Protein 5Z1A (pdb70)

InterPro domains:
  IPR006101 Glycoside hydrolase, family 2 [PR00132] (109-124)
  IPR006101 Glycoside hydrolase, family 2 [PR00132] (312-326)
  IPR006101 Glycoside hydrolase, family 2 [PR00132] (343-361)
  IPR006101 Glycoside hydrolase, family 2 [PR00132] (415-430)
  IPR006102 Glycoside hydrolase family 2, immunoglobulin-like beta-sandwich [PF00703] (198-300)
  IPR006103 Glycoside hydrolase family 2, catalytic domain [PF02836] (307-601)
  IPR006104 Glycosyl hydrolases family 2, sugar binding domain [PF02837] (80-181)
  IPR008979 Galactose-binding-like domain superfamily [SSF49785] (26-183)
  IPR013783 Immunoglobulin-like fold [G3DSA:2.60.40.10] (184-301)
  IPR013783 Immunoglobulin-like fold [G3DSA:2.60.40.10] (610-694)
  IPR017853 Glycoside hydrolase superfamily [SSF51445] (305-607)
  IPR032311 Domain of unknown function DUF4982 [PF16355] (628-673)
  IPR036156 Beta-Galactosidase/glucuronidase domain superfamily [SSF49303] (193-299)
  IPR051913 Glycosyl Hydrolase 2 Domain-Containing Protein [PTHR42732] (31-687)

Foldseek 3Di:
DEKDKAWPFAWWWKDFVVPPPPHTDTDGPPAFPQQPCLQQLNQCTDFFKMKTKDWDAAAQVLQQKWKKKKAQFFAAKKFKDKLNHTQDIDGGGGFMAMGICNPVDDHRGIIMIMIIWGNHADQQYPQNADQADSTGGSLDIIIMIIFHQKEQDCHQLNASQWFFFFDDDAQFKTKTKIKTKIFHQDAWDKKKKWKWKADVVHTFDIDMDIDTAHHGDTDIDIDMDMGGRDDACFAQVHLDWIKMKIFIGDPNHTGYIDIAIAHDWAWDAALAFAIDINNHADEQAAAEDEQQFRSRGNSDDLVRLVLLVVLCVLLQGREYEDPDDHHGPSNLVVCSVNRHQYEHEHRLEAHVVHDDFSDDPDPSNLVNLLSRLLSNCRRNNRRPSYAEYEYYAAGDCPDPGCLVSSLVSLVSNCVSHVRHWYEYEYCDDDDSQPRTQAYEYADEALAQDHHLVVVLVVVVVCCVVPVNHQYAHAEYFHFDDLQAADQDDDHDHRQAAGGHLVSRLVRLVSNVVSVVVRSSHRYHYYPHQEKGFRSNRDYYNRHGIDGRHCAYRNNPDGGPNSLLSSLQNVLPDWDKAKHRQSVQEAEDQKHKTKMATSAQKKWKDKQNHTPGMFGQDPSRMGMDIRDGHDAFKIKIKMWHDDPDIYMDIHIHHYD

Structure (mmCIF, N/CA/C/O backbone):
data_5Z1A
#
_entry.id   5Z1A
#
_cell.length_a   80.253
_cell.length_b   103.135
_cell.length_c   199.147
_cell.angle_alpha   90.000
_cell.angle_beta   90.000
_cell.angle_gamma   90.000
#
_symmetry.space_group_name_H-M   'I 2 2 2'
#
loop_
_entity.id
_entity.type
_entity.pdbx_description
1 polymer 'Putative beta-galactosidase'
2 non-polymer '(3S,4R,5R)-4,5-dihydroxypiperidine-3-carboxylic acid'
3 water water
#
loop_
_atom_site.group_PDB
_atom_site.id
_atom_site.type_symbol
_atom_site.label_atom_id
_atom_site.label_alt_id
_atom_site.label_comp_id
_atom_site.label_asym_id
_atom_site.label_entity_id
_atom_site.label_seq_id
_atom_site.pdbx_PDB_ins_code
_atom_site.Cartn_x
_atom_site.Cartn_y
_atom_site.Cartn_z
_atom_site.occupancy
_atom_site.B_iso_or_equiv
_atom_site.auth_seq_id
_atom_site.auth_comp_id
_atom_site.auth_asym_id
_atom_site.auth_atom_id
_atom_site.pdbx_PDB_model_num
ATOM 1 N N . SER A 1 21 ? -26.203 138.716 30.603 1.00 55.29 36 SER A N 1
ATOM 2 C CA . SER A 1 21 ? -25.324 139.679 31.271 1.00 61.53 36 SER A CA 1
ATOM 3 C C . SER A 1 21 ? -23.880 139.190 31.285 1.00 56.37 36 SER A C 1
ATOM 4 O O . SER A 1 21 ? -22.944 139.971 31.120 1.00 54.00 36 SER A O 1
ATOM 7 N N . LEU A 1 22 ? -23.702 137.889 31.484 1.00 48.57 37 LEU A N 1
ATOM 8 C CA . LEU A 1 22 ? -22.370 137.327 31.549 1.00 42.35 37 LEU A CA 1
ATOM 9 C C . LEU A 1 22 ? -21.872 136.958 30.165 1.00 34.48 37 LEU A C 1
ATOM 10 O O . LEU A 1 22 ? -22.641 136.581 29.289 1.00 31.65 37 LEU A O 1
ATOM 15 N N . ARG A 1 23 ? -20.570 137.098 29.980 1.00 26.90 38 ARG A N 1
ATOM 16 C CA . ARG A 1 23 ? -19.900 136.586 28.798 1.00 24.57 38 ARG A CA 1
ATOM 17 C C . ARG A 1 23 ? -20.094 135.065 28.747 1.00 25.13 38 ARG A C 1
ATOM 18 O O . ARG A 1 23 ? -19.990 134.397 29.777 1.00 28.22 38 ARG A O 1
ATOM 26 N N . GLN A 1 24 ? -20.429 134.518 27.574 1.00 21.99 39 GLN A N 1
ATOM 27 C CA . GLN A 1 24 ? -20.552 133.064 27.427 1.00 22.94 39 GLN A CA 1
ATOM 28 C C . GLN A 1 24 ? -19.423 132.515 26.563 1.00 22.93 39 GLN A C 1
ATOM 29 O O . GLN A 1 24 ? -18.977 133.176 25.635 1.00 23.67 39 GLN A O 1
ATOM 35 N N . ASP A 1 25 ? -18.980 131.302 26.873 1.00 24.25 40 ASP A N 1
ATOM 36 C CA . ASP A 1 25 ? -17.912 130.635 26.122 1.00 25.99 40 ASP A CA 1
ATOM 37 C C . ASP A 1 25 ? -18.367 129.194 25.881 1.00 23.82 40 ASP A C 1
ATOM 38 O O . ASP A 1 25 ? -18.320 128.370 26.783 1.00 27.75 40 ASP A O 1
ATOM 43 N N . ILE A 1 26 ? -18.848 128.921 24.671 1.00 21.48 41 ILE A N 1
ATOM 44 C CA . ILE A 1 26 ? -19.520 127.661 24.359 1.00 21.75 41 ILE A CA 1
ATOM 45 C C . ILE A 1 26 ? -18.637 126.753 23.512 1.00 21.54 41 ILE A C 1
ATOM 46 O O . ILE A 1 26 ? -18.233 127.135 22.425 1.00 17.49 41 ILE A O 1
ATOM 51 N N . LEU A 1 27 ? -18.356 125.554 24.004 1.00 20.14 42 LEU A N 1
ATOM 52 C CA . LEU A 1 27 ? -17.497 124.629 23.284 1.00 21.02 42 LEU A CA 1
ATOM 53 C C . LEU A 1 27 ? -18.247 124.060 22.065 1.00 22.76 42 LEU A C 1
ATOM 54 O O . LEU A 1 27 ? -19.379 123.587 22.175 1.00 21.25 42 LEU A O 1
ATOM 59 N N . LEU A 1 28 ? -17.627 124.151 20.895 1.00 15.97 43 LEU A N 1
ATOM 60 C CA . LEU A 1 28 ? -18.203 123.588 19.680 1.00 16.00 43 LEU A CA 1
ATOM 61 C C . LEU A 1 28 ? -17.461 122.341 19.209 1.00 20.06 43 LEU A C 1
ATOM 62 O O . LEU A 1 28 ? -17.263 122.142 18.014 1.00 23.75 43 LEU A O 1
ATOM 67 N N . ASN A 1 29 ? -17.043 121.504 20.134 1.00 17.27 44 ASN A N 1
ATOM 68 C CA . ASN A 1 29 ? -16.220 120.379 19.735 1.00 15.54 44 ASN A CA 1
ATOM 69 C C . ASN A 1 29 ? -16.980 119.165 19.201 1.00 21.30 44 ASN A C 1
ATOM 70 O O . ASN A 1 29 ? -16.405 118.382 18.432 1.00 17.18 44 ASN A O 1
ATOM 75 N N . ASN A 1 30 ? -18.244 118.948 19.559 1.00 19.74 45 ASN A N 1
ATOM 76 C CA . ASN A 1 30 ? -18.736 117.622 19.169 1.00 24.71 45 ASN A CA 1
ATOM 77 C C . ASN A 1 30 ? -19.472 117.562 17.855 1.00 20.01 45 ASN A C 1
ATOM 78 O O . ASN A 1 30 ? -20.134 118.511 17.476 1.00 19.64 45 ASN A O 1
ATOM 83 N N . ASN A 1 31 ? -19.327 116.420 17.194 1.00 13.91 46 ASN A N 1
ATOM 84 C CA . ASN A 1 31 ? -20.103 116.068 16.014 1.00 18.34 46 ASN A CA 1
ATOM 85 C C . ASN A 1 31 ? -19.984 117.056 14.843 1.00 19.57 46 ASN A C 1
ATOM 86 O O . ASN A 1 31 ? -20.886 117.853 14.556 1.00 18.77 46 ASN A O 1
ATOM 91 N N . TRP A 1 32 ? -18.846 116.992 14.172 1.00 16.22 47 TRP A N 1
ATOM 92 C CA . TRP A 1 32 ? -18.639 117.695 12.911 1.00 13.11 47 TRP A CA 1
ATOM 93 C C . TRP A 1 32 ? -18.671 116.693 11.776 1.00 14.57 47 TRP A C 1
ATOM 94 O O . TRP A 1 32 ? -18.291 115.540 11.965 1.00 14.78 47 TRP A O 1
ATOM 105 N N . ASN A 1 33 ? -19.103 117.125 10.598 1.00 13.46 48 ASN A N 1
ATOM 106 C CA . ASN A 1 33 ? -18.999 116.288 9.391 1.00 12.58 48 ASN A CA 1
ATOM 107 C C . ASN A 1 33 ? -17.661 116.512 8.690 1.00 14.99 48 ASN A C 1
ATOM 108 O O . ASN A 1 33 ? -17.322 117.642 8.390 1.00 18.14 48 ASN A O 1
ATOM 113 N N . PHE A 1 34 ? -16.907 115.440 8.429 1.00 13.91 49 PHE A N 1
ATOM 114 C CA . PHE A 1 34 ? -15.568 115.567 7.849 1.00 12.30 49 PHE A CA 1
ATOM 115 C C . PHE A 1 34 ? -15.408 114.840 6.512 1.00 14.17 49 PHE A C 1
ATOM 116 O O . PHE A 1 34 ? -15.908 113.721 6.347 1.00 12.79 49 PHE A O 1
ATOM 124 N N . ARG A 1 35 ? -14.656 115.453 5.590 1.00 12.33 50 ARG A N 1
ATOM 125 C CA . ARG A 1 35 ? -14.107 114.722 4.444 1.00 14.29 50 ARG A CA 1
ATOM 126 C C . ARG A 1 35 ? -12.847 115.423 3.952 1.00 13.23 50 ARG A C 1
ATOM 127 O O . ARG A 1 35 ? -12.704 116.623 4.136 1.00 10.84 50 ARG A O 1
ATOM 135 N N . PHE A 1 36 ? -11.968 114.664 3.304 1.00 12.92 51 PHE A N 1
ATOM 136 C CA . PHE A 1 36 ? -10.819 115.211 2.574 1.00 13.13 51 PHE A CA 1
ATOM 137 C C . PHE A 1 36 ? -11.285 115.801 1.255 1.00 15.30 51 PHE A C 1
ATOM 138 O O . PHE A 1 36 ? -12.187 115.250 0.626 1.00 12.33 51 PHE A O 1
ATOM 146 N N . SER A 1 37 ? -10.664 116.885 0.796 1.00 11.43 52 SER A N 1
ATOM 147 C CA . SER A 1 37 ? -11.038 117.375 -0.525 1.00 15.80 52 SER A CA 1
ATOM 148 C C . SER A 1 37 ? -10.634 116.393 -1.640 1.00 16.19 52 SER A C 1
ATOM 149 O O . SER A 1 37 ? -11.228 116.405 -2.734 1.00 15.90 52 SER A O 1
ATOM 152 N N . HIS A 1 38 ? -9.663 115.521 -1.378 1.00 13.43 53 HIS A N 1
ATOM 153 C CA . HIS A 1 38 ? -9.281 114.531 -2.403 1.00 13.15 53 HIS A CA 1
ATOM 154 C C . HIS A 1 38 ? -10.341 113.439 -2.519 1.00 14.95 53 HIS A C 1
ATOM 155 O O . HIS A 1 38 ? -10.286 112.617 -3.435 1.00 15.40 53 HIS A O 1
ATOM 162 N N . GLN A 1 39 ? -11.279 113.414 -1.573 1.00 15.84 54 GLN A N 1
ATOM 163 C CA . GLN A 1 39 ? -12.484 112.588 -1.691 1.00 13.98 54 GLN A CA 1
ATOM 164 C C . GLN A 1 39 ? -13.571 113.424 -2.388 1.00 14.60 54 GLN A C 1
ATOM 165 O O . GLN A 1 39 ? -14.245 114.231 -1.753 1.00 16.71 54 GLN A O 1
ATOM 171 N N . VAL A 1 40 ? -13.732 113.247 -3.689 1.00 14.25 55 VAL A N 1
ATOM 172 C CA . VAL A 1 40 ? -14.495 114.227 -4.465 1.00 13.47 55 VAL A CA 1
ATOM 173 C C . VAL A 1 40 ? -16.025 114.059 -4.404 1.00 17.89 55 VAL A C 1
ATOM 174 O O . VAL A 1 40 ? -16.750 114.977 -4.772 1.00 17.41 55 VAL A O 1
ATOM 178 N N . GLN A 1 41 ? -16.520 112.930 -3.897 1.00 17.58 56 GLN A N 1
ATOM 179 C CA . GLN A 1 41 ? -17.955 112.645 -3.992 1.00 19.23 56 GLN A CA 1
ATOM 180 C C . GLN A 1 41 ? -18.832 113.517 -3.085 1.00 23.91 56 GLN A C 1
ATOM 181 O O . GLN A 1 41 ? -19.944 113.867 -3.464 1.00 25.35 56 GLN A O 1
ATOM 187 N N . GLY A 1 42 ? -18.353 113.866 -1.896 1.00 18.77 57 GLY A N 1
ATOM 188 C CA . GLY A 1 42 ? -19.107 114.774 -1.042 1.00 18.72 57 GLY A CA 1
ATOM 189 C C . GLY A 1 42 ? -19.665 114.134 0.226 1.00 23.45 57 GLY A C 1
ATOM 190 O O . GLY A 1 42 ? -20.136 114.838 1.121 1.00 22.88 57 GLY A O 1
ATOM 191 N N . ASP A 1 43 ? -19.604 112.808 0.324 1.00 19.29 58 ASP A N 1
ATOM 192 C CA . ASP A 1 43 ? -20.099 112.159 1.535 1.00 22.45 58 ASP A CA 1
ATOM 193 C C . ASP A 1 43 ? -19.088 112.402 2.654 1.00 19.29 58 ASP A C 1
ATOM 194 O O . ASP A 1 43 ? -17.911 112.666 2.405 1.00 15.35 58 ASP A O 1
ATOM 199 N N . THR A 1 44 ? -19.560 112.341 3.884 1.00 19.44 59 THR A N 1
ATOM 200 C CA . THR A 1 44 ? -18.746 112.747 5.024 1.00 18.36 59 THR A CA 1
ATOM 201 C C . THR A 1 44 ? -18.810 111.695 6.119 1.00 20.38 59 THR A C 1
ATOM 202 O O . THR A 1 44 ? -19.628 110.768 6.042 1.00 15.50 59 THR A O 1
ATOM 206 N N . ARG A 1 45 ? -17.959 111.830 7.136 1.00 13.40 60 ARG A N 1
ATOM 207 C CA . ARG A 1 45 ? -18.096 111.008 8.346 1.00 11.98 60 ARG A CA 1
ATOM 208 C C . ARG A 1 45 ? -18.098 111.898 9.570 1.00 13.26 60 ARG A C 1
ATOM 209 O O . ARG A 1 45 ? -17.557 112.999 9.555 1.00 13.06 60 ARG A O 1
ATOM 217 N N . ARG A 1 46 ? -18.696 111.417 10.652 1.00 16.51 61 ARG A N 1
ATOM 218 C CA . ARG A 1 46 ? -18.641 112.165 11.900 1.00 13.72 61 ARG A CA 1
ATOM 219 C C . ARG A 1 46 ? -17.237 112.218 12.480 1.00 14.74 61 ARG A C 1
ATOM 220 O O . ARG A 1 46 ? -16.532 111.212 12.499 1.00 15.48 61 ARG A O 1
ATOM 228 N N . VAL A 1 47 ? -16.816 113.390 12.939 1.00 10.63 62 VAL A N 1
ATOM 229 C CA . VAL A 1 47 ? -15.608 113.458 13.776 1.00 13.66 62 VAL A CA 1
ATOM 230 C C . VAL A 1 47 ? -15.905 114.321 15.005 1.00 16.60 62 VAL A C 1
ATOM 231 O O . VAL A 1 47 ? -16.902 115.056 15.038 1.00 15.14 62 VAL A O 1
ATOM 235 N N . ASP A 1 48 ? -15.022 114.247 15.997 1.00 11.76 63 ASP A N 1
ATOM 236 C CA . ASP A 1 48 ? -15.170 115.042 17.211 1.00 16.13 63 ASP A CA 1
ATOM 237 C C . ASP A 1 48 ? -13.843 115.697 17.561 1.00 16.83 63 ASP A C 1
ATOM 238 O O . ASP A 1 48 ? -12.805 115.048 17.524 1.00 20.15 63 ASP A O 1
ATOM 243 N N . LEU A 1 49 ? -13.881 116.988 17.864 1.00 16.00 64 LEU A N 1
ATOM 244 C CA . LEU A 1 49 ? -12.657 117.738 18.153 1.00 16.02 64 LEU A CA 1
ATOM 245 C C . LEU A 1 49 ? -12.258 117.517 19.606 1.00 16.36 64 LEU A C 1
ATOM 246 O O . LEU A 1 49 ? -13.107 117.241 20.436 1.00 16.12 64 LEU A O 1
ATOM 251 N N . PRO A 1 50 ? -10.961 117.645 19.932 1.00 15.90 65 PRO A N 1
ATOM 252 C CA . PRO A 1 50 ? -9.807 117.871 19.062 1.00 13.06 65 PRO A CA 1
ATOM 253 C C . PRO A 1 50 ? -9.595 116.729 18.097 1.00 13.84 65 PRO A C 1
ATOM 254 O O . PRO A 1 50 ? -9.798 115.565 18.443 1.00 13.34 65 PRO A O 1
ATOM 258 N N . HIS A 1 51 ? -9.193 117.073 16.884 1.00 10.69 66 HIS A N 1
ATOM 259 C CA . HIS A 1 51 ? -9.039 116.065 15.838 1.00 17.61 66 HIS A CA 1
ATOM 260 C C . HIS A 1 51 ? -7.816 116.339 14.970 1.00 14.79 66 HIS A C 1
ATOM 261 O O . HIS A 1 51 ? -7.564 117.474 14.597 1.00 12.71 66 HIS A O 1
ATOM 268 N N . THR A 1 52 ? -7.068 115.295 14.640 1.00 14.81 67 THR A N 1
ATOM 269 C CA . THR A 1 52 ? -6.132 115.372 13.519 1.00 12.08 67 THR A CA 1
ATOM 270 C C . THR A 1 52 ? -6.379 114.188 12.602 1.00 14.36 67 THR A C 1
ATOM 271 O O . THR A 1 52 ? -6.748 113.106 13.064 1.00 14.67 67 THR A O 1
ATOM 275 N N . TRP A 1 53 ? -6.173 114.384 11.303 1.00 12.57 68 TRP A N 1
ATOM 276 C CA . TRP A 1 53 ? -6.319 113.267 10.384 1.00 13.68 68 TRP A CA 1
ATOM 277 C C . TRP A 1 53 ? -5.020 112.486 10.208 1.00 13.11 68 TRP A C 1
ATOM 278 O O . TRP A 1 53 ? -4.963 111.534 9.399 1.00 14.93 68 TRP A O 1
ATOM 289 N N . ASN A 1 54 ? -3.984 112.846 10.972 1.00 10.60 69 ASN A N 1
ATOM 290 C CA . ASN A 1 54 ? -2.670 112.192 10.799 1.00 14.03 69 ASN A CA 1
ATOM 291 C C . ASN A 1 54 ? -2.285 111.326 11.994 1.00 13.34 69 ASN A C 1
ATOM 292 O O . ASN A 1 54 ? -1.108 111.035 12.202 1.00 13.38 69 ASN A O 1
ATOM 297 N N . ALA A 1 55 ? -3.270 110.879 12.758 1.00 11.90 70 ALA A N 1
ATOM 298 C CA . ALA A 1 55 ? -2.967 110.093 13.960 1.00 13.82 70 ALA A CA 1
ATOM 299 C C . ALA A 1 55 ? -2.658 108.623 13.643 1.00 16.81 70 ALA A C 1
ATOM 300 O O . ALA A 1 55 ? -2.034 107.932 14.454 1.00 18.79 70 ALA A O 1
ATOM 302 N N . GLN A 1 56 ? -3.079 108.145 12.473 1.00 15.60 71 GLN A N 1
ATOM 303 C CA . GLN A 1 56 ? -2.703 106.801 12.052 1.00 16.13 71 GLN A CA 1
ATOM 304 C C . GLN A 1 56 ? -1.544 106.811 11.057 1.00 15.85 71 GLN A C 1
ATOM 305 O O . GLN A 1 56 ? -0.562 106.123 11.298 1.00 17.29 71 GLN A O 1
ATOM 311 N N . ASP A 1 57 ? -1.618 107.584 9.962 1.00 13.24 72 ASP A N 1
ATOM 312 C CA . ASP A 1 57 ? -0.597 107.389 8.922 1.00 16.08 72 ASP A CA 1
ATOM 313 C C . ASP A 1 57 ? 0.781 107.923 9.354 1.00 13.98 72 ASP A C 1
ATOM 314 O O . ASP A 1 57 ? 1.782 107.212 9.209 1.00 14.47 72 ASP A O 1
ATOM 319 N N . ALA A 1 58 ? 0.858 109.123 9.906 1.00 12.36 73 ALA A N 1
ATOM 320 C CA . ALA A 1 58 ? 2.175 109.630 10.280 1.00 11.38 73 ALA A CA 1
ATOM 321 C C . ALA A 1 58 ? 2.762 108.765 11.403 1.00 15.58 73 ALA A C 1
ATOM 322 O O . ALA A 1 58 ? 3.960 108.470 11.418 1.00 16.80 73 ALA A O 1
ATOM 324 N N . LEU A 1 59 ? 1.912 108.328 12.320 1.00 12.55 74 LEU A N 1
ATOM 325 C CA . LEU A 1 59 ? 2.413 107.578 13.473 1.00 13.35 74 LEU A CA 1
ATOM 326 C C . LEU A 1 59 ? 2.825 106.157 13.125 1.00 16.11 74 LEU A C 1
ATOM 327 O O . LEU A 1 59 ? 3.481 105.479 13.915 1.00 16.25 74 LEU A O 1
ATOM 332 N N . ALA A 1 60 ? 2.458 105.721 11.935 1.00 14.79 75 ALA A N 1
ATOM 333 C CA . ALA A 1 60 ? 2.875 104.425 11.443 1.00 14.63 75 ALA A CA 1
ATOM 334 C C . ALA A 1 60 ? 4.212 104.521 10.700 1.00 17.61 75 ALA A C 1
ATOM 335 O O . ALA A 1 60 ? 4.705 103.523 10.179 1.00 16.98 75 ALA A O 1
ATOM 337 N N . GLY A 1 61 ? 4.790 105.721 10.635 1.00 14.61 76 GLY A N 1
ATOM 338 C CA . GLY A 1 61 ? 6.063 105.902 9.948 1.00 12.29 76 GLY A CA 1
ATOM 339 C C . GLY A 1 61 ? 5.875 106.102 8.450 1.00 18.22 76 GLY A C 1
ATOM 340 O O . GLY A 1 61 ? 6.812 105.930 7.661 1.00 16.14 76 GLY A O 1
ATOM 341 N N . LYS A 1 62 ? 4.663 106.462 8.030 1.00 12.15 77 LYS A N 1
ATOM 342 C CA . LYS A 1 62 ? 4.457 106.727 6.597 1.00 14.98 77 LYS A CA 1
ATOM 343 C C . LYS A 1 62 ? 5.071 108.094 6.240 1.00 16.73 77 LYS A C 1
ATOM 344 O O . LYS A 1 62 ? 4.561 109.110 6.674 1.00 12.64 77 LYS A O 1
ATOM 350 N N . ILE A 1 63 ? 6.175 108.158 5.493 1.00 14.28 78 ILE A N 1
ATOM 351 C CA . ILE A 1 63 ? 6.843 109.468 5.393 1.00 15.22 78 ILE A CA 1
ATOM 352 C C . ILE A 1 63 ? 6.072 110.490 4.526 1.00 15.95 78 ILE A C 1
ATOM 353 O O . ILE A 1 63 ? 6.232 111.719 4.699 1.00 15.35 78 ILE A O 1
ATOM 358 N N . ASP A 1 64 ? 5.262 109.994 3.597 1.00 13.01 79 ASP A N 1
ATOM 359 C CA . ASP A 1 64 ? 4.421 110.864 2.778 1.00 15.33 79 ASP A CA 1
ATOM 360 C C . ASP A 1 64 ? 2.993 110.802 3.317 1.00 15.78 79 ASP A C 1
ATOM 361 O O . ASP A 1 64 ? 2.043 110.601 2.573 1.00 16.84 79 ASP A O 1
ATOM 366 N N . TYR A 1 65 ? 2.852 110.988 4.625 1.00 13.54 80 TYR A N 1
ATOM 367 C CA . TYR A 1 65 ? 1.516 110.999 5.239 1.00 13.44 80 TYR A CA 1
ATOM 368 C C . TYR A 1 65 ? 0.704 112.163 4.670 1.00 15.58 80 TYR A C 1
ATOM 369 O O . TYR A 1 65 ? 1.268 113.097 4.073 1.00 11.93 80 TYR A O 1
ATOM 378 N N . LYS A 1 66 ? -0.61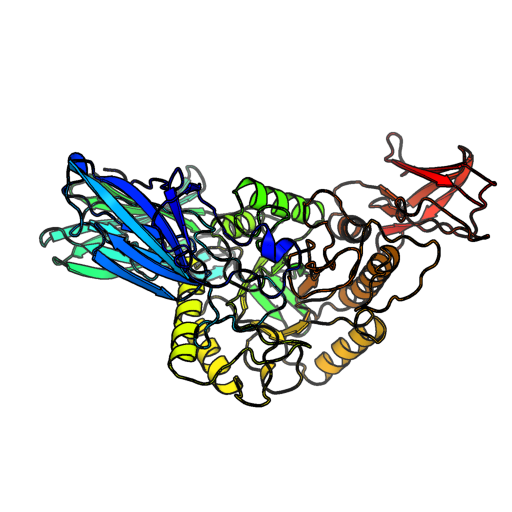5 112.123 4.867 1.00 12.75 81 LYS A N 1
ATOM 379 C CA . LYS A 1 66 ? -1.500 113.059 4.171 1.00 13.91 81 LYS A CA 1
ATOM 380 C C . LYS A 1 66 ? -1.286 114.511 4.586 1.00 15.25 81 LYS A C 1
ATOM 381 O O . LYS A 1 66 ? -1.490 114.882 5.748 1.00 14.93 81 LYS A O 1
ATOM 387 N N . ARG A 1 67 ? -0.912 115.337 3.618 1.00 11.82 82 ARG A N 1
ATOM 388 C CA . ARG A 1 67 ? -0.698 116.748 3.874 1.00 12.65 82 ARG A CA 1
ATOM 389 C C . ARG A 1 67 ? -1.462 117.520 2.821 1.00 14.94 82 ARG A C 1
ATOM 390 O O . ARG A 1 67 ? -1.031 117.617 1.663 1.00 13.19 82 ARG A O 1
ATOM 398 N N . GLY A 1 68 ? -2.605 118.072 3.221 1.00 12.10 83 GLY A N 1
ATOM 399 C CA . GLY A 1 68 ? -3.493 118.715 2.262 1.00 12.17 83 GLY A CA 1
ATOM 400 C C . GLY A 1 68 ? -4.767 119.120 2.952 1.00 13.65 83 GLY A C 1
ATOM 401 O O . GLY A 1 68 ? -4.746 119.369 4.144 1.00 12.17 83 GLY A O 1
ATOM 402 N N . ILE A 1 69 ? -5.884 119.158 2.238 1.00 11.57 84 ILE A N 1
ATOM 403 C CA . ILE A 1 69 ? -7.080 119.773 2.815 1.00 9.55 84 ILE A CA 1
ATOM 404 C C . ILE A 1 69 ? -8.104 118.781 3.394 1.00 13.89 84 ILE A C 1
ATOM 405 O O . ILE A 1 69 ? -8.524 117.820 2.736 1.00 13.73 84 ILE A O 1
ATOM 410 N N . GLY A 1 70 ? -8.512 119.049 4.626 1.00 14.89 85 GLY A N 1
ATOM 411 C CA . GLY A 1 70 ? -9.599 118.327 5.260 1.00 12.90 85 GLY A CA 1
ATOM 412 C C . GLY A 1 70 ? -10.681 119.326 5.641 1.00 16.14 85 GLY A C 1
ATOM 413 O O . GLY A 1 70 ? -10.379 120.431 6.089 1.00 18.22 85 GLY A O 1
ATOM 414 N N . ASN A 1 71 ? -11.937 118.937 5.472 1.00 12.94 86 ASN A N 1
ATOM 415 C CA . ASN A 1 71 ? -13.062 119.856 5.624 1.00 10.98 86 ASN A CA 1
ATOM 416 C C . ASN A 1 71 ? -13.984 119.432 6.760 1.00 11.41 86 ASN A C 1
ATOM 417 O O . ASN A 1 71 ? -14.388 118.266 6.828 1.00 10.96 86 ASN A O 1
ATOM 422 N N . TYR A 1 72 ? -14.346 120.386 7.611 1.00 11.07 87 TYR A N 1
ATOM 423 C CA . TYR A 1 72 ? -15.212 120.114 8.757 1.00 12.31 87 TYR A CA 1
ATOM 424 C C . TYR A 1 72 ? -16.450 120.977 8.656 1.00 13.94 87 TYR A C 1
ATOM 425 O O . TYR A 1 72 ? -16.324 122.179 8.496 1.00 13.99 87 TYR A O 1
ATOM 434 N N . GLU A 1 73 ? -17.640 120.412 8.806 1.00 13.21 88 GLU A N 1
ATOM 435 C CA . GLU A 1 73 ? -18.837 121.248 8.728 1.00 13.97 88 GLU A CA 1
ATOM 436 C C . GLU A 1 73 ? -19.797 120.921 9.862 1.00 16.85 88 GLU A C 1
ATOM 437 O O . GLU A 1 73 ? -19.979 119.760 10.199 1.00 14.10 88 GLU A O 1
ATOM 443 N N . LYS A 1 74 ? -20.403 121.953 10.437 1.00 15.27 89 LYS A N 1
ATOM 444 C CA . LYS A 1 74 ? -21.286 121.801 11.584 1.00 17.50 89 LYS A CA 1
ATOM 445 C C . LYS A 1 74 ? -22.443 122.776 11.410 1.00 20.73 89 LYS A C 1
ATOM 446 O O . LYS A 1 74 ? -22.238 123.906 10.978 1.00 18.22 89 LYS A O 1
ATOM 452 N N . ALA A 1 75 ? -23.654 122.330 11.716 1.00 18.24 90 ALA A N 1
ATOM 453 C CA . ALA A 1 75 ? -24.801 123.232 11.769 1.00 18.77 90 ALA A CA 1
ATOM 454 C C . ALA A 1 75 ? -24.856 123.836 13.159 1.00 23.95 90 ALA A C 1
ATOM 455 O O . ALA A 1 75 ? -24.892 123.117 14.164 1.00 25.71 90 ALA A O 1
ATOM 457 N N . LEU A 1 76 ? -24.823 125.159 13.224 1.00 17.90 91 LEU A N 1
ATOM 458 C CA . LEU A 1 76 ? -24.867 125.873 14.500 1.00 21.68 91 LEU A CA 1
ATOM 459 C C . LEU A 1 76 ? -26.188 126.654 14.645 1.00 22.52 91 LEU A C 1
ATOM 460 O O . LEU A 1 76 ? -26.446 127.567 13.877 1.00 18.34 91 LEU A O 1
ATOM 465 N N . TYR A 1 77 ? -27.019 126.284 15.621 1.00 23.32 92 TYR A N 1
ATOM 466 C CA . TYR A 1 77 ? -28.238 127.048 15.907 1.00 21.84 92 TYR A CA 1
ATOM 467 C C . TYR A 1 77 ? -27.935 128.397 16.545 1.00 20.65 92 TYR A C 1
ATOM 468 O O . TYR A 1 77 ? -27.391 128.465 17.646 1.00 23.10 92 TYR A O 1
ATOM 477 N N . ILE A 1 78 ? -28.281 129.474 15.853 1.00 24.32 93 ILE A N 1
ATOM 478 C CA . ILE A 1 78 ? -28.066 130.801 16.400 1.00 20.42 93 ILE A CA 1
ATOM 479 C C . ILE A 1 78 ? -29.335 131.205 17.158 1.00 28.30 93 ILE A C 1
ATOM 480 O O . ILE A 1 78 ? -30.385 131.468 16.546 1.00 25.44 93 ILE A O 1
ATOM 485 N N . ARG A 1 79 ? -29.253 131.216 18.484 1.00 26.22 94 ARG A N 1
ATOM 486 C CA . ARG A 1 79 ? -30.444 131.443 19.309 1.00 26.33 94 ARG A CA 1
ATOM 487 C C . ARG A 1 79 ? -30.987 132.852 19.122 1.00 25.18 94 ARG A C 1
ATOM 488 O O . ARG A 1 79 ? -30.221 133.813 19.039 1.00 23.73 94 ARG A O 1
ATOM 496 N N . PRO A 1 80 ? -32.323 132.982 19.036 1.00 34.14 95 PRO A N 1
ATOM 497 C CA . PRO A 1 80 ? -32.919 134.309 18.858 1.00 27.17 95 PRO A CA 1
ATOM 498 C C . PRO A 1 80 ? -32.456 135.288 19.941 1.00 21.81 95 PRO A C 1
ATOM 499 O O . PRO A 1 80 ? -32.267 136.453 19.643 1.00 26.21 95 PRO A O 1
ATOM 503 N N . GLU A 1 81 ? -32.242 134.811 21.160 1.00 26.44 96 GLU A N 1
ATOM 504 C CA . GLU A 1 81 ? -31.854 135.705 22.250 1.00 29.27 96 GLU A CA 1
ATOM 505 C C . GLU A 1 81 ? -30.394 136.152 22.192 1.00 32.94 96 GLU A C 1
ATOM 506 O O . GLU A 1 81 ? -29.932 136.870 23.078 1.00 30.37 96 GLU A O 1
ATOM 512 N N . TRP A 1 82 ? -29.662 135.736 21.163 1.00 27.04 97 TRP A N 1
ATOM 513 C CA . TRP A 1 82 ? -28.289 136.215 21.006 1.00 28.28 97 TRP A CA 1
ATOM 514 C C . TRP A 1 82 ? -28.293 137.464 20.163 1.00 24.03 97 TRP A C 1
ATOM 515 O O . TRP A 1 82 ? -27.275 138.140 20.033 1.00 24.63 97 TRP A O 1
ATOM 526 N N . LYS A 1 83 ? -29.445 137.773 19.562 1.00 22.50 98 LYS A N 1
ATOM 527 C CA . LYS A 1 83 ? -29.563 138.989 18.771 1.00 24.25 98 LYS A CA 1
ATOM 528 C C . LYS A 1 83 ? -29.326 140.193 19.690 1.00 28.48 98 LYS A C 1
ATOM 529 O O . LYS A 1 83 ? -29.901 140.271 20.775 1.00 29.59 98 LYS A O 1
ATOM 535 N N . GLY A 1 84 ? -28.465 141.115 19.274 1.00 24.80 99 GLY A N 1
ATOM 536 C CA . GLY A 1 84 ? -28.074 142.225 20.140 1.00 29.36 99 GLY A CA 1
ATOM 537 C C . GLY A 1 84 ? -26.760 141.997 20.875 1.00 28.97 99 GLY A C 1
ATOM 538 O O . GLY A 1 84 ? -26.159 142.933 21.407 1.00 25.30 99 GLY A O 1
ATOM 539 N N . LYS A 1 85 ? -26.309 140.746 20.903 1.00 23.01 100 LYS A N 1
ATOM 540 C CA . LYS A 1 85 ? -25.004 140.402 21.458 1.00 21.36 100 LYS A CA 1
ATOM 541 C C . LYS A 1 85 ? -23.959 140.398 20.348 1.00 26.13 100 LYS A C 1
ATOM 542 O O . LYS A 1 85 ? -24.299 140.549 19.176 1.00 23.45 100 LYS A O 1
ATOM 548 N N . ARG A 1 86 ? -22.687 140.226 20.704 1.00 17.95 101 ARG A N 1
ATOM 549 C CA . ARG A 1 86 ? -21.669 140.021 19.678 1.00 17.36 101 ARG A CA 1
ATOM 550 C C . ARG A 1 86 ? -21.219 138.577 19.747 1.00 16.84 101 ARG A C 1
ATOM 551 O O . ARG A 1 86 ? -21.130 138.024 20.847 1.00 18.24 101 ARG A O 1
ATOM 559 N N . LEU A 1 87 ? -20.975 137.973 18.576 1.00 15.74 102 LEU A N 1
ATOM 560 C CA . LEU A 1 87 ? -20.663 136.538 18.453 1.00 17.02 102 LEU A CA 1
ATOM 561 C C . LEU A 1 87 ? -19.306 136.357 17.781 1.00 15.60 102 LEU A C 1
ATOM 562 O O . LEU A 1 87 ? -19.038 137.008 16.780 1.00 15.97 102 LEU A O 1
ATOM 567 N N . PHE A 1 88 ? -18.471 135.471 18.325 1.00 14.02 103 PHE A N 1
ATOM 568 C CA . PHE A 1 88 ? -17.134 135.232 17.800 1.00 15.20 103 PHE A CA 1
ATOM 569 C C . PHE A 1 88 ? -16.860 133.739 17.754 1.00 15.29 103 PHE A C 1
ATOM 570 O O . PHE A 1 88 ? -17.225 133.007 18.679 1.00 17.99 103 PHE A O 1
ATOM 578 N N . LEU A 1 89 ? -16.212 133.291 16.684 1.00 12.82 104 LEU A N 1
ATOM 579 C CA . LEU A 1 89 ? -15.688 131.934 16.646 1.00 14.40 104 LEU A CA 1
ATOM 580 C C . LEU A 1 89 ? -14.213 132.013 16.961 1.00 14.39 104 LEU A C 1
ATOM 581 O O . LEU A 1 89 ? -13.456 132.641 16.213 1.00 14.89 104 LEU A O 1
ATOM 586 N N . ARG A 1 90 ? -13.801 131.398 18.062 1.00 15.69 105 ARG A N 1
ATOM 587 C CA . ARG A 1 90 ? -12.391 131.416 18.420 1.00 16.03 105 ARG A CA 1
ATOM 588 C C . ARG A 1 90 ? -11.807 130.016 18.272 1.00 16.12 105 ARG A C 1
ATOM 589 O O . ARG A 1 90 ? -12.355 129.050 18.810 1.00 18.15 105 ARG A O 1
ATOM 597 N N . PHE A 1 91 ? -10.687 129.928 17.566 1.00 13.92 106 PHE A N 1
ATOM 598 C CA . PHE A 1 91 ? -10.001 128.667 17.356 1.00 13.61 106 PHE A CA 1
ATOM 599 C C . PHE A 1 91 ? -8.720 128.636 18.164 1.00 14.14 106 PHE A C 1
ATOM 600 O O . PHE A 1 91 ? -7.891 129.519 17.992 1.00 16.11 106 PHE A O 1
ATOM 608 N N . ASP A 1 92 ? -8.526 127.612 18.986 1.00 13.87 107 ASP A N 1
ATOM 609 C CA . ASP A 1 92 ? -7.276 127.512 19.773 1.00 15.01 107 ASP A CA 1
ATOM 610 C C . ASP A 1 92 ? -6.086 127.030 18.914 1.00 17.40 107 ASP A C 1
ATOM 611 O O . ASP A 1 92 ? -4.915 127.228 19.270 1.00 15.61 107 ASP A O 1
ATOM 616 N N . GLY A 1 93 ? -6.374 126.375 17.796 1.00 16.37 108 GLY A N 1
ATOM 617 C CA . GLY A 1 93 ? -5.301 125.887 16.925 1.00 13.40 108 GLY A CA 1
ATOM 618 C C . GLY A 1 93 ? -5.795 125.011 15.778 1.00 15.46 108 GLY A C 1
ATOM 619 O O . GLY A 1 93 ? -6.567 124.065 15.987 1.00 13.42 108 GLY A O 1
ATOM 620 N N . VAL A 1 94 ? -5.351 125.341 14.562 1.00 12.11 109 VAL A N 1
ATOM 621 C CA . VAL A 1 94 ? -5.667 124.573 13.353 1.00 11.26 109 VAL A CA 1
ATOM 622 C C . VAL A 1 94 ? -4.391 124.511 12.501 1.00 11.01 109 VAL A C 1
ATOM 623 O O . VAL A 1 94 ? -3.863 125.536 12.085 1.00 12.63 109 VAL A O 1
ATOM 627 N N . ASN A 1 95 ? -3.893 123.311 12.239 1.00 12.97 110 ASN A N 1
ATOM 628 C CA . ASN A 1 95 ? -2.619 123.172 11.516 1.00 10.19 110 ASN A CA 1
ATOM 629 C C . ASN A 1 95 ? -2.857 122.797 10.034 1.00 12.27 110 ASN A C 1
ATOM 630 O O . ASN A 1 95 ? -3.544 121.802 9.770 1.00 13.94 110 ASN A O 1
ATOM 635 N N . SER A 1 96 ? -2.353 123.584 9.071 1.00 10.69 111 SER A N 1
ATOM 636 C CA . SER A 1 96 ? -1.647 124.848 9.341 1.00 11.96 111 SER A CA 1
ATOM 637 C C . SER A 1 96 ? -2.362 126.091 8.784 1.00 15.42 111 SER A C 1
ATOM 638 O O . SER A 1 96 ? -2.115 127.220 9.236 1.00 15.83 111 SER A O 1
ATOM 641 N N . ILE A 1 97 ? -3.228 125.897 7.799 1.00 13.61 112 ILE A N 1
ATOM 642 C CA . ILE A 1 97 ? -4.022 127.002 7.254 1.00 12.58 112 ILE A CA 1
ATOM 643 C C . ILE A 1 97 ? -5.489 126.675 7.474 1.00 18.43 112 ILE A C 1
ATOM 644 O O . ILE A 1 97 ? -5.889 125.533 7.311 1.00 13.93 112 ILE A O 1
ATOM 649 N N . ALA A 1 98 ? -6.273 127.663 7.895 1.00 14.98 113 ALA A N 1
ATOM 650 C CA . ALA A 1 98 ? -7.699 127.475 8.086 1.00 16.60 113 ALA A CA 1
ATOM 651 C C . ALA A 1 98 ? -8.432 128.528 7.275 1.00 17.68 113 ALA A C 1
ATOM 652 O O . ALA A 1 98 ? -8.112 129.715 7.369 1.00 17.69 113 ALA A O 1
ATOM 654 N N . ASP A 1 99 ? -9.380 128.097 6.464 1.00 13.76 114 ASP A N 1
ATOM 655 C CA . ASP A 1 99 ? -10.308 129.018 5.815 1.00 15.08 114 ASP A CA 1
ATOM 656 C C . ASP A 1 99 ? -11.699 128.742 6.388 1.00 16.52 114 ASP A C 1
ATOM 657 O O . ASP A 1 99 ? -12.164 127.605 6.413 1.00 15.67 114 ASP A O 1
ATOM 662 N N . VAL A 1 100 ? -12.346 129.787 6.874 1.00 14.83 115 VAL A N 1
ATOM 663 C CA . VAL A 1 100 ? -13.585 129.612 7.616 1.00 13.26 115 VAL A CA 1
ATOM 664 C C . VAL A 1 100 ? -14.702 130.230 6.801 1.00 13.50 115 VAL A C 1
ATOM 665 O O . VAL A 1 100 ? -14.533 131.310 6.227 1.00 14.45 115 VAL A O 1
ATOM 669 N N . PHE A 1 101 ? -15.833 129.541 6.767 1.00 12.62 116 PHE A N 1
ATOM 670 C CA . PHE A 1 101 ? -17.008 129.954 5.999 1.00 14.54 116 PHE A CA 1
ATOM 671 C C . PHE A 1 101 ? -18.263 129.908 6.879 1.00 18.09 116 PHE A C 1
ATOM 672 O O . PHE A 1 101 ? -18.451 128.952 7.643 1.00 14.33 116 PHE A O 1
ATOM 680 N N . ILE A 1 102 ? -19.127 130.912 6.740 1.00 14.56 117 ILE A N 1
ATOM 681 C CA . ILE A 1 102 ? -20.415 130.917 7.441 1.00 16.05 117 ILE A CA 1
ATOM 682 C C . ILE A 1 102 ? -21.502 130.911 6.366 1.00 15.98 117 ILE A C 1
ATOM 683 O O . ILE A 1 102 ? -21.500 131.782 5.492 1.00 13.41 117 ILE A O 1
ATOM 688 N N . ASN A 1 103 ? -22.394 129.920 6.418 1.00 17.94 118 ASN A N 1
ATOM 689 C CA . ASN A 1 103 ? -23.364 129.676 5.334 1.00 18.70 118 ASN A CA 1
ATOM 690 C C . ASN A 1 103 ? -22.653 129.618 3.972 1.00 15.47 118 ASN A C 1
ATOM 691 O O . ASN A 1 103 ? -23.134 130.140 2.980 1.00 17.08 118 ASN A O 1
ATOM 696 N N . ARG A 1 104 ? -21.479 128.982 3.987 1.00 14.89 119 ARG A N 1
ATOM 697 C CA . ARG A 1 104 ? -20.625 128.721 2.815 1.00 14.89 119 ARG A CA 1
ATOM 698 C C . ARG A 1 104 ? -20.054 129.994 2.174 1.00 15.58 119 ARG A C 1
ATOM 699 O O . ARG A 1 104 ? -19.493 129.940 1.078 1.00 16.70 119 ARG A O 1
ATOM 707 N N . LYS A 1 105 ? -20.168 131.133 2.858 1.00 12.82 120 LYS A N 1
ATOM 708 C CA . LYS A 1 105 ? -19.498 132.347 2.400 1.00 14.76 120 LYS A CA 1
ATOM 709 C C . LYS A 1 105 ? -18.202 132.531 3.196 1.00 15.44 120 LYS A C 1
ATOM 710 O O . LYS A 1 105 ? -18.215 132.479 4.417 1.00 14.28 120 LYS A O 1
ATOM 716 N N . HIS A 1 106 ? -17.101 132.761 2.502 1.00 16.34 121 HIS A N 1
ATOM 717 C CA . HIS A 1 106 ? -15.801 132.959 3.148 1.00 15.39 121 HIS A CA 1
ATOM 718 C C . HIS A 1 106 ? -15.785 134.128 4.135 1.00 19.79 121 HIS A C 1
ATOM 719 O O . HIS A 1 106 ? -16.187 135.237 3.778 1.00 16.13 121 HIS A O 1
ATOM 726 N N . ILE A 1 107 ? -15.282 133.909 5.352 1.00 14.44 122 ILE A N 1
ATOM 727 C CA . ILE A 1 107 ? -15.187 135.033 6.297 1.00 15.16 122 ILE A CA 1
ATOM 728 C C . ILE A 1 107 ? -13.764 135.372 6.673 1.00 19.85 122 ILE A C 1
ATOM 729 O O . ILE A 1 107 ? -13.494 136.479 7.158 1.00 14.50 122 ILE A O 1
ATOM 734 N N . GLY A 1 108 ? -12.845 134.436 6.460 1.00 16.22 123 GLY A N 1
ATOM 735 C CA . GLY A 1 108 ? -11.461 134.733 6.737 1.00 15.85 123 GLY A CA 1
ATOM 736 C C . GLY A 1 108 ? -10.529 133.538 6.653 1.00 14.61 123 GLY A C 1
ATOM 737 O O . GLY A 1 108 ? -10.942 132.383 6.482 1.00 15.49 123 GLY A O 1
ATOM 738 N N . GLU A 1 109 ? -9.254 133.846 6.789 1.00 16.57 124 GLU A N 1
ATOM 739 C CA . GLU A 1 109 ? -8.183 132.861 6.670 1.00 14.21 124 GLU A CA 1
ATOM 740 C C . GLU A 1 109 ? -7.219 133.043 7.823 1.00 17.43 124 GLU A C 1
ATOM 741 O O . GLU A 1 109 ? -6.968 134.180 8.242 1.00 16.72 124 GLU A O 1
ATOM 747 N N . HIS A 1 110 ? -6.677 131.945 8.348 1.00 15.96 125 HIS A N 1
ATOM 748 C CA . HIS A 1 110 ? -5.536 132.058 9.267 1.00 14.24 125 HIS A CA 1
ATOM 749 C C . HIS A 1 110 ? -4.362 131.232 8.760 1.00 15.10 125 HIS A C 1
ATOM 750 O O . HIS A 1 110 ? -4.554 130.080 8.387 1.00 14.38 125 HIS A O 1
ATOM 757 N N . ARG A 1 111 ? -3.150 131.800 8.781 1.00 11.35 126 ARG A N 1
ATOM 758 C CA . ARG A 1 111 ? -1.954 131.079 8.332 1.00 13.68 126 ARG A CA 1
ATOM 759 C C . ARG A 1 111 ? -0.975 130.885 9.504 1.00 12.40 126 ARG A C 1
ATOM 760 O O . ARG A 1 111 ? -0.380 131.851 9.998 1.00 12.08 126 ARG A O 1
ATOM 768 N N . GLY A 1 112 ? -0.826 129.641 9.945 1.00 13.91 127 GLY A N 1
ATOM 769 C CA . GLY A 1 112 ? -0.006 129.334 11.111 1.00 12.43 127 GLY A CA 1
ATOM 770 C C . GLY A 1 112 ? -0.675 128.260 11.944 1.00 12.96 127 GLY A C 1
ATOM 771 O O . GLY A 1 112 ? -1.864 128.329 12.243 1.00 14.64 127 GLY A O 1
ATOM 772 N N . GLY A 1 113 ? 0.081 127.244 12.317 1.00 11.90 128 GLY A N 1
ATOM 773 C CA . GLY A 1 113 ? -0.543 126.071 12.887 1.00 14.30 128 GLY A CA 1
ATOM 774 C C . GLY A 1 113 ? -0.650 126.025 14.394 1.00 15.55 128 GLY A C 1
ATOM 775 O O . GLY A 1 113 ? -1.212 125.063 14.916 1.00 15.04 128 GLY A O 1
ATOM 776 N N . TYR A 1 114 ? -0.161 127.047 15.104 1.00 11.61 129 TYR A N 1
ATOM 777 C CA . TYR A 1 114 ? 0.015 126.901 16.544 1.00 11.36 129 TYR A CA 1
ATOM 778 C C . TYR A 1 114 ? -0.552 128.056 17.370 1.00 14.85 129 TYR A C 1
ATOM 779 O O . TYR A 1 114 ? -0.655 127.944 18.595 1.00 18.07 129 TYR A O 1
ATOM 788 N N . GLY A 1 115 ? -0.910 129.161 16.713 1.00 15.06 130 GLY A N 1
ATOM 789 C CA . GLY A 1 115 ? -1.465 130.316 17.409 1.00 12.96 130 GLY A CA 1
ATOM 790 C C . GLY A 1 115 ? -2.986 130.290 17.303 1.00 16.11 130 GLY A C 1
ATOM 791 O O . GLY A 1 115 ? -3.523 129.742 16.349 1.00 14.07 130 GLY A O 1
ATOM 792 N N . ALA A 1 116 ? -3.667 130.871 18.284 1.00 14.55 131 ALA A N 1
ATOM 793 C CA . ALA A 1 116 ? -5.125 130.991 18.256 1.00 12.53 131 ALA A CA 1
ATOM 794 C C . ALA A 1 116 ? -5.536 132.019 17.222 1.00 14.38 131 ALA A C 1
ATOM 795 O O . ALA A 1 116 ? -4.722 132.857 16.824 1.00 13.11 131 ALA A O 1
ATOM 797 N N . PHE A 1 117 ? -6.800 131.982 16.806 1.00 10.26 132 PHE A N 1
ATOM 798 C CA . PHE A 1 117 ? -7.310 133.029 15.917 1.00 12.11 132 PHE A CA 1
ATOM 799 C C . PHE A 1 117 ? -8.824 133.138 16.085 1.00 13.17 132 PHE A C 1
ATOM 800 O O . PHE A 1 117 ? -9.467 132.229 16.630 1.00 14.02 132 PHE A O 1
ATOM 808 N N . ILE A 1 118 ? -9.380 134.261 15.640 1.00 13.54 133 ILE A N 1
ATOM 809 C CA . ILE A 1 118 ? -10.769 134.564 15.936 1.00 15.33 133 ILE A CA 1
ATOM 810 C C . ILE A 1 118 ? -11.405 135.352 14.797 1.00 13.68 133 ILE A C 1
ATOM 811 O O . ILE A 1 118 ? -10.733 136.144 14.118 1.00 13.53 133 ILE A O 1
ATOM 816 N N . PHE A 1 119 ? -12.695 135.107 14.566 1.00 11.78 134 PHE A N 1
ATOM 817 C CA . PHE A 1 119 ? -13.481 135.904 13.626 1.00 12.89 134 PHE A CA 1
ATOM 818 C C . PHE A 1 119 ? -14.790 136.296 14.284 1.00 16.29 134 PHE A C 1
ATOM 819 O O . PHE A 1 119 ? -15.437 135.459 14.913 1.00 16.76 134 PHE A O 1
ATOM 827 N N . GLU A 1 120 ? -15.202 137.548 14.123 1.00 15.63 135 GLU A N 1
ATOM 828 C CA . GLU A 1 120 ? -16.529 137.944 14.593 1.00 16.41 135 GLU A CA 1
ATOM 829 C C . GLU A 1 120 ? -17.569 137.558 13.540 1.00 18.14 135 GLU A C 1
ATOM 830 O O . GLU A 1 120 ? -17.349 137.757 12.340 1.00 19.92 135 GLU A O 1
ATOM 836 N N . ILE A 1 121 ? -18.691 136.997 13.970 1.00 15.65 136 ILE A N 1
ATOM 837 C CA . ILE A 1 121 ? -19.710 136.531 13.017 1.00 16.35 136 ILE A CA 1
ATOM 838 C C . ILE A 1 121 ? -21.074 137.158 13.312 1.00 20.31 136 ILE A C 1
ATOM 839 O O . ILE A 1 121 ? -22.081 136.790 12.700 1.00 20.69 136 ILE A O 1
ATOM 844 N N . THR A 1 122 ? -21.078 138.113 14.244 1.00 18.17 137 THR A N 1
ATOM 845 C CA . THR A 1 122 ? -22.255 138.912 14.633 1.00 20.00 137 THR A CA 1
ATOM 846 C C . THR A 1 122 ? -23.204 139.280 13.484 1.00 21.74 137 THR A C 1
ATOM 847 O O . THR A 1 122 ? -24.413 139.049 13.559 1.00 20.47 137 THR A O 1
ATOM 851 N N . ASP A 1 123 ? -22.656 139.832 12.411 1.00 20.36 138 ASP A N 1
ATOM 852 C CA . ASP A 1 123 ? -23.493 140.319 11.322 1.00 22.10 138 ASP A CA 1
ATOM 853 C C . ASP A 1 123 ? -23.476 139.388 10.121 1.00 22.25 138 ASP A C 1
ATOM 854 O O . ASP A 1 123 ? -23.939 139.745 9.039 1.00 25.99 138 ASP A O 1
ATOM 859 N N . LEU A 1 124 ? -22.948 138.185 10.314 1.00 19.63 139 LEU A N 1
ATOM 860 C CA . LEU A 1 124 ? -22.872 137.216 9.232 1.00 23.34 139 LEU A CA 1
ATOM 861 C C . LEU A 1 124 ? -23.878 136.089 9.383 1.00 23.26 139 LEU A C 1
ATOM 862 O O . LEU A 1 124 ? -23.981 135.250 8.510 1.00 23.34 139 LEU A O 1
ATOM 867 N N . VAL A 1 125 ? -24.586 136.038 10.503 1.00 22.29 140 VAL A N 1
ATOM 868 C CA . VAL A 1 125 ? -25.480 134.905 10.735 1.00 23.45 140 VAL A CA 1
ATOM 869 C C . VAL A 1 125 ? -26.959 135.287 10.639 1.00 22.93 140 VAL A C 1
ATOM 870 O O . VAL A 1 125 ? -27.325 136.454 10.775 1.00 24.94 140 VAL A O 1
ATOM 874 N N . LYS A 1 126 ? -27.790 134.279 10.422 1.00 21.77 141 LYS A N 1
ATOM 875 C CA . LYS A 1 126 ? -29.237 134.434 10.498 1.00 25.89 141 LYS A CA 1
ATOM 876 C C . LYS A 1 126 ? -29.717 133.987 11.871 1.00 23.47 141 LYS A C 1
ATOM 877 O O . LYS A 1 126 ? -29.594 132.820 12.229 1.00 23.11 141 LYS A O 1
ATOM 883 N N . TYR A 1 127 ? -30.274 134.913 12.645 1.00 23.87 142 TYR A N 1
ATOM 884 C CA . TYR A 1 127 ? -30.701 134.588 14.003 1.00 21.43 142 TYR A CA 1
ATOM 885 C C . TYR A 1 127 ? -31.989 133.778 13.995 1.00 25.27 142 TYR A C 1
ATOM 886 O O . TYR A 1 127 ? -32.871 133.999 13.168 1.00 30.57 142 TYR A O 1
ATOM 895 N N . GLY A 1 128 ? -32.074 132.821 14.908 1.00 23.04 143 GLY A N 1
ATOM 896 C CA . GLY A 1 128 ? -33.230 131.956 14.999 1.00 25.11 143 GLY A CA 1
ATOM 897 C C . GLY A 1 128 ? -33.231 130.783 14.035 1.00 30.95 143 GLY A C 1
ATOM 898 O O . GLY A 1 128 ? -34.256 130.133 13.859 1.00 27.31 143 GLY A O 1
ATOM 899 N N . GLU A 1 129 ? -32.104 130.501 13.393 1.00 24.03 144 GLU A N 1
ATOM 900 C CA . GLU A 1 129 ? -32.028 129.286 12.599 1.00 26.87 144 GLU A CA 1
ATOM 901 C C . GLU A 1 129 ? -30.642 128.660 12.634 1.00 30.16 144 GLU A C 1
ATOM 902 O O . GLU A 1 129 ? -29.707 129.225 13.207 1.00 21.06 144 GLU A O 1
ATOM 908 N N . LYS A 1 130 ? -30.541 127.471 12.049 1.00 20.63 145 LYS A N 1
ATOM 909 C CA . LYS A 1 130 ? -29.263 126.806 11.867 1.00 30.02 145 LYS A CA 1
ATOM 910 C C . LYS A 1 130 ? -28.452 127.516 10.793 1.00 25.32 145 LYS A C 1
ATOM 911 O O . LYS A 1 130 ? -28.953 127.817 9.707 1.00 23.71 145 LYS A O 1
ATOM 917 N N . ASN A 1 131 ? -27.208 127.820 11.137 1.00 21.58 146 ASN A N 1
ATOM 918 C CA . ASN A 1 131 ? -26.238 128.372 10.200 1.00 17.43 146 ASN A CA 1
ATOM 919 C C . ASN A 1 131 ? -25.094 127.375 10.026 1.00 20.82 146 ASN A C 1
ATOM 920 O O . ASN A 1 131 ? -24.648 126.754 10.989 1.00 21.48 146 ASN A O 1
ATOM 925 N N . SER A 1 132 ? -24.605 127.247 8.807 1.00 19.66 147 SER A N 1
ATOM 926 C CA . SER A 1 132 ? -23.499 126.356 8.528 1.00 19.33 147 SER A CA 1
ATOM 927 C C . SER A 1 132 ? -22.165 126.967 8.937 1.00 19.14 147 SER A C 1
ATOM 928 O O . SER A 1 132 ? -21.839 128.090 8.540 1.00 17.17 147 SER A O 1
ATOM 931 N N . VAL A 1 133 ? -21.381 126.228 9.704 1.00 14.69 148 VAL A N 1
ATOM 932 C CA . VAL A 1 133 ? -19.999 126.615 9.924 1.00 13.08 148 VAL A CA 1
ATOM 933 C C . VAL A 1 133 ? -19.102 125.623 9.181 1.00 18.18 148 VAL A C 1
ATOM 934 O O . VAL A 1 133 ? -19.170 124.419 9.435 1.00 18.43 148 VAL A O 1
ATOM 938 N N . LEU A 1 134 ? -18.282 126.118 8.258 1.00 14.66 149 LEU A N 1
ATOM 939 C CA . LEU A 1 134 ? -17.382 125.237 7.491 1.00 12.52 149 LEU A CA 1
ATOM 940 C C . LEU A 1 134 ? -15.943 125.666 7.710 1.00 13.34 149 LEU A C 1
ATOM 941 O O . LEU A 1 134 ? -15.628 126.848 7.592 1.00 13.23 149 LEU A O 1
ATOM 946 N N . VAL A 1 135 ? -15.076 124.717 8.057 1.00 13.15 150 VAL A N 1
ATOM 947 C CA . VAL A 1 135 ? -13.653 125.019 8.233 1.00 10.23 150 VAL A CA 1
ATOM 948 C C . VAL A 1 135 ? -12.875 124.161 7.256 1.00 12.43 150 VAL A C 1
ATOM 949 O O . VAL A 1 135 ? -12.974 122.935 7.281 1.00 12.50 150 VAL A O 1
ATOM 953 N N . ARG A 1 136 ? -12.100 124.794 6.388 1.00 10.81 151 ARG A N 1
ATOM 954 C CA . ARG A 1 136 ? -11.309 124.038 5.450 1.00 12.91 151 ARG A CA 1
ATOM 955 C C . ARG A 1 136 ? -9.858 124.186 5.907 1.00 15.07 151 ARG A C 1
ATOM 956 O O . ARG A 1 136 ? -9.273 125.269 5.804 1.00 15.03 151 ARG A O 1
ATOM 964 N N . ALA A 1 137 ? -9.326 123.101 6.463 1.00 14.01 152 ALA A N 1
ATOM 965 C CA . ALA A 1 137 ? -8.012 123.093 7.086 1.00 12.55 152 ALA A CA 1
ATOM 966 C C . ALA A 1 137 ? -7.020 122.492 6.103 1.00 13.64 152 ALA A C 1
ATOM 967 O O . ALA A 1 137 ? -7.337 121.514 5.455 1.00 16.40 152 ALA A O 1
ATOM 969 N N . ASN A 1 138 ? -5.824 123.064 6.022 1.00 14.23 153 ASN A N 1
ATOM 970 C CA . ASN A 1 138 ? -4.812 122.604 5.079 1.00 11.29 153 ASN A CA 1
ATOM 971 C C . ASN A 1 138 ? -3.475 122.434 5.795 1.00 12.03 153 ASN A C 1
ATOM 972 O O . ASN A 1 138 ? -2.972 123.393 6.382 1.00 13.27 153 ASN A O 1
ATOM 977 N N . ASN A 1 139 ? -2.911 121.231 5.804 1.00 13.44 154 ASN A N 1
ATOM 978 C CA . ASN A 1 139 ? -1.543 121.081 6.336 1.00 12.29 154 ASN A CA 1
ATOM 979 C C . ASN A 1 139 ? -0.583 120.698 5.210 1.00 12.94 154 ASN A C 1
ATOM 980 O O . ASN A 1 139 ? 0.466 120.106 5.445 1.00 13.01 154 ASN A O 1
ATOM 985 N N . GLY A 1 140 ? -0.958 121.032 3.980 1.00 11.61 155 GLY A N 1
ATOM 986 C CA . GLY A 1 140 ? -0.064 120.792 2.853 1.00 12.66 155 GLY A CA 1
ATOM 987 C C . GLY A 1 140 ? 1.213 121.600 3.038 1.00 16.69 155 GLY A C 1
ATOM 988 O O . GLY A 1 140 ? 1.241 122.627 3.755 1.00 14.42 155 GLY A O 1
ATOM 989 N N . GLU A 1 141 ? 2.287 121.133 2.408 1.00 13.63 156 GLU A N 1
ATOM 990 C CA . GLU A 1 141 ? 3.542 121.864 2.419 1.00 17.72 156 GLU A CA 1
ATOM 991 C C . GLU A 1 141 ? 3.395 123.282 1.891 1.00 16.01 156 GLU A C 1
ATOM 992 O O . GLU A 1 141 ? 2.640 123.532 0.943 1.00 14.07 156 GLU A O 1
ATOM 998 N N . GLN A 1 142 ? 4.085 124.217 2.546 1.00 14.49 157 GLN A N 1
ATOM 999 C CA . GLN A 1 142 ? 4.148 125.601 2.089 1.00 16.60 157 GLN A CA 1
ATOM 1000 C C . GLN A 1 142 ? 5.592 126.050 2.275 1.00 21.33 157 GLN A C 1
ATOM 1001 O O . GLN A 1 142 ? 6.295 125.486 3.120 1.00 19.60 157 GLN A O 1
ATOM 1007 N N . LEU A 1 143 ? 6.022 127.068 1.532 1.00 15.58 158 LEU A N 1
ATOM 1008 C CA . LEU A 1 143 ? 7.299 127.724 1.819 1.00 16.12 158 LEU A CA 1
ATOM 1009 C C . LEU A 1 143 ? 7.110 129.118 2.407 1.00 15.93 158 LEU A C 1
ATOM 1010 O O . LEU A 1 143 ? 8.056 129.911 2.468 1.00 19.43 158 LEU A O 1
ATOM 1015 N N . ASP A 1 144 ? 5.903 129.425 2.866 1.00 14.86 159 ASP A N 1
ATOM 1016 C CA . ASP A 1 144 ? 5.694 130.753 3.434 1.00 16.37 159 ASP A CA 1
ATOM 1017 C C . ASP A 1 144 ? 5.071 130.698 4.823 1.00 16.95 159 ASP A C 1
ATOM 1018 O O . ASP A 1 144 ? 4.602 131.719 5.333 1.00 15.82 159 ASP A O 1
ATOM 1023 N N . ILE A 1 145 ? 5.109 129.515 5.450 1.00 11.86 160 ILE A N 1
ATOM 1024 C CA . ILE A 1 145 ? 4.604 129.361 6.817 1.00 11.90 160 ILE A CA 1
ATOM 1025 C C . ILE A 1 145 ? 5.520 128.465 7.650 1.00 14.12 160 ILE A C 1
ATOM 1026 O O . ILE A 1 145 ? 5.493 127.246 7.485 1.00 14.31 160 ILE A O 1
ATOM 1031 N N . MET A 1 146 ? 6.312 129.053 8.550 1.00 13.65 161 MET A N 1
ATOM 1032 C CA . MET A 1 146 ? 7.122 128.250 9.469 1.00 12.84 161 MET A CA 1
ATOM 1033 C C . MET A 1 146 ? 6.181 127.368 10.292 1.00 11.43 161 MET A C 1
ATOM 1034 O O . MET A 1 146 ? 5.075 127.774 10.595 1.00 11.80 161 MET A O 1
ATOM 1039 N N . PRO A 1 147 ? 6.617 126.156 10.667 1.00 13.90 162 PRO A N 1
ATOM 1040 C CA . PRO A 1 147 ? 7.936 125.572 10.408 1.00 12.24 162 PRO A CA 1
ATOM 1041 C C . PRO A 1 147 ? 8.002 124.943 9.015 1.00 14.61 162 PRO A C 1
ATOM 1042 O O . PRO A 1 147 ? 7.050 124.290 8.602 1.00 12.31 162 PRO A O 1
ATOM 1046 N N . LEU A 1 148 ? 9.105 125.151 8.301 1.00 12.60 163 LEU A N 1
ATOM 1047 C CA . LEU A 1 148 ? 9.234 124.588 6.960 1.00 14.74 163 LEU A CA 1
ATOM 1048 C C . LEU A 1 148 ? 9.763 123.150 6.986 1.00 16.34 163 LEU A C 1
ATOM 1049 O O . LEU A 1 148 ? 9.527 122.376 6.055 1.00 14.90 163 LEU A O 1
ATOM 1054 N N . VAL A 1 149 ? 10.521 122.840 8.033 1.00 13.36 164 VAL A N 1
ATOM 1055 C CA . VAL A 1 149 ? 11.177 121.545 8.208 1.00 13.73 164 VAL A CA 1
ATOM 1056 C C . VAL A 1 149 ? 11.135 121.233 9.698 1.00 14.53 164 VAL A C 1
ATOM 1057 O O . VAL A 1 149 ? 10.717 122.070 10.494 1.00 14.28 164 VAL A O 1
ATOM 1061 N N . GLY A 1 150 ? 11.554 120.038 10.089 1.00 12.69 165 GLY A N 1
ATOM 1062 C CA . GLY A 1 150 ? 11.648 119.755 11.513 1.00 15.26 165 GLY A CA 1
ATOM 1063 C C . GLY A 1 150 ? 11.544 118.275 11.802 1.00 18.02 165 GLY A C 1
ATOM 1064 O O . GLY A 1 150 ? 10.917 117.534 11.054 1.00 15.41 165 GLY A O 1
ATOM 1065 N N . ASP A 1 151 ? 12.133 117.853 12.918 1.00 13.81 166 ASP A N 1
ATOM 1066 C CA . ASP A 1 151 ? 12.162 116.435 13.277 1.00 15.34 166 ASP A CA 1
ATOM 1067 C C . ASP A 1 151 ? 10.899 116.072 14.055 1.00 14.65 166 ASP A C 1
ATOM 1068 O O . ASP A 1 151 ? 10.982 115.558 15.178 1.00 12.78 166 ASP A O 1
ATOM 1073 N N . PHE A 1 152 ? 9.734 116.372 13.477 1.00 14.46 167 PHE A N 1
ATOM 1074 C CA . PHE A 1 152 ? 8.453 116.073 14.111 1.00 11.51 167 PHE A CA 1
ATOM 1075 C C . PHE A 1 152 ? 7.362 116.061 13.054 1.00 16.51 167 PHE A C 1
ATOM 1076 O O . PHE A 1 152 ? 7.617 116.362 11.898 1.00 15.41 167 PHE A O 1
ATOM 1084 N N . ASN A 1 153 ? 6.163 115.656 13.445 1.00 11.52 168 ASN A N 1
ATOM 1085 C CA . ASN A 1 153 ? 5.042 115.552 12.500 1.00 13.62 168 ASN A CA 1
ATOM 1086 C C . ASN A 1 153 ? 4.210 116.815 12.396 1.00 14.77 168 ASN A C 1
ATOM 1087 O O . ASN A 1 153 ? 3.870 117.439 13.415 1.00 13.85 168 ASN A O 1
ATOM 1092 N N . PHE A 1 154 ? 3.846 117.177 11.171 1.00 13.27 169 PHE A N 1
ATOM 1093 C CA . PHE A 1 154 ? 3.006 118.352 10.965 1.00 14.53 169 PHE A CA 1
ATOM 1094 C C . PHE A 1 154 ? 1.539 117.886 10.897 1.00 13.97 169 PHE A C 1
ATOM 1095 O O . PHE A 1 154 ? 0.886 117.899 9.837 1.00 13.72 169 PHE A O 1
ATOM 1103 N N . TYR A 1 155 ? 1.036 117.436 12.045 1.00 11.96 170 TYR A N 1
ATOM 1104 C CA . TYR A 1 155 ? -0.294 116.820 12.105 1.00 11.83 170 TYR A CA 1
ATOM 1105 C C . TYR A 1 155 ? -1.367 117.789 11.649 1.00 12.40 170 TYR A C 1
ATOM 1106 O O . TYR A 1 155 ? -1.466 118.878 12.194 1.00 14.62 170 TYR A O 1
ATOM 1115 N N . GLY A 1 156 ? -2.214 117.384 10.705 1.00 10.43 171 GLY A N 1
ATOM 1116 C CA . GLY A 1 156 ? -3.175 118.334 10.168 1.00 10.30 171 GLY A CA 1
ATOM 1117 C C . GLY A 1 156 ? -4.502 118.352 10.886 1.00 14.23 171 GLY A C 1
ATOM 1118 O O . GLY A 1 156 ? -4.941 117.325 11.397 1.00 12.39 171 GLY A O 1
ATOM 1119 N N . GLY A 1 157 ? -5.141 119.514 10.925 1.00 13.90 172 GLY A N 1
ATOM 1120 C CA . GLY A 1 157 ? -6.530 119.573 11.334 1.00 14.71 172 GLY A CA 1
ATOM 1121 C C . GLY A 1 157 ? -6.826 120.497 12.504 1.00 13.61 172 GLY A C 1
ATOM 1122 O O . GLY A 1 157 ? -5.971 121.276 12.930 1.00 15.28 172 GLY A O 1
ATOM 1123 N N . ILE A 1 158 ? -8.061 120.428 12.986 1.00 11.65 173 ILE A N 1
ATOM 1124 C CA . ILE A 1 158 ? -8.510 121.262 14.104 1.00 14.27 173 ILE A CA 1
ATOM 1125 C C . ILE A 1 158 ? -8.197 120.487 15.386 1.00 13.73 173 ILE A C 1
ATOM 1126 O O . ILE A 1 158 ? -9.055 119.795 15.926 1.00 11.70 173 ILE A O 1
ATOM 1131 N N . TYR A 1 159 ? -6.939 120.577 15.827 1.00 13.25 174 TYR A N 1
ATOM 1132 C CA . TYR A 1 159 ? -6.411 119.672 16.855 1.00 12.48 174 TYR A CA 1
ATOM 1133 C C . TYR A 1 159 ? -6.482 120.292 18.242 1.00 12.72 174 TYR A C 1
ATOM 1134 O O . TYR A 1 159 ? -6.048 119.657 19.228 1.00 11.47 174 TYR A O 1
ATOM 1143 N N . ARG A 1 160 ? -7.029 121.512 18.315 1.00 13.04 175 ARG A N 1
ATOM 1144 C CA . ARG A 1 160 ? -7.441 122.141 19.588 1.00 15.19 175 ARG A CA 1
ATOM 1145 C C . ARG A 1 160 ? -8.908 122.612 19.567 1.00 15.22 175 ARG A C 1
ATOM 1146 O O . ARG A 1 160 ? -9.560 122.566 18.522 1.00 16.37 175 ARG A O 1
ATOM 1154 N N . ASP A 1 161 ? -9.400 123.084 20.718 1.00 13.60 176 ASP A N 1
ATOM 1155 C CA . ASP A 1 161 ? -10.812 123.444 20.903 1.00 17.61 176 ASP A CA 1
ATOM 1156 C C . ASP A 1 161 ? -11.280 124.543 19.964 1.00 18.47 176 ASP A C 1
ATOM 1157 O O . ASP A 1 161 ? -10.489 125.376 19.527 1.00 16.60 176 ASP A O 1
ATOM 1162 N N . VAL A 1 162 ? -12.578 124.529 19.675 1.00 17.90 177 VAL A N 1
ATOM 1163 C CA . VAL A 1 162 ? -13.258 125.627 18.991 1.00 13.65 177 VAL A CA 1
ATOM 1164 C C . VAL A 1 162 ? -14.325 126.168 19.942 1.00 19.53 177 VAL A C 1
ATOM 1165 O O . VAL A 1 162 ? -15.060 125.387 20.524 1.00 15.98 177 VAL A O 1
ATOM 1169 N N . HIS A 1 163 ? -14.419 127.493 20.061 1.00 18.44 178 HIS A N 1
ATOM 1170 C CA . HIS A 1 163 ? -15.375 128.132 20.960 1.00 19.30 178 HIS A CA 1
ATOM 1171 C C . HIS A 1 163 ? -16.268 129.106 20.235 1.00 18.55 178 HIS A C 1
ATOM 1172 O O . HIS A 1 163 ? -15.817 129.814 19.329 1.00 15.98 178 HIS A O 1
ATOM 1179 N N . LEU A 1 164 ? -17.522 129.174 20.668 1.00 18.83 179 LEU A N 1
ATOM 1180 C CA . LEU A 1 164 ? -18.373 130.301 20.310 1.00 15.41 179 LEU A CA 1
ATOM 1181 C C . LEU A 1 164 ? -18.365 131.229 21.494 1.00 18.10 179 LEU A C 1
ATOM 1182 O O . LEU A 1 164 ? -18.783 130.831 22.576 1.00 20.83 179 LEU A O 1
ATOM 1187 N N . LEU A 1 165 ? -17.866 132.447 21.299 1.00 16.41 180 LEU A N 1
ATOM 1188 C CA A LEU A 1 165 ? -17.830 133.439 22.362 0.59 18.32 180 LEU A CA 1
ATOM 1189 C CA B LEU A 1 165 ? -17.829 133.456 22.358 0.41 18.30 180 LEU A CA 1
ATOM 1190 C C . LEU A 1 165 ? -18.980 134.441 22.206 1.00 17.69 180 LEU A C 1
ATOM 1191 O O . LEU A 1 165 ? -19.234 134.931 21.115 1.00 15.50 180 LEU A O 1
ATOM 1200 N N . ILE A 1 166 ? -19.659 134.753 23.302 1.00 18.31 181 ILE A N 1
ATOM 1201 C CA . ILE A 1 166 ? -20.805 135.664 23.235 1.00 18.36 181 ILE A CA 1
ATOM 1202 C C . ILE A 1 166 ? -20.614 136.785 24.255 1.00 18.07 181 ILE A C 1
ATOM 1203 O O . ILE A 1 166 ? -20.449 136.533 25.448 1.00 17.85 181 ILE A O 1
ATOM 1208 N N . THR A 1 167 ? -20.605 138.017 23.772 1.00 17.48 182 THR A N 1
ATOM 1209 C CA . THR A 1 167 ? -20.341 139.152 24.639 1.00 19.93 182 THR A CA 1
ATOM 1210 C C . THR A 1 167 ? -21.363 140.257 24.412 1.00 21.36 182 THR A C 1
ATOM 1211 O O . THR A 1 167 ? -22.122 140.244 23.442 1.00 20.32 182 THR A O 1
ATOM 1215 N N . ASP A 1 168 ? -21.343 141.219 25.319 1.00 18.68 183 ASP A N 1
ATOM 1216 C CA . ASP A 1 168 ? -22.054 142.477 25.153 1.00 18.44 183 ASP A CA 1
ATOM 1217 C C . ASP A 1 168 ? -21.546 143.203 23.911 1.00 22.92 183 ASP A C 1
ATOM 1218 O O . ASP A 1 168 ? -20.406 142.982 23.476 1.00 19.78 183 ASP A O 1
ATOM 1223 N N . GLU A 1 169 ? -22.347 144.115 23.363 1.00 18.98 184 GLU A N 1
ATOM 1224 C CA . GLU A 1 169 ? -21.880 144.893 22.215 1.00 21.97 184 GLU A CA 1
ATOM 1225 C C . GLU A 1 169 ? -20.734 145.831 22.584 1.00 20.81 184 GLU A C 1
ATOM 1226 O O . GLU A 1 169 ? -19.977 146.265 21.708 1.00 21.56 184 GLU A O 1
ATOM 1232 N N . THR A 1 170 ? -20.600 146.128 23.879 1.00 17.41 185 THR A N 1
ATOM 1233 C CA . THR A 1 170 ? -19.440 146.854 24.401 1.00 20.80 185 THR A CA 1
ATOM 1234 C C . THR A 1 170 ? -18.646 145.899 25.264 1.00 18.54 185 THR A C 1
ATOM 1235 O O . THR A 1 170 ? -19.149 145.434 26.289 1.00 20.18 185 THR A O 1
ATOM 1239 N N . CYS A 1 171 ? -17.420 145.569 24.859 1.00 21.22 186 CYS A N 1
ATOM 1240 C CA . CYS A 1 171 ? -16.741 144.453 25.513 1.00 20.31 186 CYS A CA 1
ATOM 1241 C C . CYS A 1 171 ? -15.234 144.672 25.668 1.00 18.04 186 CYS A C 1
ATOM 1242 O O . CYS A 1 171 ? -14.658 145.546 25.035 1.00 18.87 186 CYS A O 1
ATOM 1245 N N . ILE A 1 172 ? -14.608 143.890 26.538 1.00 17.63 187 ILE A N 1
ATOM 1246 C CA . ILE A 1 172 ? -13.160 143.776 26.552 1.00 15.98 187 ILE A CA 1
ATOM 1247 C C . ILE A 1 172 ? -12.814 142.975 25.299 1.00 17.54 187 ILE A C 1
ATOM 1248 O O . ILE A 1 172 ? -13.252 141.828 25.150 1.00 16.81 187 ILE A O 1
ATOM 1253 N N . SER A 1 173 ? -12.063 143.587 24.393 1.00 16.04 188 SER A N 1
ATOM 1254 C CA . SER A 1 173 ? -11.971 143.049 23.041 1.00 16.87 188 SER A CA 1
ATOM 1255 C C . SER A 1 173 ? -11.261 141.704 22.990 1.00 18.21 188 SER A C 1
ATOM 1256 O O . SER A 1 173 ? -10.160 141.556 23.548 1.00 17.44 188 SER A O 1
ATOM 1259 N N . PRO A 1 174 ? -11.886 140.727 22.324 1.00 15.73 189 PRO A N 1
ATOM 1260 C CA . PRO A 1 174 ? -11.210 139.464 22.014 1.00 17.75 189 PRO A CA 1
ATOM 1261 C C . PRO A 1 174 ? -10.494 139.514 20.656 1.00 19.82 189 PRO A C 1
ATOM 1262 O O . PRO A 1 174 ? -9.981 138.472 20.232 1.00 17.21 189 PRO A O 1
ATOM 1266 N N . LEU A 1 175 ? -10.442 140.684 20.006 1.00 17.48 190 LEU A N 1
ATOM 1267 C CA . LEU A 1 175 ? -9.982 140.769 18.617 1.00 17.54 190 LEU A CA 1
ATOM 1268 C C . LEU A 1 175 ? -8.511 141.141 18.422 1.00 20.43 190 LEU A C 1
ATOM 1269 O O . LEU A 1 175 ? -8.084 141.370 17.289 1.00 26.19 190 LEU A O 1
ATOM 1274 N N . ASP A 1 176 ? -7.731 141.184 19.500 1.00 17.85 191 ASP A N 1
ATOM 1275 C CA . ASP A 1 176 ? -6.324 141.570 19.388 1.00 19.29 191 ASP A CA 1
ATOM 1276 C C . ASP A 1 176 ? -5.466 140.309 19.285 1.00 19.49 191 ASP A C 1
ATOM 1277 O O . ASP A 1 176 ? -5.005 139.804 20.305 1.00 17.64 191 ASP A O 1
ATOM 1282 N N . TYR A 1 177 ? -5.281 139.799 18.070 1.00 13.46 192 TYR A N 1
ATOM 1283 C CA . TYR A 1 177 ? -4.563 138.536 17.864 1.00 14.56 192 TYR A CA 1
ATOM 1284 C C . TYR A 1 177 ? -5.161 137.424 18.731 1.00 16.33 192 TYR A C 1
ATOM 1285 O O . TYR A 1 177 ? -4.441 136.559 19.257 1.00 15.99 192 TYR A O 1
ATOM 1294 N N . ALA A 1 178 ? -6.484 137.458 18.882 1.00 13.86 193 ALA A N 1
ATOM 1295 C CA . ALA A 1 178 ? -7.215 136.433 19.610 1.00 16.63 193 ALA A CA 1
ATOM 1296 C C . ALA A 1 178 ? -6.711 136.273 21.044 1.00 20.98 193 ALA A C 1
ATOM 1297 O O . ALA A 1 178 ? -6.831 135.208 21.624 1.00 19.43 193 ALA A O 1
ATOM 1299 N N . SER A 1 179 ? -6.135 137.331 21.605 1.00 17.17 194 SER A N 1
ATOM 1300 C CA . SER A 1 179 ? -5.674 137.289 22.985 1.00 17.21 194 SER A CA 1
ATOM 1301 C C . SER A 1 179 ? -6.850 137.526 23.927 1.00 18.87 194 SER A C 1
ATOM 1302 O O . SER A 1 179 ? -7.924 137.863 23.476 1.00 19.07 194 SER A O 1
ATOM 1305 N N . PRO A 1 180 ? -6.649 137.372 25.248 1.00 20.04 195 PRO A N 1
ATOM 1306 C CA . PRO A 1 180 ? -7.725 137.781 26.176 1.00 20.75 195 PRO A CA 1
ATOM 1307 C C . PRO A 1 180 ? -8.038 139.296 26.156 1.00 21.54 195 PRO A C 1
ATOM 1308 O O . PRO A 1 180 ? -9.075 139.690 26.679 1.00 19.22 195 PRO A O 1
ATOM 1312 N N . GLY A 1 181 ? -7.170 140.117 25.555 1.00 16.18 196 GLY A N 1
ATOM 1313 C CA . GLY A 1 181 ? -7.446 141.542 25.397 1.00 17.87 196 GLY A CA 1
ATOM 1314 C C . GLY A 1 181 ? -6.945 142.359 26.589 1.00 23.99 196 GLY A C 1
ATOM 1315 O O . GLY A 1 181 ? -7.246 143.543 26.714 1.00 18.67 196 GLY A O 1
ATOM 1316 N N . VAL A 1 182 ? -6.181 141.715 27.464 1.00 17.59 197 VAL A N 1
ATOM 1317 C CA . VAL A 1 182 ? -5.649 142.351 28.669 1.00 15.24 197 VAL A CA 1
ATOM 1318 C C . VAL A 1 182 ? -4.176 141.968 28.800 1.00 18.09 197 VAL A C 1
ATOM 1319 O O . VAL A 1 182 ? -3.845 140.793 28.744 1.00 15.54 197 VAL A O 1
ATOM 1323 N N . TYR A 1 183 ? -3.303 142.953 28.951 1.00 13.91 198 TYR A N 1
ATOM 1324 C CA . TYR A 1 183 ? -1.869 142.699 29.113 1.00 16.77 198 TYR A CA 1
ATOM 1325 C C . TYR A 1 183 ? -1.445 143.299 30.452 1.00 17.44 198 TYR A C 1
ATOM 1326 O O . TYR A 1 183 ? -1.519 144.514 30.616 1.00 14.49 198 TYR A O 1
ATOM 1335 N N . LEU A 1 184 ? -1.048 142.459 31.415 1.00 15.72 199 LEU A N 1
ATOM 1336 C CA . LEU A 1 184 ? -0.640 142.961 32.732 1.00 15.74 199 LEU A CA 1
ATOM 1337 C C . LEU A 1 184 ? 0.858 143.156 32.709 1.00 16.90 199 LEU A C 1
ATOM 1338 O O . LEU A 1 184 ? 1.625 142.225 32.969 1.00 17.17 199 LEU A O 1
ATOM 1343 N N . VAL A 1 185 ? 1.270 144.357 32.341 1.00 14.82 200 VAL A N 1
ATOM 1344 C CA . VAL A 1 185 ? 2.672 144.636 32.087 1.00 15.33 200 VAL A CA 1
ATOM 1345 C C . VAL A 1 185 ? 3.420 144.837 33.406 1.00 18.40 200 VAL A C 1
ATOM 1346 O O . VAL A 1 185 ? 3.163 145.767 34.157 1.00 17.54 200 VAL A O 1
ATOM 1350 N N . GLN A 1 186 ? 4.309 143.911 33.685 1.00 16.36 201 GLN A N 1
ATOM 1351 C CA . GLN A 1 186 ? 5.194 143.979 34.825 1.00 18.31 201 GLN A CA 1
ATOM 1352 C C . GLN A 1 186 ? 6.386 144.928 34.683 1.00 20.68 201 GLN A C 1
ATOM 1353 O O . GLN A 1 186 ? 7.478 144.545 34.270 1.00 22.00 201 GLN A O 1
ATOM 1359 N N . GLU A 1 187 ? 6.149 146.188 35.036 1.00 17.76 202 GLU A N 1
ATOM 1360 C CA . GLU A 1 187 ? 7.144 147.237 34.837 1.00 21.33 202 GLU A CA 1
ATOM 1361 C C . GLU A 1 187 ? 8.299 147.179 35.840 1.00 21.05 202 GLU A C 1
ATOM 1362 O O . GLU A 1 187 ? 9.468 147.192 35.453 1.00 23.02 202 GLU A O 1
ATOM 1368 N N . VAL A 1 188 ? 7.959 147.095 37.116 1.00 22.09 203 VAL A N 1
ATOM 1369 C CA . VAL A 1 188 ? 8.941 146.987 38.198 1.00 24.01 203 VAL A CA 1
ATOM 1370 C C . VAL A 1 188 ? 8.400 146.035 39.252 1.00 19.98 203 VAL A C 1
ATOM 1371 O O . VAL A 1 188 ? 7.269 146.169 39.685 1.00 20.60 203 VAL A O 1
ATOM 1375 N N . VAL A 1 189 ? 9.207 145.075 39.672 1.00 17.71 204 VAL A N 1
ATOM 1376 C CA . VAL A 1 189 ? 8.768 144.124 40.677 1.00 18.80 204 VAL A CA 1
ATOM 1377 C C . VAL A 1 189 ? 9.887 143.948 41.684 1.00 22.21 204 VAL A C 1
ATOM 1378 O O . VAL A 1 189 ? 11.026 143.721 41.292 1.00 19.23 204 VAL A O 1
ATOM 1382 N N . SER A 1 190 ? 9.564 144.039 42.974 1.00 19.74 205 SER A N 1
ATOM 1383 C CA . SER A 1 190 ? 10.537 143.737 44.030 1.00 18.23 205 SER A CA 1
ATOM 1384 C C . SER A 1 190 ? 9.748 143.344 45.255 1.00 18.00 205 SER A C 1
ATOM 1385 O O . SER A 1 190 ? 8.528 143.509 45.279 1.00 16.42 205 SER A O 1
ATOM 1388 N N . PRO A 1 191 ? 10.430 142.837 46.292 1.00 16.66 206 PRO A N 1
ATOM 1389 C CA . PRO A 1 191 ? 9.643 142.525 47.485 1.00 18.23 206 PRO A CA 1
ATOM 1390 C C . PRO A 1 191 ? 9.018 143.765 48.139 1.00 16.19 206 PRO A C 1
ATOM 1391 O O . PRO A 1 191 ? 8.120 143.603 48.954 1.00 18.85 206 PRO A O 1
ATOM 1395 N N . GLN A 1 192 ? 9.489 144.968 47.812 1.00 16.76 207 GLN A N 1
ATOM 1396 C CA . GLN A 1 192 ? 8.943 146.167 48.452 1.00 18.09 207 GLN A CA 1
ATOM 1397 C C . GLN A 1 192 ? 7.642 146.623 47.750 1.00 20.94 207 GLN A C 1
ATOM 1398 O O . GLN A 1 192 ? 6.651 147.019 48.399 1.00 19.54 207 GLN A O 1
ATOM 1404 N N . GLU A 1 193 ? 7.633 146.521 46.426 1.00 20.16 208 GLU A N 1
ATOM 1405 C CA . GLU A 1 193 ? 6.460 146.920 45.641 1.00 23.19 208 GLU A CA 1
ATOM 1406 C C . GLU A 1 193 ? 6.547 146.450 44.203 1.00 20.48 208 GLU A C 1
ATOM 1407 O O . GLU A 1 193 ? 7.641 146.237 43.659 1.00 20.04 208 GLU A O 1
ATOM 1413 N N . ALA A 1 194 ? 5.383 146.374 43.574 1.00 17.98 209 ALA A N 1
ATOM 1414 C CA . ALA A 1 194 ? 5.286 146.044 42.165 1.00 15.87 209 ALA A CA 1
ATOM 1415 C C . ALA A 1 194 ? 4.428 147.094 41.483 1.00 20.03 209 ALA A C 1
ATOM 1416 O O . ALA A 1 194 ? 3.364 147.452 41.985 1.00 19.45 209 ALA A O 1
ATOM 1418 N N . LYS A 1 195 ? 4.912 147.583 40.347 1.00 16.98 210 LYS A N 1
ATOM 1419 C CA . LYS A 1 195 ? 4.162 148.490 39.510 1.00 18.46 210 LYS A CA 1
ATOM 1420 C C . LYS A 1 195 ? 3.771 147.747 38.241 1.00 17.71 210 LYS A C 1
ATOM 1421 O O . LYS A 1 195 ? 4.629 147.223 37.516 1.00 16.22 210 LYS A O 1
ATOM 1427 N N . VAL A 1 196 ? 2.477 147.728 37.985 1.00 18.51 211 VAL A N 1
ATOM 1428 C CA . VAL A 1 196 ? 1.926 147.013 36.853 1.00 12.86 211 VAL A CA 1
ATOM 1429 C C . VAL A 1 196 ? 1.083 148.007 36.063 1.00 19.78 211 VAL A C 1
ATOM 1430 O O . VAL A 1 196 ? 0.391 148.865 36.645 1.00 19.42 211 VAL A O 1
ATOM 1434 N N . CYS A 1 197 ? 1.170 147.904 34.741 1.00 17.63 212 CYS A N 1
ATOM 1435 C CA . CYS A 1 197 ? 0.314 148.658 33.844 1.00 16.46 212 CYS A CA 1
ATOM 1436 C C . CYS A 1 197 ? -0.711 147.699 33.244 1.00 17.12 212 CYS A C 1
ATOM 1437 O O . CYS A 1 197 ? -0.346 146.838 32.441 1.00 18.33 212 CYS A O 1
ATOM 1440 N N . ALA A 1 198 ? -1.973 147.800 33.657 1.00 14.66 213 ALA A N 1
ATOM 1441 C CA . ALA A 1 198 ? -3.007 146.958 33.065 1.00 16.85 213 ALA A CA 1
ATOM 1442 C C . ALA A 1 198 ? -3.454 147.562 31.740 1.00 16.27 213 ALA A C 1
ATOM 1443 O O . ALA A 1 198 ? -4.173 148.567 31.703 1.00 19.18 213 ALA A O 1
ATOM 1445 N N . LYS A 1 199 ? -2.987 146.978 30.640 1.00 15.97 214 LYS A N 1
ATOM 1446 C CA . LYS A 1 199 ? -3.394 147.435 29.320 1.00 16.03 214 LYS A CA 1
ATOM 1447 C C . LYS A 1 199 ? -4.644 146.656 28.895 1.00 20.11 214 LYS A C 1
ATOM 1448 O O . LYS A 1 199 ? -4.634 145.416 28.879 1.00 19.20 214 LYS A O 1
ATOM 1454 N N . VAL A 1 200 ? -5.710 147.372 28.562 1.00 16.62 215 VAL A N 1
ATOM 1455 C CA . VAL A 1 200 ? -7.002 146.744 28.287 1.00 17.06 215 VAL A CA 1
ATOM 1456 C C . VAL A 1 200 ? -7.571 147.193 26.939 1.00 20.81 215 VAL A C 1
ATOM 1457 O O . VAL A 1 200 ? -7.830 148.380 26.739 1.00 17.46 215 VAL A O 1
ATOM 1461 N N . ASN A 1 201 ? -7.791 146.252 26.027 1.00 16.64 216 ASN A N 1
ATOM 1462 C CA . ASN A 1 201 ? -8.404 146.589 24.750 1.00 17.22 216 ASN A CA 1
ATOM 1463 C C . ASN A 1 201 ? -9.925 146.621 24.884 1.00 18.17 216 ASN A C 1
ATOM 1464 O O . ASN A 1 201 ? -10.537 145.682 25.423 1.00 17.02 216 ASN A O 1
ATOM 1469 N N . LEU A 1 202 ? -10.538 147.704 24.427 1.00 19.41 217 LEU A N 1
ATOM 1470 C CA . LEU A 1 202 ? -11.988 147.821 24.479 1.00 19.75 217 LEU A CA 1
ATOM 1471 C C . LEU A 1 202 ? -12.552 147.899 23.068 1.00 18.22 217 LEU A C 1
ATOM 1472 O O . LEU A 1 202 ? -11.987 148.576 22.209 1.00 23.57 217 LEU A O 1
ATOM 1477 N N . SER A 1 203 ? -13.674 147.225 22.841 1.00 16.80 218 SER A N 1
ATOM 1478 C CA . SER A 1 203 ? -14.302 147.238 21.523 1.00 18.88 218 SER A CA 1
ATOM 1479 C C . SER A 1 203 ? -15.754 147.643 21.686 1.00 21.17 218 SER A C 1
ATOM 1480 O O . SER A 1 203 ? -16.470 147.030 22.471 1.00 19.27 218 SER A O 1
ATOM 1483 N N . ASN A 1 204 ? -16.192 148.671 20.959 1.00 20.53 219 ASN A N 1
ATOM 1484 C CA . ASN A 1 204 ? -17.572 149.132 21.106 1.00 24.12 219 ASN A CA 1
ATOM 1485 C C . ASN A 1 204 ? -18.388 149.115 19.827 1.00 21.41 219 ASN A C 1
ATOM 1486 O O . ASN A 1 204 ? -17.949 149.654 18.802 1.00 23.48 219 ASN A O 1
ATOM 1491 N N . ARG A 1 205 ? -19.576 148.514 19.894 1.00 23.00 220 ARG A N 1
ATOM 1492 C CA . ARG A 1 205 ? -20.527 148.580 18.775 1.00 26.99 220 ARG A CA 1
ATOM 1493 C C . ARG A 1 205 ? -21.874 149.164 19.219 1.00 33.39 220 ARG A C 1
ATOM 1494 O O . ARG A 1 205 ? -22.825 149.225 18.438 1.00 30.54 220 ARG A O 1
ATOM 1502 N N . ALA A 1 206 ? -21.950 149.601 20.472 1.00 31.62 221 ALA A N 1
ATOM 1503 C CA . ALA A 1 206 ? -23.145 150.285 20.961 1.00 36.11 221 ALA A CA 1
ATOM 1504 C C . ALA A 1 206 ? -23.163 151.733 20.485 1.00 36.20 221 ALA A C 1
ATOM 1505 O O . ALA A 1 206 ? -22.151 152.246 20.013 1.00 34.01 221 ALA A O 1
ATOM 1507 N N . ALA A 1 207 ? -24.317 152.387 20.593 1.00 47.75 222 ALA A N 1
ATOM 1508 C CA . ALA A 1 207 ? -24.409 153.823 20.323 1.00 49.32 222 ALA A CA 1
ATOM 1509 C C . ALA A 1 207 ? -23.414 154.595 21.196 1.00 53.60 222 ALA A C 1
ATOM 1510 O O . ALA A 1 207 ? -23.159 154.191 22.334 1.00 53.59 222 ALA A O 1
ATOM 1512 N N . ASP A 1 208 ? -22.846 155.677 20.648 1.00 53.40 223 ASP A N 1
ATOM 1513 C CA . ASP A 1 208 ? -21.936 156.581 21.372 1.00 48.74 223 ASP A CA 1
ATOM 1514 C C . ASP A 1 208 ? -22.358 156.807 22.812 1.00 48.63 223 ASP A C 1
ATOM 1515 O O . ASP A 1 208 ? -23.526 157.066 23.087 1.00 58.17 223 ASP A O 1
ATOM 1520 N N . GLY A 1 209 ? -21.404 156.714 23.729 1.00 55.01 224 GLY A N 1
ATOM 1521 C CA . GLY A 1 209 ? -21.706 156.874 25.138 1.00 51.79 224 GLY A CA 1
ATOM 1522 C C . GLY A 1 209 ? -20.524 156.497 26.001 1.00 55.27 224 GLY A C 1
ATOM 1523 O O . GLY A 1 209 ? -19.371 156.598 25.576 1.00 48.38 224 GLY A O 1
ATOM 1524 N N . THR A 1 210 ? -20.809 156.051 27.217 1.00 55.35 225 THR A N 1
ATOM 1525 C CA . THR A 1 210 ? -19.756 155.754 28.173 1.00 49.69 225 THR A CA 1
ATOM 1526 C C . THR A 1 210 ? -19.933 154.408 28.866 1.00 44.96 225 THR A C 1
ATOM 1527 O O . THR A 1 210 ? -21.001 153.791 28.822 1.00 44.22 225 THR A O 1
ATOM 1531 N N . ALA A 1 211 ? -18.865 153.967 29.516 1.00 38.98 226 ALA A N 1
ATOM 1532 C CA . ALA A 1 211 ? -18.918 152.790 30.368 1.00 33.40 226 ALA A CA 1
ATOM 1533 C C . ALA A 1 211 ? -17.871 152.965 31.453 1.00 26.96 226 ALA A C 1
ATOM 1534 O O . ALA A 1 211 ? -16.985 153.796 31.324 1.00 30.78 226 ALA A O 1
ATOM 1536 N N . GLU A 1 212 ? -17.972 152.200 32.530 1.00 24.70 227 GLU A N 1
ATOM 1537 C CA . GLU A 1 212 ? -16.953 152.264 33.559 1.00 24.13 227 GLU A CA 1
ATOM 1538 C C . GLU A 1 212 ? -16.095 151.001 33.486 1.00 26.59 227 GLU A C 1
ATOM 1539 O O . GLU A 1 212 ? -16.616 149.888 33.531 1.00 22.11 227 GLU A O 1
ATOM 1545 N N . LEU A 1 213 ? -14.783 151.200 33.353 1.00 20.62 228 LEU A N 1
ATOM 1546 C CA . LEU A 1 213 ? -13.806 150.110 33.353 1.00 19.85 228 LEU A CA 1
ATOM 1547 C C . LEU A 1 213 ? -13.226 149.910 34.749 1.00 26.98 228 LEU A C 1
ATOM 1548 O O . LEU A 1 213 ? -12.718 150.864 35.343 1.00 23.37 228 LEU A O 1
ATOM 1553 N N . GLN A 1 214 ? -13.305 148.679 35.259 1.00 19.96 229 GLN A N 1
ATOM 1554 C CA . GLN A 1 214 ? -12.752 148.322 36.568 1.00 19.69 229 GLN A CA 1
ATOM 1555 C C . GLN A 1 214 ? -11.705 147.202 36.490 1.00 24.21 229 GLN A C 1
ATOM 1556 O O . GLN A 1 214 ? -11.911 146.178 35.813 1.00 19.70 229 GLN A O 1
ATOM 1562 N N . VAL A 1 215 ? -10.575 147.404 37.166 1.00 18.64 230 VAL A N 1
ATOM 1563 C CA . VAL A 1 215 ? -9.553 146.360 37.269 1.00 21.20 230 VAL A CA 1
ATOM 1564 C C . VAL A 1 215 ? -9.379 146.001 38.733 1.00 22.48 230 VAL A C 1
ATOM 1565 O O . VAL A 1 215 ? -8.967 146.836 39.534 1.00 22.85 230 VAL A O 1
ATOM 1569 N N . LEU A 1 216 ? -9.706 144.759 39.076 1.00 19.88 231 LEU A N 1
ATOM 1570 C CA . LEU A 1 216 ? -9.735 144.322 40.468 1.00 22.45 231 LEU A CA 1
ATOM 1571 C C . LEU A 1 216 ? -8.719 143.212 40.721 1.00 24.20 231 LEU A C 1
ATOM 1572 O O . LEU A 1 216 ? -8.771 142.154 40.093 1.00 25.89 231 LEU A O 1
ATOM 1577 N N . VAL A 1 217 ? -7.800 143.444 41.649 1.00 20.39 232 VAL A N 1
ATOM 1578 C CA . VAL A 1 217 ? -6.804 142.436 41.961 1.00 20.93 232 VAL A CA 1
ATOM 1579 C C . VAL A 1 217 ? -7.100 141.864 43.320 1.00 23.42 232 VAL A C 1
ATOM 1580 O O . VAL A 1 217 ? -7.291 142.613 44.287 1.00 21.29 232 VAL A O 1
ATOM 1584 N N . THR A 1 218 ? -7.147 140.541 43.394 1.00 16.21 233 THR A N 1
ATOM 1585 C CA . THR A 1 218 ? -7.507 139.872 44.628 1.00 25.55 233 THR A CA 1
ATOM 1586 C C . THR A 1 218 ? -6.578 138.729 44.950 1.00 24.25 233 THR A C 1
ATOM 1587 O O . THR A 1 218 ? -5.915 138.162 44.076 1.00 22.52 233 THR A O 1
ATOM 1591 N N . ASP A 1 219 ? -6.582 138.376 46.221 1.00 23.77 234 ASP A N 1
ATOM 1592 C CA . ASP A 1 219 ? -5.950 137.172 46.716 1.00 28.73 234 ASP A CA 1
ATOM 1593 C C . ASP A 1 219 ? -6.999 136.388 47.504 1.00 34.66 234 ASP A C 1
ATOM 1594 O O . ASP A 1 219 ? -7.239 136.677 48.679 1.00 32.24 234 ASP A O 1
ATOM 1599 N N . GLY A 1 220 ? -7.623 135.404 46.859 1.00 30.99 235 GLY A N 1
ATOM 1600 C CA . GLY A 1 220 ? -8.811 134.793 47.422 1.00 35.68 235 GLY A CA 1
ATOM 1601 C C . GLY A 1 220 ? -9.876 135.862 47.604 1.00 36.71 235 GLY A C 1
ATOM 1602 O O . GLY A 1 220 ? -10.227 136.568 46.661 1.00 35.40 235 GLY A O 1
ATOM 1603 N N . THR A 1 221 ? -10.377 136.000 48.827 1.00 42.04 236 THR A N 1
ATOM 1604 C CA . THR A 1 221 ? -11.438 136.953 49.114 1.00 39.77 236 THR A CA 1
ATOM 1605 C C . THR A 1 221 ? -10.891 138.346 49.428 1.00 40.95 236 THR A C 1
ATOM 1606 O O . THR A 1 221 ? -11.638 139.323 49.477 1.00 40.15 236 THR A O 1
ATOM 1610 N N . LYS A 1 222 ? -9.583 138.446 49.623 1.00 37.84 237 LYS A N 1
ATOM 1611 C CA . LYS A 1 222 ? -8.980 139.727 49.965 1.00 31.22 237 LYS A CA 1
ATOM 1612 C C . LYS A 1 222 ? -8.755 140.631 48.734 1.00 34.85 237 LYS A C 1
ATOM 1613 O O . LYS A 1 222 ? -8.209 140.188 47.722 1.00 31.83 237 LYS A O 1
ATOM 1619 N N . VAL A 1 223 ? -9.176 141.893 48.825 1.00 27.21 238 VAL A N 1
ATOM 1620 C CA . VAL A 1 223 ? -8.970 142.869 47.745 1.00 27.00 238 VAL A CA 1
ATOM 1621 C C . VAL A 1 223 ? -7.610 143.538 47.872 1.00 32.20 238 VAL A C 1
ATOM 1622 O O . VAL A 1 223 ? -7.291 144.097 48.918 1.00 29.25 238 VAL A O 1
ATOM 1626 N N . ILE A 1 224 ? -6.808 143.473 46.812 1.00 23.86 239 ILE A N 1
ATOM 1627 C CA . ILE A 1 224 ? -5.457 144.039 46.823 1.00 20.58 239 ILE A CA 1
ATOM 1628 C C . ILE A 1 224 ? -5.405 145.378 46.077 1.00 29.93 239 ILE A C 1
ATOM 1629 O O . ILE A 1 224 ? -4.789 146.339 46.546 1.00 26.67 239 ILE A O 1
ATOM 1634 N N . CYS A 1 225 ? -6.035 145.411 44.900 1.00 22.89 240 CYS A N 1
ATOM 1635 C CA . CYS A 1 225 ? -6.197 146.624 44.092 1.00 26.07 240 CYS A CA 1
ATOM 1636 C C . CYS A 1 225 ? -7.598 146.736 43.579 1.00 26.05 240 CYS A C 1
ATOM 1637 O O . CYS A 1 225 ? -8.201 145.746 43.195 1.00 22.63 240 CYS A O 1
ATOM 1640 N N . LYS A 1 226 ? -8.089 147.957 43.493 1.00 21.17 241 LYS A N 1
ATOM 1641 C CA . LYS A 1 226 ? -9.300 148.198 42.746 1.00 26.84 241 LYS A CA 1
ATOM 1642 C C . LYS A 1 226 ? -9.155 149.564 42.091 1.00 36.07 241 LYS A C 1
ATOM 1643 O O . LYS A 1 226 ? -9.156 150.599 42.770 1.00 33.57 241 LYS A O 1
ATOM 1649 N N . GLU A 1 227 ? -8.966 149.554 40.773 1.00 27.04 242 GLU A N 1
ATOM 1650 C CA . GLU A 1 227 ? -8.815 150.785 40.009 1.00 26.39 242 GLU A CA 1
ATOM 1651 C C . GLU A 1 227 ? -9.950 150.894 39.001 1.00 29.73 242 GLU A C 1
ATOM 1652 O O . GLU A 1 227 ? -10.353 149.904 38.397 1.00 25.07 242 GLU A O 1
ATOM 1658 N N . SER A 1 228 ? -10.471 152.100 38.828 1.00 28.13 243 SER A N 1
ATOM 1659 C CA . SER A 1 228 ? -11.634 152.306 37.976 1.00 27.43 243 SER A CA 1
ATOM 1660 C C . SER A 1 228 ? -11.395 153.485 37.059 1.00 34.94 243 SER A C 1
ATOM 1661 O O . SER A 1 228 ? -10.651 154.397 37.401 1.00 32.19 243 SER A O 1
ATOM 1664 N N . ARG A 1 229 ? -12.039 153.473 35.897 1.00 29.00 244 ARG A N 1
ATOM 1665 C CA . ARG A 1 229 ? -11.955 154.596 34.993 1.00 25.78 244 ARG A CA 1
ATOM 1666 C C . ARG A 1 229 ? -13.205 154.704 34.148 1.00 30.97 244 ARG A C 1
ATOM 1667 O O . ARG A 1 229 ? -13.661 153.713 33.604 1.00 28.05 244 ARG A O 1
ATOM 1675 N N . ASN A 1 230 ? -13.759 155.909 34.041 1.00 28.33 245 ASN A N 1
ATOM 1676 C CA . ASN A 1 230 ? -14.853 156.144 33.102 1.00 29.70 245 ASN A CA 1
ATOM 1677 C C . ASN A 1 230 ? -14.319 156.368 31.700 1.00 29.80 245 ASN A C 1
ATOM 1678 O O . ASN A 1 230 ? -13.380 157.125 31.507 1.00 28.62 245 ASN A O 1
ATOM 1683 N N . VAL A 1 231 ? -14.898 155.692 30.714 1.00 29.44 246 VAL A N 1
ATOM 1684 C CA . VAL A 1 231 ? -14.356 155.751 29.364 1.00 30.09 246 VAL A CA 1
ATOM 1685 C C . VAL A 1 231 ? -15.439 156.170 28.379 1.00 36.47 246 VAL A C 1
ATOM 1686 O O . VAL A 1 231 ? -16.579 155.731 28.501 1.00 38.50 246 VAL A O 1
ATOM 1690 N N . SER A 1 232 ? -15.095 157.031 27.422 1.00 32.14 247 SER A N 1
ATOM 1691 C CA . SER A 1 232 ? -16.058 157.417 26.382 1.00 43.72 247 SER A CA 1
ATOM 1692 C C . SER A 1 232 ? -15.759 156.651 25.111 1.00 38.44 247 SER A C 1
ATOM 1693 O O . SER A 1 232 ? -14.659 156.738 24.568 1.00 46.14 247 SER A O 1
ATOM 1696 N N . LEU A 1 233 ? -16.732 155.880 24.645 1.00 41.19 248 LEU A N 1
ATOM 1697 C CA . LEU A 1 233 ? -16.495 155.019 23.496 1.00 37.07 248 LEU A CA 1
ATOM 1698 C C . LEU A 1 233 ? -17.392 155.406 22.332 1.00 33.82 248 LEU A C 1
ATOM 1699 O O . LEU A 1 233 ? -18.607 155.249 22.404 1.00 41.02 248 LEU A O 1
ATOM 1704 N N . LYS A 1 234 ? -16.789 155.913 21.262 1.00 37.61 249 LYS A N 1
ATOM 1705 C CA . LYS A 1 234 ? -17.518 156.148 20.014 1.00 42.32 249 LYS A CA 1
ATOM 1706 C C . LYS A 1 234 ? -18.059 154.839 19.455 1.00 42.66 249 LYS A C 1
ATOM 1707 O O . LYS A 1 234 ? -17.509 153.773 19.749 1.00 32.85 249 LYS A O 1
ATOM 1713 N N . GLN A 1 235 ? -19.117 154.913 18.644 1.00 43.75 250 GLN A N 1
ATOM 1714 C CA . GLN A 1 235 ? -19.551 153.753 17.870 1.00 38.90 250 GLN A CA 1
ATOM 1715 C C . GLN A 1 235 ? -18.381 153.279 17.033 1.00 36.72 250 GLN A C 1
ATOM 1716 O O . GLN A 1 235 ? -17.693 154.086 16.413 1.00 34.80 250 GLN A O 1
ATOM 1722 N N . GLY A 1 236 ? -18.128 151.977 17.047 1.00 29.58 251 GLY A N 1
ATOM 1723 C CA . GLY A 1 236 ? -17.068 151.418 16.220 1.00 30.82 251 GLY A CA 1
ATOM 1724 C C . GLY A 1 236 ? -15.673 151.556 16.802 1.00 32.63 251 GLY A C 1
ATOM 1725 O O . GLY A 1 236 ? -14.681 151.210 16.157 1.00 29.59 251 GLY A O 1
ATOM 1726 N N . ALA A 1 237 ? -15.585 152.050 18.032 1.00 33.79 252 ALA A N 1
ATOM 1727 C CA . ALA A 1 237 ? -14.286 152.260 18.659 1.00 32.38 252 ALA A CA 1
ATOM 1728 C C . ALA A 1 237 ? -13.594 150.943 18.993 1.00 32.98 252 ALA A C 1
ATOM 1729 O O . ALA A 1 237 ? -14.226 150.011 19.490 1.00 31.38 252 ALA A O 1
ATOM 1731 N N . ASP A 1 238 ? -12.297 150.875 18.710 1.00 26.79 253 ASP A N 1
ATOM 1732 C CA . ASP A 1 238 ? -11.447 149.779 19.173 1.00 26.08 253 ASP A CA 1
ATOM 1733 C C . ASP A 1 238 ? -10.181 150.405 19.765 1.00 31.37 253 ASP A C 1
ATOM 1734 O O . ASP A 1 238 ? -9.268 150.790 19.046 1.00 31.03 253 ASP A O 1
ATOM 1739 N N . ILE A 1 239 ? -10.143 150.550 21.084 1.00 24.36 254 ILE A N 1
ATOM 1740 C CA . ILE A 1 239 ? -9.117 151.381 21.687 1.00 26.91 254 ILE A CA 1
ATOM 1741 C C . ILE A 1 239 ? -8.436 150.693 22.844 1.00 26.54 254 ILE A C 1
ATOM 1742 O O . ILE A 1 239 ? -8.935 149.693 23.367 1.00 22.44 254 ILE A O 1
ATOM 1747 N N . LEU A 1 240 ? -7.298 151.251 23.238 1.00 24.40 255 LEU A N 1
ATOM 1748 C CA . LEU A 1 240 ? -6.490 150.723 24.326 1.00 28.50 255 LEU A CA 1
ATOM 1749 C C . LEU A 1 240 ? -6.520 151.643 25.546 1.00 27.81 255 LEU A C 1
ATOM 1750 O O . LEU A 1 240 ? -6.171 152.809 25.440 1.00 31.05 255 LEU A O 1
ATOM 1755 N N . GLU A 1 241 ? -6.956 151.120 26.688 1.00 20.15 256 GLU A N 1
ATOM 1756 C CA . GLU A 1 241 ? -6.915 151.861 27.949 1.00 25.03 256 GLU A CA 1
ATOM 1757 C C . GLU A 1 241 ? -5.777 151.334 28.812 1.00 29.93 256 GLU A C 1
ATOM 1758 O O . GLU A 1 241 ? -5.539 150.123 28.842 1.00 26.64 256 GLU A O 1
ATOM 1764 N N . GLN A 1 242 ? -5.095 152.224 29.531 1.00 20.09 257 GLN A N 1
ATOM 1765 C CA . GLN A 1 242 ? -3.974 151.813 30.376 1.00 22.01 257 GLN A CA 1
ATOM 1766 C C . GLN A 1 242 ? -4.205 152.270 31.815 1.00 29.53 257 GLN A C 1
ATOM 1767 O O . GLN A 1 242 ? -4.285 153.472 32.078 1.00 29.04 257 GLN A O 1
ATOM 1773 N N . LEU A 1 243 ? -4.320 151.315 32.738 1.00 23.96 258 LEU A N 1
ATOM 1774 C CA . LEU A 1 243 ? -4.588 151.625 34.140 1.00 22.92 258 LEU A CA 1
ATOM 1775 C C . LEU A 1 243 ? -3.411 151.185 35.002 1.00 19.36 258 LEU A C 1
ATOM 1776 O O . LEU A 1 243 ? -3.073 150.004 35.048 1.00 18.11 258 LEU A O 1
ATOM 1781 N N . PRO A 1 244 ? -2.780 152.133 35.681 1.00 20.30 259 PRO A N 1
ATOM 1782 C CA . PRO A 1 244 ? -1.636 151.766 36.519 1.00 22.40 259 PRO A CA 1
ATOM 1783 C C . PRO A 1 244 ? -2.099 151.089 37.806 1.00 23.88 259 PRO A C 1
ATOM 1784 O O . PRO A 1 244 ? -3.112 151.482 38.400 1.00 21.17 259 PRO A O 1
ATOM 1788 N N . LEU A 1 245 ? -1.376 150.048 38.198 1.00 17.25 260 LEU A N 1
ATOM 1789 C CA . LEU A 1 245 ? -1.637 149.343 39.444 1.00 18.18 260 LEU A CA 1
ATOM 1790 C C . LEU A 1 245 ? -0.392 149.467 40.307 1.00 18.63 260 LEU A C 1
ATOM 1791 O O . LEU A 1 245 ? 0.732 149.433 39.788 1.00 17.41 260 LEU A O 1
ATOM 1796 N N . LEU A 1 246 ? -0.584 149.596 41.617 1.00 18.28 261 LEU A N 1
ATOM 1797 C CA . LEU A 1 246 ? 0.553 149.559 42.542 1.00 18.06 261 LEU A CA 1
ATOM 1798 C C . LEU A 1 246 ? 0.232 148.567 43.655 1.00 22.67 261 LEU A C 1
ATOM 1799 O O . LEU A 1 246 ? -0.819 148.642 44.283 1.00 26.62 261 LEU A O 1
ATOM 1804 N N . ILE A 1 247 ? 1.097 147.583 43.832 1.00 21.24 262 ILE A N 1
ATOM 1805 C CA . ILE A 1 247 ? 0.909 146.593 44.876 1.00 18.40 262 ILE A CA 1
ATOM 1806 C C . ILE A 1 247 ? 2.066 146.715 45.855 1.00 21.47 262 ILE A C 1
ATOM 1807 O O . ILE A 1 247 ? 3.211 146.522 45.480 1.00 21.23 262 ILE A O 1
ATOM 1812 N N . GLN A 1 248 ? 1.747 147.050 47.100 1.00 24.40 263 GLN A N 1
ATOM 1813 C CA . GLN A 1 248 ? 2.736 147.195 48.168 1.00 23.31 263 GLN A CA 1
ATOM 1814 C C . GLN A 1 248 ? 3.084 145.821 48.769 1.00 21.14 263 GLN A C 1
ATOM 1815 O O . GLN A 1 248 ? 2.188 145.024 49.030 1.00 23.41 263 GLN A O 1
ATOM 1821 N N . LYS A 1 249 ? 4.366 145.561 49.003 1.00 18.81 264 LYS A N 1
ATOM 1822 C CA . LYS A 1 249 ? 4.828 144.300 49.628 1.00 20.61 264 LYS A CA 1
ATOM 1823 C C . LYS A 1 249 ? 4.172 143.049 48.999 1.00 23.71 264 LYS A C 1
ATOM 1824 O O . LYS A 1 249 ? 3.512 142.262 49.692 1.00 20.02 264 LYS A O 1
ATOM 1830 N N . PRO A 1 250 ? 4.353 142.863 47.680 1.00 21.37 265 PRO A N 1
ATOM 1831 C CA . PRO A 1 250 ? 3.658 141.764 47.005 1.00 21.35 265 PRO A CA 1
ATOM 1832 C C . PRO A 1 250 ? 4.171 140.386 47.404 1.00 19.94 265 PRO A C 1
ATOM 1833 O O . PRO A 1 250 ? 5.343 140.225 47.762 1.00 21.01 265 PRO A O 1
ATOM 1837 N N . ARG A 1 251 ? 3.288 139.405 47.319 1.00 18.69 266 ARG A N 1
ATOM 1838 C CA . ARG A 1 251 ? 3.680 137.998 47.371 1.00 19.30 266 ARG A CA 1
ATOM 1839 C C . ARG A 1 251 ? 4.056 137.569 45.948 1.00 22.67 266 ARG A C 1
ATOM 1840 O O . ARG A 1 251 ? 3.229 137.638 45.027 1.00 16.90 266 ARG A O 1
ATOM 1848 N N . LEU A 1 252 ? 5.306 137.154 45.768 1.00 18.46 267 LEU A N 1
ATOM 1849 C CA . LEU A 1 252 ? 5.842 136.886 44.432 1.00 18.13 267 LEU A CA 1
ATOM 1850 C C . LEU A 1 252 ? 5.603 135.451 43.968 1.00 20.64 267 LEU A C 1
ATOM 1851 O O . LEU A 1 252 ? 5.595 134.509 44.765 1.00 17.18 267 LEU A O 1
ATOM 1856 N N . TRP A 1 253 ? 5.402 135.294 42.665 1.00 17.95 268 TRP A N 1
ATOM 1857 C CA . TRP A 1 253 ? 5.417 133.977 42.047 1.00 16.18 268 TRP A CA 1
ATOM 1858 C C . TRP A 1 253 ? 6.866 133.505 42.084 1.00 14.48 268 TRP A C 1
ATOM 1859 O O . TRP A 1 253 ? 7.737 134.112 41.456 1.00 14.89 268 TRP A O 1
ATOM 1870 N N . ASN A 1 254 ? 7.142 132.447 42.840 1.00 13.11 269 ASN A N 1
ATOM 1871 C CA . ASN A 1 254 ? 8.530 132.082 43.106 1.00 15.51 269 ASN A CA 1
ATOM 1872 C C . ASN A 1 254 ? 8.878 130.664 42.692 1.00 17.54 269 ASN A C 1
ATOM 1873 O O . ASN A 1 254 ? 9.522 129.925 43.444 1.00 16.93 269 ASN A O 1
ATOM 1878 N N . GLY A 1 255 ? 8.468 130.274 41.486 1.00 16.74 270 GLY A N 1
ATOM 1879 C CA . GLY A 1 255 ? 8.744 128.918 41.025 1.00 18.17 270 GLY A CA 1
ATOM 1880 C C . GLY A 1 255 ? 8.041 127.901 41.897 1.00 16.02 270 GLY A C 1
ATOM 1881 O O . GLY A 1 255 ? 6.996 128.206 42.478 1.00 19.38 270 GLY A O 1
ATOM 1882 N N . CYS A 1 256 ? 8.612 126.698 42.002 1.00 15.97 271 CYS A N 1
ATOM 1883 C CA . CYS A 1 256 ? 7.962 125.610 42.709 1.00 21.09 271 CYS A CA 1
ATOM 1884 C C . CYS A 1 256 ? 7.903 125.882 44.206 1.00 23.69 271 CYS A C 1
ATOM 1885 O O . CYS A 1 256 ? 7.037 125.347 44.876 1.00 22.59 271 CYS A O 1
ATOM 1888 N N . GLU A 1 257 ? 8.795 126.734 44.715 1.00 24.70 272 GLU A N 1
ATOM 1889 C CA . GLU A 1 257 ? 8.805 127.100 46.143 1.00 26.08 272 GLU A CA 1
ATOM 1890 C C . GLU A 1 257 ? 7.506 127.763 46.591 1.00 27.00 272 GLU A C 1
ATOM 1891 O O . GLU A 1 257 ? 7.060 127.567 47.716 1.00 25.68 272 GLU A O 1
ATOM 1897 N N . ASP A 1 258 ? 6.923 128.581 45.721 1.00 19.96 273 ASP A N 1
ATOM 1898 C CA . ASP A 1 258 ? 5.683 129.287 46.032 1.00 21.58 273 ASP A CA 1
ATOM 1899 C C . ASP A 1 258 ? 5.121 129.891 44.745 1.00 20.59 273 ASP A C 1
ATOM 1900 O O . ASP A 1 258 ? 5.378 131.057 44.447 1.00 19.12 273 ASP A O 1
ATOM 1905 N N . PRO A 1 259 ? 4.380 129.087 43.958 1.00 20.79 274 PRO A N 1
ATOM 1906 C CA . PRO A 1 259 ? 3.873 129.546 42.655 1.00 17.49 274 PRO A CA 1
ATOM 1907 C C . PRO A 1 259 ? 2.669 130.462 42.819 1.00 20.84 274 PRO A C 1
ATOM 1908 O O . PRO A 1 259 ? 1.596 130.244 42.215 1.00 16.03 274 PRO A O 1
ATOM 1912 N N . PHE A 1 260 ? 2.835 131.502 43.631 1.00 15.67 275 PHE A N 1
ATOM 1913 C CA . PHE A 1 260 ? 1.656 132.276 44.019 1.00 17.30 275 PHE A CA 1
ATOM 1914 C C . PHE A 1 260 ? 1.205 133.213 42.906 1.00 17.46 275 PHE A C 1
ATOM 1915 O O . PHE A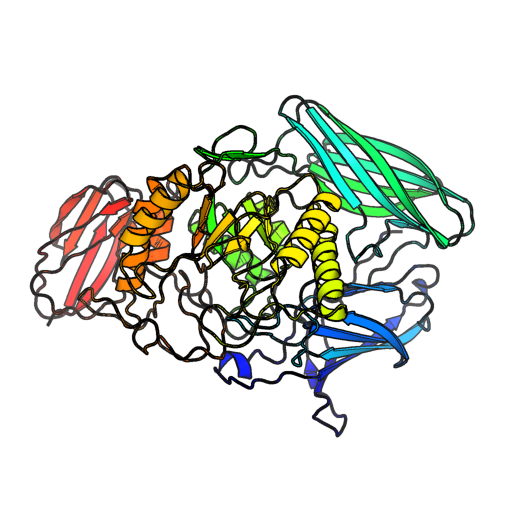 1 260 ? 2.033 133.891 42.300 1.00 19.54 275 PHE A O 1
ATOM 1923 N N . MET A 1 261 ? -0.103 133.265 42.662 1.00 16.81 276 MET A N 1
ATOM 1924 C CA . MET A 1 261 ? -0.700 134.223 41.722 1.00 17.63 276 MET A CA 1
ATOM 1925 C C . MET A 1 261 ? -1.890 134.956 42.316 1.00 21.88 276 MET A C 1
ATOM 1926 O O . MET A 1 261 ? -2.719 134.357 42.993 1.00 18.74 276 MET A O 1
ATOM 1931 N N . TYR A 1 262 ? -1.980 136.248 42.030 1.00 17.11 277 TYR A N 1
ATOM 1932 C CA . TYR A 1 262 ? -3.191 137.008 42.298 1.00 16.05 277 TYR A CA 1
ATOM 1933 C C . TYR A 1 262 ? -4.181 136.740 41.182 1.00 23.10 277 TYR A C 1
ATOM 1934 O O . TYR A 1 262 ? -3.792 136.335 40.092 1.00 19.85 277 TYR A O 1
ATOM 1943 N N . GLN A 1 263 ? -5.454 137.007 41.423 1.00 19.52 278 GLN A N 1
ATOM 1944 C CA . GLN A 1 263 ? -6.389 136.981 40.318 1.00 22.98 278 GLN A CA 1
ATOM 1945 C C . GLN A 1 263 ? -6.839 138.387 39.978 1.00 23.56 278 GLN A C 1
ATOM 1946 O O . GLN A 1 263 ? -7.034 139.229 40.856 1.00 21.95 278 GLN A O 1
ATOM 1952 N N . VAL A 1 264 ? -6.939 138.649 38.684 1.00 20.33 279 VAL A N 1
ATOM 1953 C CA . VAL A 1 264 ? -7.343 139.952 38.212 1.00 17.29 279 VAL A CA 1
ATOM 1954 C C . VAL A 1 264 ? -8.673 139.795 37.482 1.00 22.86 279 VAL A C 1
ATOM 1955 O O . VAL A 1 264 ? -8.792 138.973 36.558 1.00 22.73 279 VAL A O 1
ATOM 1959 N N . SER A 1 265 ? -9.673 140.549 37.913 1.00 18.65 280 SER A N 1
ATOM 1960 C CA . SER A 1 265 ? -10.927 140.658 37.163 1.00 19.82 280 SER A CA 1
ATOM 1961 C C . SER A 1 265 ? -10.968 142.001 36.457 1.00 22.12 280 SER A C 1
ATOM 1962 O O . SER A 1 265 ? -10.770 143.051 37.064 1.00 21.13 280 SER A O 1
ATOM 1965 N N . ILE A 1 266 ? -11.230 141.961 35.165 1.00 18.52 281 ILE A N 1
ATOM 1966 C CA . ILE A 1 266 ? -11.322 143.173 34.382 1.00 15.89 281 ILE A CA 1
ATOM 1967 C C . ILE A 1 266 ? -12.755 143.259 33.906 1.00 20.86 281 ILE A C 1
ATOM 1968 O O . ILE A 1 266 ? -13.221 142.360 33.219 1.00 19.77 281 ILE A O 1
ATOM 1973 N N . SER A 1 267 ? -13.466 144.315 34.273 1.00 21.44 282 SER A N 1
ATOM 1974 C CA . SER A 1 267 ? -14.895 144.339 33.994 1.00 22.20 282 SER A CA 1
ATOM 1975 C C . SER A 1 267 ? -15.384 145.679 33.452 1.00 23.89 282 SER A C 1
ATOM 1976 O O . SER A 1 267 ? -14.763 146.711 33.669 1.00 23.61 282 SER A O 1
ATOM 1979 N N . LEU A 1 268 ? -16.484 145.624 32.709 1.00 20.90 283 LEU A N 1
ATOM 1980 C CA . LEU A 1 268 ? -17.141 146.801 32.165 1.00 21.82 283 LEU A CA 1
ATOM 1981 C C . LEU A 1 268 ? -18.513 146.903 32.803 1.00 28.30 283 LEU A C 1
ATOM 1982 O O . LEU A 1 268 ? -19.188 145.883 33.010 1.00 22.25 283 LEU A O 1
ATOM 1987 N N . HIS A 1 269 ? -18.921 148.136 33.103 1.00 24.11 284 HIS A N 1
ATOM 1988 C CA . HIS A 1 269 ? -20.163 148.391 33.812 1.00 24.55 284 HIS A CA 1
ATOM 1989 C C . HIS A 1 269 ? -20.904 149.520 33.111 1.00 27.14 284 HIS A C 1
ATOM 1990 O O . HIS A 1 269 ? -20.290 150.465 32.612 1.00 25.06 284 HIS A O 1
ATOM 1997 N N . LYS A 1 270 ? -22.220 149.385 33.029 1.00 32.99 285 LYS A N 1
ATOM 1998 C CA . LYS A 1 270 ? -23.080 150.462 32.539 1.00 34.97 285 LYS A CA 1
ATOM 1999 C C . LYS A 1 270 ? -24.267 150.587 33.482 1.00 44.59 285 LYS A C 1
ATOM 2000 O O . LYS A 1 270 ? -24.951 149.597 33.741 1.00 41.03 285 LYS A O 1
ATOM 2006 N N . ASP A 1 271 ? -24.484 151.801 33.992 1.00 48.72 286 ASP A N 1
ATOM 2007 C CA . ASP A 1 271 ? -25.529 152.101 34.980 1.00 54.08 286 ASP A CA 1
ATOM 2008 C C . ASP A 1 271 ? -25.541 151.144 36.165 1.00 51.94 286 ASP A C 1
ATOM 2009 O O . ASP A 1 271 ? -26.586 150.596 36.521 1.00 54.12 286 ASP A O 1
ATOM 2014 N N . GLY A 1 272 ? -24.377 150.948 36.777 1.00 46.75 287 GLY A N 1
ATOM 2015 C CA . GLY A 1 272 ? -24.260 150.083 37.938 1.00 43.39 287 GLY A CA 1
ATOM 2016 C C . GLY A 1 272 ? -24.516 148.619 37.638 1.00 45.22 287 GLY A C 1
ATOM 2017 O O . GLY A 1 272 ? -24.670 147.811 38.554 1.00 49.86 287 GLY A O 1
ATOM 2018 N N . LYS A 1 273 ? -24.574 148.275 36.352 1.00 45.06 288 LYS A N 1
ATOM 2019 C CA . LYS A 1 273 ? -24.667 146.876 35.921 1.00 43.43 288 LYS A CA 1
ATOM 2020 C C . LYS A 1 273 ? -23.359 146.421 35.277 1.00 30.92 288 LYS A C 1
ATOM 2021 O O . LYS A 1 273 ? -22.849 147.094 34.384 1.00 27.81 288 LYS A O 1
ATOM 2027 N N . GLN A 1 274 ? -22.826 145.285 35.715 1.00 33.23 289 GLN A N 1
ATOM 2028 C CA . GLN A 1 274 ? -21.688 144.691 35.023 1.00 26.95 289 GLN A CA 1
ATOM 2029 C C . GLN A 1 274 ? -22.172 144.147 33.689 1.00 28.75 289 GLN A C 1
ATOM 2030 O O . GLN A 1 274 ? -23.171 143.435 33.649 1.00 30.40 289 GLN A O 1
ATOM 2036 N N . ILE A 1 275 ? -21.490 144.487 32.594 1.00 22.65 290 ILE A N 1
ATOM 2037 C CA . ILE A 1 275 ? -21.943 144.018 31.291 1.00 19.58 290 ILE A CA 1
ATOM 2038 C C . ILE A 1 275 ? -20.944 143.069 30.628 1.00 28.45 290 ILE A C 1
ATOM 2039 O O . ILE A 1 275 ? -21.306 142.362 29.692 1.00 23.90 290 ILE A O 1
ATOM 2044 N N . ASP A 1 276 ? -19.698 143.049 31.101 1.00 19.10 291 ASP A N 1
ATOM 2045 C CA . ASP A 1 276 ? -18.691 142.128 30.537 1.00 22.31 291 ASP A CA 1
ATOM 2046 C C . ASP A 1 276 ? -17.571 141.954 31.523 1.00 24.50 291 ASP A C 1
ATOM 2047 O O . ASP A 1 276 ? -17.353 142.823 32.367 1.00 21.21 291 ASP A O 1
ATOM 2052 N N . SER A 1 277 ? -16.850 140.843 31.422 1.00 20.40 292 SER A N 1
ATOM 2053 C CA . SER A 1 277 ? -15.758 140.603 32.348 1.00 19.32 292 SER A CA 1
ATOM 2054 C C . SER A 1 277 ? -14.818 139.554 31.808 1.00 23.56 292 SER A C 1
ATOM 2055 O O . SER A 1 277 ? -15.258 138.623 31.139 1.00 20.54 292 SER A O 1
ATOM 2058 N N . VAL A 1 278 ? -13.533 139.695 32.118 1.00 20.16 293 VAL A N 1
ATOM 2059 C CA . VAL A 1 278 ? -12.565 138.634 31.843 1.00 25.38 293 VAL A CA 1
ATOM 2060 C C . VAL A 1 278 ? -11.642 138.497 33.040 1.00 25.48 293 VAL A C 1
ATOM 2061 O O . VAL A 1 278 ? -11.399 139.469 33.760 1.00 22.03 293 VAL A O 1
ATOM 2065 N N . THR A 1 279 ? -11.137 137.295 33.271 1.00 17.22 294 THR A N 1
ATOM 2066 C CA . THR A 1 279 ? -10.191 137.113 34.363 1.00 20.72 294 THR A CA 1
ATOM 2067 C C . THR A 1 279 ? -8.846 136.680 33.807 1.00 22.11 294 THR A C 1
ATOM 2068 O O . THR A 1 279 ? -8.792 135.931 32.836 1.00 21.50 294 THR A O 1
ATOM 2072 N N . GLN 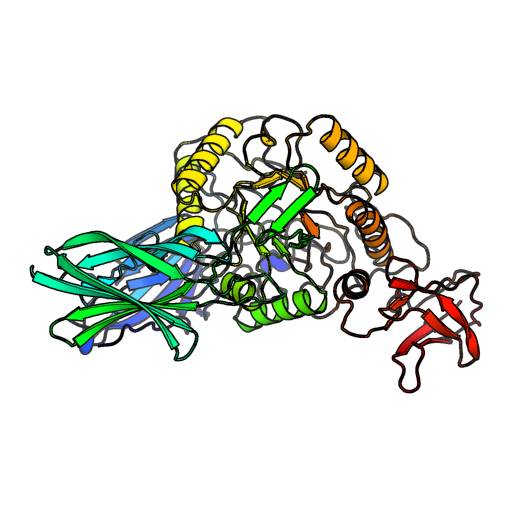A 1 280 ? -7.773 137.188 34.409 1.00 17.56 295 GLN A N 1
ATOM 2073 C CA . GLN A 1 280 ? -6.409 136.810 34.050 1.00 13.92 295 GLN A CA 1
ATOM 2074 C C . GLN A 1 280 ? -5.581 136.681 35.338 1.00 19.12 295 GLN A C 1
ATOM 2075 O O . GLN A 1 280 ? -5.898 137.312 36.348 1.00 18.74 295 GLN A O 1
ATOM 2081 N N . PRO A 1 281 ? -4.527 135.858 35.306 1.00 18.19 296 PRO A N 1
ATOM 2082 C CA . PRO A 1 281 ? -3.683 135.707 36.491 1.00 21.17 296 PRO A CA 1
ATOM 2083 C C . PRO A 1 281 ? -2.641 136.814 36.547 1.00 20.10 296 PRO A C 1
ATOM 2084 O O . PRO A 1 281 ? -2.270 137.379 35.518 1.00 19.60 296 PRO A O 1
ATOM 2088 N N . LEU A 1 282 ? -2.178 137.126 37.746 1.00 19.46 297 LEU A N 1
ATOM 2089 C CA . LEU A 1 282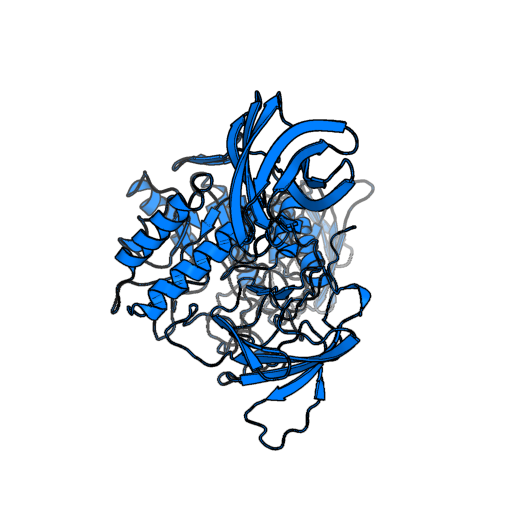 ? -1.061 138.039 37.900 1.00 16.08 297 LEU A CA 1
ATOM 2090 C C . LEU A 1 282 ? -0.057 137.368 38.825 1.00 23.86 297 LEU A C 1
ATOM 2091 O O . LEU A 1 282 ? -0.237 137.353 40.049 1.00 20.95 297 LEU A O 1
ATOM 2096 N N . GLY A 1 283 ? 0.977 136.777 38.231 1.00 19.54 298 GLY A N 1
ATOM 2097 C CA . GLY A 1 283 ? 2.066 136.181 38.991 1.00 15.47 298 GLY A CA 1
ATOM 2098 C C . GLY A 1 283 ? 3.283 137.065 38.858 1.00 19.18 298 GLY A C 1
ATOM 2099 O O . GLY A 1 283 ? 3.914 137.083 37.799 1.00 14.27 298 GLY A O 1
ATOM 2100 N N . LEU A 1 284 ? 3.606 137.785 39.939 1.00 18.59 299 LEU A N 1
ATOM 2101 C CA . LEU A 1 284 ? 4.631 138.822 39.953 1.00 18.16 299 LEU A CA 1
ATOM 2102 C C . LEU A 1 284 ? 5.996 138.234 40.202 1.00 16.09 299 LEU A C 1
ATOM 2103 O O . LEU A 1 284 ? 6.173 137.503 41.174 1.00 17.54 299 LEU A O 1
ATOM 2108 N N . ARG A 1 285 ? 6.961 138.527 39.336 1.00 12.91 300 ARG A N 1
ATOM 2109 C CA . ARG A 1 285 ? 8.336 138.199 39.690 1.00 14.34 300 ARG A CA 1
ATOM 2110 C C . ARG A 1 285 ? 9.335 139.008 38.876 1.00 16.01 300 ARG A C 1
ATOM 2111 O O . ARG A 1 285 ? 8.978 139.704 37.904 1.00 18.28 300 ARG A O 1
ATOM 2119 N N . TYR A 1 286 ? 10.588 138.970 39.327 1.00 16.15 301 TYR A N 1
ATOM 2120 C CA . TYR A 1 286 ? 11.680 139.543 38.564 1.00 13.13 301 TYR A CA 1
ATOM 2121 C C . TYR A 1 286 ? 12.775 138.479 38.420 1.00 15.39 301 TYR A C 1
ATOM 2122 O O . TYR A 1 286 ? 12.780 137.457 39.118 1.00 14.32 301 TYR A O 1
ATOM 2131 N N . TYR A 1 287 ? 13.665 138.693 37.460 1.00 13.76 302 TYR A N 1
ATOM 2132 C CA . TYR A 1 287 ? 14.693 137.712 37.130 1.00 17.22 302 TYR A CA 1
ATOM 2133 C C . TYR A 1 287 ? 15.839 138.363 36.401 1.00 17.70 302 TYR A C 1
ATOM 2134 O O . TYR A 1 287 ? 15.695 139.453 35.856 1.00 19.45 302 TYR A O 1
ATOM 2143 N N . HIS A 1 288 ? 16.973 137.672 36.352 1.00 15.96 303 HIS A N 1
ATOM 2144 C CA . HIS A 1 288 ? 18.007 138.012 35.384 1.00 16.07 303 HIS A CA 1
ATOM 2145 C C . HIS A 1 288 ? 18.849 136.783 35.159 1.00 17.06 303 HIS A C 1
ATOM 2146 O O . HIS A 1 288 ? 18.777 135.810 35.930 1.00 17.32 303 HIS A O 1
ATOM 2153 N N . THR A 1 289 ? 19.632 136.808 34.090 1.00 16.30 304 THR A N 1
ATOM 2154 C CA . THR A 1 289 ? 20.550 135.720 33.830 1.00 16.02 304 THR A CA 1
ATOM 2155 C C . THR A 1 289 ? 21.975 136.273 33.835 1.00 18.62 304 THR A C 1
ATOM 2156 O O . THR A 1 289 ? 22.304 137.195 33.088 1.00 16.70 304 THR A O 1
ATOM 2160 N N . ASP A 1 290 ? 22.798 135.696 34.694 1.00 20.42 305 ASP A N 1
ATOM 2161 C CA . ASP A 1 290 ? 24.194 136.089 34.897 1.00 17.86 305 ASP A CA 1
ATOM 2162 C C . ASP A 1 290 ? 25.115 135.180 34.082 1.00 19.29 305 ASP A C 1
ATOM 2163 O O . ASP A 1 290 ? 25.052 133.968 34.232 1.00 18.57 305 ASP A O 1
ATOM 2168 N N . PRO A 1 291 ? 25.991 135.756 33.233 1.00 19.30 306 PRO A N 1
ATOM 2169 C CA . PRO A 1 291 ? 26.872 134.942 32.372 1.00 20.63 306 PRO A CA 1
ATOM 2170 C C . PRO A 1 291 ? 27.771 133.979 33.144 1.00 22.27 306 PRO A C 1
ATOM 2171 O O . PRO A 1 291 ? 28.151 132.942 32.590 1.00 20.01 306 PRO A O 1
ATOM 2175 N N . ASP A 1 292 ? 28.094 134.316 34.396 1.00 22.33 307 ASP A N 1
ATOM 2176 C CA . ASP A 1 292 ? 28.976 133.486 35.223 1.00 20.38 307 ASP A CA 1
ATOM 2177 C C . ASP A 1 292 ? 28.257 132.634 36.262 1.00 22.10 307 ASP A C 1
ATOM 2178 O O . ASP A 1 292 ? 28.771 131.599 36.662 1.00 21.66 307 ASP A O 1
ATOM 2183 N N . LYS A 1 293 ? 27.072 133.056 36.699 1.00 20.49 308 LYS A N 1
ATOM 2184 C CA . LYS A 1 293 ? 26.409 132.384 37.823 1.00 16.65 308 LYS A CA 1
ATOM 2185 C C . LYS A 1 293 ? 25.048 131.767 37.502 1.00 20.49 308 LYS A C 1
ATOM 2186 O O . LYS A 1 293 ? 24.457 131.127 38.365 1.00 18.44 308 LYS A O 1
ATOM 2192 N N . GLY A 1 294 ? 24.554 131.964 36.279 1.00 21.57 309 GLY A N 1
ATOM 2193 C CA . GLY A 1 294 ? 23.307 131.337 35.856 1.00 19.43 309 GLY A CA 1
ATOM 2194 C C . GLY A 1 294 ? 22.062 132.162 36.140 1.00 14.49 309 GLY A C 1
ATOM 2195 O O . GLY A 1 294 ? 22.131 133.389 36.244 1.00 15.97 309 GLY A O 1
ATOM 2196 N N . PHE A 1 295 ? 20.924 131.482 36.270 1.00 15.94 310 PHE A N 1
ATOM 2197 C CA . PHE A 1 295 ? 19.606 132.123 36.385 1.00 14.53 310 PHE A CA 1
ATOM 2198 C C . PHE A 1 295 ? 19.297 132.533 37.824 1.00 15.98 310 PHE A C 1
ATOM 2199 O O . PHE A 1 295 ? 19.566 131.781 38.760 1.00 15.05 310 PHE A O 1
ATOM 2207 N N . PHE A 1 296 ? 18.735 133.729 37.979 1.00 18.00 311 PHE A N 1
ATOM 2208 C CA . PHE A 1 296 ? 18.281 134.216 39.278 1.00 20.05 311 PHE A CA 1
ATOM 2209 C C . PHE A 1 296 ? 16.810 134.586 39.206 1.00 16.06 311 PHE A C 1
ATOM 2210 O O . PHE A 1 296 ? 16.424 135.445 38.423 1.00 16.97 311 PHE A O 1
ATOM 2218 N N . LEU A 1 297 ? 16.000 133.949 40.037 1.00 12.75 312 LEU A N 1
ATOM 2219 C CA . LEU A 1 297 ? 14.585 134.271 40.132 1.00 13.76 312 LEU A CA 1
ATOM 2220 C C . LEU A 1 297 ? 14.319 135.037 41.433 1.00 15.99 312 LEU A C 1
ATOM 2221 O O . LEU A 1 297 ? 14.653 134.545 42.521 1.00 14.80 312 LEU A O 1
ATOM 2226 N N . ASN A 1 298 ? 13.756 136.240 41.326 1.00 17.21 313 ASN A N 1
ATOM 2227 C CA . ASN A 1 298 ? 13.427 137.018 42.531 1.00 17.85 313 ASN A CA 1
ATOM 2228 C C . ASN A 1 298 ? 14.675 137.181 43.413 1.00 16.77 313 ASN A C 1
ATOM 2229 O O . ASN A 1 298 ? 14.622 137.065 44.654 1.00 18.32 313 ASN A O 1
ATOM 2234 N N . GLY A 1 299 ? 15.806 137.404 42.749 1.00 17.36 314 GLY A N 1
ATOM 2235 C CA . GLY A 1 299 ? 17.023 137.789 43.440 1.00 18.96 314 GLY A CA 1
ATOM 2236 C C . GLY A 1 299 ? 17.821 136.621 43.971 1.00 20.06 314 GLY A C 1
ATOM 2237 O O . GLY A 1 299 ? 18.891 136.816 44.541 1.00 18.83 314 GLY A O 1
ATOM 2238 N N . LYS A 1 300 ? 17.314 135.406 43.782 1.00 15.70 315 LYS A N 1
ATOM 2239 C CA . LYS A 1 300 ? 17.979 134.208 44.300 1.00 18.67 315 LYS A CA 1
ATOM 2240 C C . LYS A 1 300 ? 18.383 133.219 43.201 1.00 21.63 315 LYS A C 1
ATOM 2241 O O . LYS A 1 300 ? 17.603 132.945 42.305 1.00 17.38 315 LYS A O 1
ATOM 2247 N N . HIS A 1 301 ? 19.593 132.669 43.281 1.00 21.10 316 HIS A N 1
ATOM 2248 C CA . HIS A 1 301 ? 20.045 131.704 42.279 1.00 20.76 316 HIS A CA 1
ATOM 2249 C C . HIS A 1 301 ? 19.094 130.515 42.179 1.00 18.67 316 HIS A C 1
ATOM 2250 O O . HIS A 1 301 ? 18.656 129.969 43.186 1.00 18.06 316 HIS A O 1
ATOM 2257 N N . LEU A 1 302 ? 18.780 130.118 40.950 1.00 20.51 317 LEU A N 1
ATOM 2258 C CA . LEU A 1 302 ? 17.906 128.969 40.720 1.00 17.49 317 LEU A CA 1
ATOM 2259 C C . LEU A 1 302 ? 18.438 128.128 39.572 1.00 17.35 317 LEU A C 1
ATOM 2260 O O . LEU A 1 302 ? 18.339 128.540 38.402 1.00 18.43 317 LEU A O 1
ATOM 2265 N N . PRO A 1 303 ? 19.019 126.961 39.893 1.00 17.40 318 PRO A N 1
ATOM 2266 C CA . PRO A 1 303 ? 19.374 125.975 38.859 1.00 17.79 318 PRO A CA 1
ATOM 2267 C C . PRO A 1 303 ? 18.113 125.608 38.090 1.00 16.04 318 PRO A C 1
ATOM 2268 O O . PRO A 1 303 ? 17.114 125.353 38.766 1.00 16.36 318 PRO A O 1
ATOM 2272 N N . LEU A 1 304 ? 18.143 125.618 36.751 1.00 15.46 319 LEU A N 1
ATOM 2273 C CA . LEU A 1 304 ? 16.970 125.231 35.958 1.00 15.49 319 LEU A CA 1
ATOM 2274 C C . LEU A 1 304 ? 17.155 123.777 35.532 1.00 15.43 319 LEU A C 1
ATOM 2275 O O . LEU A 1 304 ? 17.961 123.469 34.651 1.00 16.52 319 LEU A O 1
ATOM 2280 N N . HIS A 1 305 ? 16.432 122.897 36.214 1.00 13.38 320 HIS A N 1
ATOM 2281 C CA . HIS A 1 305 ? 16.453 121.456 35.959 1.00 13.49 320 HIS A CA 1
ATOM 2282 C C . HIS A 1 305 ? 15.380 121.184 34.941 1.00 15.66 320 HIS A C 1
ATOM 2283 O O . HIS A 1 305 ? 14.245 120.931 35.317 1.00 12.55 320 HIS A O 1
ATOM 2290 N N . GLY A 1 306 ? 15.728 121.244 33.663 1.00 14.64 321 GLY A N 1
ATOM 2291 C CA . GLY A 1 306 ? 14.698 121.312 32.648 1.00 12.44 321 GLY A CA 1
ATOM 2292 C C . GLY A 1 306 ? 14.582 120.095 31.766 1.00 15.61 321 GLY A C 1
ATOM 2293 O O . GLY A 1 306 ? 15.512 119.291 31.663 1.00 13.54 321 GLY A O 1
ATOM 2294 N N . VAL A 1 307 ? 13.409 119.978 31.137 1.00 12.26 322 VAL A N 1
ATOM 2295 C CA . VAL A 1 307 ? 13.163 119.012 30.073 1.00 10.60 322 VAL A CA 1
ATOM 2296 C C . VAL A 1 307 ? 12.416 119.713 28.956 1.00 13.95 322 VAL A C 1
ATOM 2297 O O . VAL A 1 307 ? 11.933 120.831 29.146 1.00 14.07 322 VAL A O 1
ATOM 2301 N N . CYS A 1 308 ? 12.328 119.056 27.797 1.00 13.15 323 CYS A N 1
ATOM 2302 C CA . CYS A 1 308 ? 11.523 119.547 26.670 1.00 11.09 323 CYS A CA 1
ATOM 2303 C C . CYS A 1 308 ? 10.325 118.620 26.502 1.00 14.92 323 CYS A C 1
ATOM 2304 O O . CYS A 1 308 ? 10.368 117.466 26.922 1.00 13.18 323 CYS A O 1
ATOM 2307 N N . ARG A 1 309 ? 9.270 119.112 25.862 1.00 12.32 324 ARG A N 1
ATOM 2308 C CA . ARG A 1 309 ? 8.067 118.299 25.667 1.00 11.30 324 ARG A CA 1
ATOM 2309 C C . ARG A 1 309 ? 7.399 118.757 24.388 1.00 14.47 324 ARG A C 1
ATOM 2310 O O . ARG A 1 309 ? 7.138 119.956 24.246 1.00 15.15 324 ARG A O 1
ATOM 2318 N N . HIS A 1 310 ? 7.151 117.815 23.473 1.00 12.51 325 HIS A N 1
ATOM 2319 C CA . HIS A 1 310 ? 6.324 118.043 22.280 1.00 13.08 325 HIS A CA 1
ATOM 2320 C C . HIS A 1 310 ? 4.833 117.852 22.591 1.00 15.07 325 HIS A C 1
ATOM 2321 O O . HIS A 1 310 ? 4.479 117.093 23.499 1.00 17.48 325 HIS A O 1
ATOM 2328 N N . GLN A 1 311 ? 3.946 118.456 21.809 1.00 11.97 326 GLN A N 1
ATOM 2329 C CA . GLN A 1 311 ? 2.522 118.344 22.141 1.00 12.99 326 GLN A CA 1
ATOM 2330 C C . GLN A 1 311 ? 1.813 117.164 21.468 1.00 13.92 326 GLN A C 1
ATOM 2331 O O . GLN A 1 311 ? 0.699 117.329 20.970 1.00 14.95 326 GLN A O 1
ATOM 2337 N N . ASP A 1 312 ? 2.435 115.978 21.431 1.00 11.60 327 ASP A N 1
ATOM 2338 C CA . ASP A 1 312 ? 1.729 114.827 20.858 1.00 13.32 327 ASP A CA 1
ATOM 2339 C C . ASP A 1 312 ? 1.827 113.634 21.817 1.00 15.02 327 ASP A C 1
ATOM 2340 O O . ASP A 1 312 ? 2.386 113.754 22.891 1.00 14.75 327 ASP A O 1
ATOM 2345 N N . ARG A 1 313 ? 1.265 112.506 21.418 1.00 11.95 328 ARG A N 1
ATOM 2346 C CA . ARG A 1 313 ? 1.134 111.349 22.289 1.00 13.75 328 ARG A CA 1
ATOM 2347 C C . ARG A 1 313 ? 0.800 110.169 21.391 1.00 15.70 328 ARG A C 1
ATOM 2348 O O . ARG A 1 313 ? 0.226 110.360 20.304 1.00 14.23 328 ARG A O 1
ATOM 2356 N N . ALA A 1 314 ? 1.162 108.958 21.810 1.00 12.47 329 ALA A N 1
ATOM 2357 C CA . ALA A 1 314 ? 0.761 107.761 21.082 1.00 14.00 329 ALA A CA 1
ATOM 2358 C C . ALA A 1 314 ? -0.740 107.734 20.770 1.00 12.07 329 ALA A C 1
ATOM 2359 O O . ALA A 1 314 ? -1.556 108.168 21.579 1.00 15.40 329 ALA A O 1
ATOM 2361 N N . GLU A 1 315 ? -1.067 107.223 19.576 1.00 14.64 330 GLU A N 1
ATOM 2362 C CA . GLU A 1 315 ? -2.444 106.932 19.126 1.00 16.01 330 GLU A CA 1
ATOM 2363 C C . GLU A 1 315 ? -3.295 108.154 18.805 1.00 16.89 330 GLU A C 1
ATOM 2364 O O . GLU A 1 315 ? -4.094 108.107 17.870 1.00 17.11 330 GLU A O 1
ATOM 2370 N N . VAL A 1 316 ? -3.133 109.252 19.529 1.00 13.84 331 VAL A N 1
ATOM 2371 C CA . VAL A 1 316 ? -3.949 110.437 19.224 1.00 12.55 331 VAL A CA 1
ATOM 2372 C C . VAL A 1 316 ? -3.216 111.552 18.478 1.00 15.04 331 VAL A C 1
ATOM 2373 O O . VAL A 1 316 ? -3.837 112.531 18.037 1.00 11.98 331 VAL A O 1
ATOM 2377 N N . GLY A 1 317 ? -1.900 111.426 18.326 1.00 13.42 332 GLY A N 1
ATOM 2378 C CA . GLY A 1 317 ? -1.155 112.449 17.606 1.00 14.01 332 GLY A CA 1
ATOM 2379 C C . GLY A 1 317 ? -1.163 113.717 18.442 1.00 14.95 332 GLY A C 1
ATOM 2380 O O . GLY A 1 317 ? -0.935 113.635 19.643 1.00 13.22 332 GLY A O 1
ATOM 2381 N N . ASN A 1 318 ? -1.437 114.878 17.836 1.00 12.08 333 ASN A N 1
ATOM 2382 C CA . ASN A 1 318 ? -1.469 116.111 18.601 1.00 11.32 333 ASN A CA 1
ATOM 2383 C C . ASN A 1 318 ? -2.881 116.508 19.038 1.00 12.20 333 ASN A C 1
ATOM 2384 O O . ASN A 1 318 ? -3.080 117.604 19.544 1.00 13.40 333 ASN A O 1
ATOM 2389 N N . ALA A 1 319 ? -3.855 115.604 18.881 1.00 9.91 334 ALA A N 1
ATOM 2390 C CA . ALA A 1 319 ? -5.219 115.880 19.328 1.00 15.29 334 ALA A CA 1
ATOM 2391 C C . ALA A 1 319 ? -5.326 115.586 20.816 1.00 16.14 334 ALA A C 1
ATOM 2392 O O . ALA A 1 319 ? -6.020 114.663 21.216 1.00 14.22 334 ALA A O 1
ATOM 2394 N N . LEU A 1 320 ? -4.599 116.363 21.620 1.00 15.60 335 LEU A N 1
ATOM 2395 C CA . LEU A 1 320 ? -4.505 116.134 23.061 1.00 14.46 335 LEU A CA 1
ATOM 2396 C C . LEU A 1 320 ? -5.757 116.617 23.773 1.00 17.18 335 LEU A C 1
ATOM 2397 O O . LEU A 1 320 ? -6.281 117.678 23.446 1.00 13.52 335 LEU A O 1
ATOM 2402 N N . ARG A 1 321 ? -6.198 115.828 24.754 1.00 20.28 336 ARG A N 1
ATOM 2403 C CA . ARG A 1 321 ? -7.283 116.166 25.676 1.00 15.33 336 ARG A CA 1
ATOM 2404 C C . ARG A 1 321 ? -6.664 116.760 26.961 1.00 16.77 336 ARG A C 1
ATOM 2405 O O . ARG A 1 321 ? -5.455 116.639 27.175 1.00 15.66 336 ARG A O 1
ATOM 2413 N N . PRO A 1 322 ? -7.481 117.417 27.818 1.00 17.77 337 PRO A N 1
ATOM 2414 C CA . PRO A 1 322 ? -6.905 118.066 29.008 1.00 13.90 337 PRO A CA 1
ATOM 2415 C C . PRO A 1 322 ? -6.158 117.104 29.931 1.00 14.79 337 PRO A C 1
ATOM 2416 O O . PRO A 1 322 ? -5.120 117.468 30.475 1.00 14.81 337 PRO A O 1
ATOM 2420 N N . GLN A 1 323 ? -6.679 115.897 30.112 1.00 13.14 338 GLN A N 1
ATOM 2421 C CA . GLN A 1 323 ? -6.014 114.917 30.974 1.00 15.51 338 GLN A CA 1
ATOM 2422 C C . GLN A 1 323 ? -4.609 114.543 30.468 1.00 17.75 338 GLN A C 1
ATOM 2423 O O . GLN A 1 323 ? -3.790 114.061 31.247 1.00 15.79 338 GLN A O 1
ATOM 2429 N N . HIS A 1 324 ? -4.333 114.779 29.181 1.00 15.05 339 HIS A N 1
ATOM 2430 C CA . HIS A 1 324 ? -3.017 114.489 28.600 1.00 14.91 339 HIS A CA 1
ATOM 2431 C C . HIS A 1 324 ? -2.000 115.538 29.048 1.00 15.66 339 HIS A C 1
ATOM 2432 O O . HIS A 1 324 ? -0.885 115.188 29.461 1.00 15.11 339 HIS A O 1
ATOM 2439 N N . HIS A 1 325 ? -2.387 116.814 28.984 1.00 12.74 340 HIS A N 1
ATOM 2440 C CA . HIS A 1 325 ? -1.543 117.886 29.531 1.00 14.62 340 HIS A CA 1
ATOM 2441 C C . HIS A 1 325 ? -1.320 117.657 31.021 1.00 16.47 340 HIS A C 1
ATOM 2442 O O . HIS A 1 325 ? -0.196 117.806 31.516 1.00 14.74 340 HIS A O 1
ATOM 2449 N N . GLU A 1 326 ? -2.399 117.314 31.733 1.00 13.90 341 GLU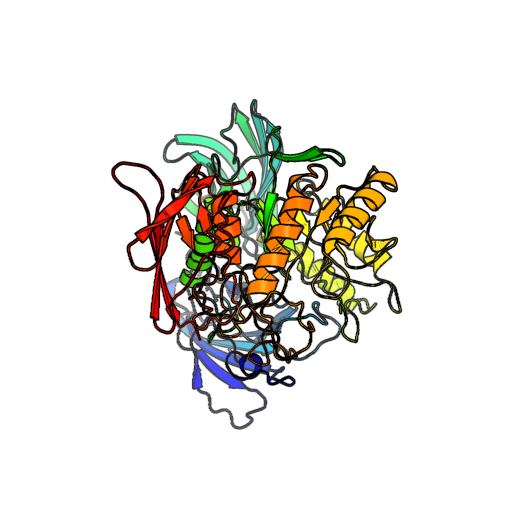 A N 1
ATOM 2450 C CA . GLU A 1 326 ? -2.327 117.113 33.192 1.00 15.12 341 GLU A CA 1
ATOM 2451 C C . GLU A 1 326 ? -1.375 115.986 33.538 1.00 19.28 341 GLU A C 1
ATOM 2452 O O . GLU A 1 326 ? -0.536 116.132 34.425 1.00 17.73 341 GLU A O 1
ATOM 2458 N N . GLU A 1 327 ? -1.502 114.860 32.841 1.00 14.60 342 GLU A N 1
ATOM 2459 C CA . GLU A 1 327 ? -0.617 113.744 33.070 1.00 16.27 342 GLU A CA 1
ATOM 2460 C C . GLU A 1 327 ? 0.844 114.081 32.755 1.00 19.02 342 GLU A C 1
ATOM 2461 O O . GLU A 1 327 ? 1.745 113.747 33.541 1.00 17.22 342 GLU A O 1
ATOM 2467 N N . ASP A 1 328 ? 1.097 114.730 31.617 1.00 14.49 343 ASP A N 1
ATOM 2468 C CA . ASP A 1 328 ? 2.475 115.098 31.285 1.00 14.63 343 ASP A CA 1
ATOM 2469 C C . ASP A 1 328 ? 3.085 115.937 32.401 1.00 16.43 343 ASP A C 1
ATOM 2470 O O . ASP A 1 328 ? 4.263 115.768 32.767 1.00 16.20 343 ASP A O 1
ATOM 2475 N N . VAL A 1 329 ? 2.297 116.852 32.941 1.00 13.53 344 VAL A N 1
ATOM 2476 C CA . VAL A 1 329 ? 2.839 117.702 33.994 1.00 15.28 344 VAL A CA 1
ATOM 2477 C C . VAL A 1 329 ? 3.047 116.895 35.275 1.00 14.39 344 VAL A C 1
ATOM 2478 O O . VAL A 1 329 ? 4.021 117.096 35.981 1.00 15.50 344 VAL A O 1
ATOM 2482 N N . ALA A 1 330 ? 2.124 115.995 35.593 1.00 14.22 345 ALA A N 1
ATOM 2483 C CA . ALA A 1 330 ? 2.298 115.140 36.774 1.00 14.96 345 ALA A CA 1
ATOM 2484 C C . ALA A 1 330 ? 3.595 114.333 36.702 1.00 17.99 345 ALA A C 1
ATOM 2485 O O . ALA A 1 330 ? 4.326 114.220 37.696 1.00 14.36 345 ALA A O 1
ATOM 2487 N N . LEU A 1 331 ? 3.903 113.777 35.529 1.00 15.49 346 LEU A N 1
ATOM 2488 C CA . LEU A 1 331 ? 5.136 113.001 35.378 1.00 14.13 346 LEU A CA 1
ATOM 2489 C C . LEU A 1 331 ? 6.368 113.877 35.540 1.00 17.32 346 LEU A C 1
ATOM 2490 O O . LEU A 1 331 ? 7.348 113.470 36.170 1.00 15.65 346 LEU A O 1
ATOM 2495 N N . MET A 1 332 ? 6.327 115.085 34.988 1.00 12.26 347 MET A N 1
ATOM 2496 C CA . MET A 1 332 ? 7.479 115.976 35.125 1.00 13.48 347 MET A CA 1
ATOM 2497 C C . MET A 1 332 ? 7.694 116.384 36.578 1.00 17.48 347 MET A C 1
ATOM 2498 O O . MET A 1 332 ? 8.820 116.336 37.072 1.00 13.04 347 MET A O 1
ATOM 2503 N N . ARG A 1 333 ? 6.624 116.753 37.274 1.00 13.72 348 ARG A N 1
ATOM 2504 C CA . ARG A 1 333 ? 6.768 117.105 38.685 1.00 14.88 348 ARG A CA 1
ATOM 2505 C C . ARG A 1 333 ? 7.241 115.920 39.519 1.00 17.84 348 ARG A C 1
ATOM 2506 O O . ARG A 1 333 ? 8.037 116.092 40.431 1.00 15.83 348 ARG A O 1
ATOM 2514 N N . GLU A 1 334 ? 6.750 114.721 39.210 1.00 14.50 349 GLU A N 1
ATOM 2515 C CA . GLU A 1 334 ? 7.214 113.512 39.888 1.00 17.03 349 GLU A CA 1
ATOM 2516 C C . GLU A 1 334 ? 8.727 113.376 39.751 1.00 20.17 349 GLU A C 1
ATOM 2517 O O . GLU A 1 334 ? 9.422 112.998 40.702 1.00 17.22 349 GLU A O 1
ATOM 2523 N N . MET A 1 335 ? 9.245 113.739 38.576 1.00 15.14 350 MET A N 1
ATOM 2524 C CA . MET A 1 335 ? 10.677 113.659 38.327 1.00 15.79 350 MET A CA 1
ATOM 2525 C C . MET A 1 335 ? 11.480 114.829 38.916 1.00 16.67 350 MET A C 1
ATOM 2526 O O . MET A 1 335 ? 12.704 114.806 38.864 1.00 14.12 350 MET A O 1
ATOM 2531 N N . GLY A 1 336 ? 10.804 115.835 39.468 1.00 16.01 351 GLY A N 1
ATOM 2532 C CA . GLY A 1 336 ? 11.484 117.008 40.018 1.00 17.83 351 GLY A CA 1
ATOM 2533 C C . GLY A 1 336 ? 11.857 118.096 39.014 1.00 18.28 351 GLY A C 1
ATOM 2534 O O . GLY A 1 336 ? 12.654 118.985 39.296 1.00 16.69 351 GLY A O 1
ATOM 2535 N N . VAL A 1 337 ? 11.272 118.029 37.828 1.00 14.60 352 VAL A N 1
ATOM 2536 C CA . VAL A 1 337 ? 11.417 119.096 36.835 1.00 13.11 352 VAL A CA 1
ATOM 2537 C C . VAL A 1 337 ? 11.001 120.464 37.364 1.00 13.42 352 VAL A C 1
ATOM 2538 O O . VAL A 1 337 ? 9.897 120.600 37.904 1.00 15.14 352 VAL A O 1
ATOM 2542 N N . ASN A 1 338 ? 11.846 121.479 37.215 1.00 13.11 353 ASN A N 1
ATOM 2543 C CA . ASN A 1 338 ? 11.410 122.831 37.610 1.00 15.32 353 ASN A CA 1
ATOM 2544 C C . ASN A 1 338 ? 11.514 123.839 36.470 1.00 12.62 353 ASN A C 1
ATOM 2545 O O . ASN A 1 338 ? 11.312 125.045 36.664 1.00 13.47 353 ASN A O 1
ATOM 2550 N N . ALA A 1 339 ? 11.798 123.337 35.270 1.00 12.04 354 ALA A N 1
ATOM 2551 C CA . ALA A 1 339 ? 11.905 124.186 34.089 1.00 13.06 354 ALA A CA 1
ATOM 2552 C C . ALA A 1 339 ? 11.518 123.385 32.846 1.00 14.51 354 ALA A C 1
ATOM 2553 O O . ALA A 1 339 ? 11.711 122.175 32.808 1.00 12.28 354 ALA A O 1
ATOM 2555 N N . ILE A 1 340 ? 10.973 124.050 31.831 1.00 13.18 355 ILE A N 1
ATOM 2556 C CA . ILE A 1 340 ? 10.550 123.314 30.652 1.00 12.06 355 ILE A CA 1
ATOM 2557 C C . ILE A 1 340 ? 10.757 124.172 29.425 1.00 14.19 355 ILE A C 1
ATOM 2558 O O . ILE A 1 340 ? 10.662 125.405 29.485 1.00 14.71 355 ILE A O 1
ATOM 2563 N N . ARG A 1 341 ? 11.107 123.518 28.323 1.00 11.63 356 ARG A N 1
ATOM 2564 C CA . ARG A 1 341 ? 11.168 124.176 27.033 1.00 10.55 356 ARG A CA 1
ATOM 2565 C C . ARG A 1 341 ? 10.061 123.534 26.208 1.00 11.46 356 ARG A C 1
ATOM 2566 O O . ARG A 1 341 ? 10.107 122.345 25.928 1.00 12.00 356 ARG A O 1
ATOM 2574 N N . LEU A 1 342 ? 9.027 124.302 25.907 1.00 10.94 357 LEU A N 1
ATOM 2575 C CA . LEU A 1 342 ? 7.871 123.767 25.204 1.00 13.33 357 LEU A CA 1
ATOM 2576 C C . LEU A 1 342 ? 8.163 123.931 23.722 1.00 17.60 357 LEU A C 1
ATOM 2577 O O . LEU A 1 342 ? 7.684 124.853 23.061 1.00 21.02 357 LEU A O 1
ATOM 2582 N N . ALA A 1 343 ? 9.002 123.023 23.229 1.00 16.74 358 ALA A N 1
ATOM 2583 C CA . ALA A 1 343 ? 9.439 122.994 21.844 1.00 16.33 358 ALA A CA 1
ATOM 2584 C C . ALA A 1 343 ? 8.380 122.373 20.938 1.00 16.30 358 ALA A C 1
ATOM 2585 O O . ALA A 1 343 ? 7.577 121.583 21.414 1.00 18.62 358 ALA A O 1
ATOM 2587 N N . HIS A 1 344 ? 8.337 122.685 19.637 1.00 15.22 359 HIS A N 1
ATOM 2588 C CA . HIS A 1 344 ? 9.103 123.710 18.933 1.00 13.95 359 HIS A CA 1
ATOM 2589 C C . HIS A 1 344 ? 8.131 124.777 18.427 1.00 15.41 359 HIS A C 1
ATOM 2590 O O . HIS A 1 344 ? 8.228 125.181 17.272 1.00 18.78 359 HIS A O 1
ATOM 2597 N N . TYR A 1 345 ? 7.176 125.201 19.253 1.00 15.58 360 TYR A N 1
ATOM 2598 C CA . TYR A 1 345 ? 6.058 126.013 18.766 1.00 13.29 360 TYR A CA 1
ATOM 2599 C C . TYR A 1 345 ? 5.200 126.481 19.941 1.00 13.99 360 TYR A C 1
ATOM 2600 O O . TYR A 1 345 ? 5.299 125.916 21.041 1.00 13.73 360 TYR A O 1
ATOM 2609 N N . PRO A 1 346 ? 4.375 127.522 19.726 1.00 13.29 361 PRO A N 1
ATOM 2610 C CA . PRO A 1 346 ? 3.392 127.887 20.750 1.00 15.16 361 PRO A CA 1
ATOM 2611 C C . PRO A 1 346 ? 2.507 126.702 21.128 1.00 13.63 361 PRO A C 1
ATOM 2612 O O . PRO A 1 346 ? 1.965 126.014 20.249 1.00 14.84 361 PRO A O 1
ATOM 2616 N N . GLN A 1 347 ? 2.371 126.444 22.421 1.00 12.60 362 GLN A N 1
ATOM 2617 C CA . GLN A 1 347 ? 1.579 125.297 22.858 1.00 12.35 362 GLN A CA 1
ATOM 2618 C C . GLN A 1 347 ? 0.244 125.739 23.468 1.00 15.23 362 GLN A C 1
ATOM 2619 O O . GLN A 1 347 ? -0.112 126.899 23.351 1.00 13.48 362 GLN A O 1
ATOM 2625 N N . ALA A 1 348 ? -0.519 124.817 24.052 1.00 11.68 363 ALA A N 1
ATOM 2626 C CA . ALA A 1 348 ? -1.867 125.158 24.505 1.00 16.13 363 ALA A CA 1
ATOM 2627 C C . ALA A 1 348 ? -1.873 126.116 25.708 1.00 14.65 363 ALA A C 1
ATOM 2628 O O . ALA A 1 348 ? -1.006 126.024 26.603 1.00 16.14 363 ALA A O 1
ATOM 2630 N N . THR A 1 349 ? -2.872 127.005 25.740 1.00 15.00 364 THR A N 1
ATOM 2631 C CA . THR A 1 349 ? -3.092 127.874 26.900 1.00 13.53 364 THR A CA 1
ATOM 2632 C C . THR A 1 349 ? -3.134 127.043 28.170 1.00 13.69 364 THR A C 1
ATOM 2633 O O . THR A 1 349 ? -2.481 127.369 29.171 1.00 15.12 364 THR A O 1
ATOM 2637 N N . TYR A 1 350 ? -3.873 125.939 28.132 1.00 14.93 365 TYR A N 1
ATOM 2638 C CA . TYR A 1 350 ? -4.006 125.117 29.335 1.00 14.65 365 TYR A CA 1
ATOM 2639 C C . TYR A 1 350 ? -2.645 124.579 29.810 1.00 15.88 365 TYR A C 1
ATOM 2640 O O . TYR A 1 350 ? -2.404 124.451 31.009 1.00 15.38 365 TYR A O 1
ATOM 2649 N N . MET A 1 351 ? -1.740 124.300 28.877 1.00 17.27 366 MET A N 1
ATOM 2650 C CA . MET A 1 351 ? -0.428 123.819 29.262 1.00 12.69 366 MET A CA 1
ATOM 2651 C C . MET A 1 351 ? 0.395 124.913 29.962 1.00 14.60 366 MET A C 1
ATOM 2652 O O . MET A 1 351 ? 1.022 124.649 30.991 1.00 15.86 366 MET A O 1
ATOM 2657 N N . TYR A 1 352 ? 0.411 126.129 29.420 1.00 14.29 367 TYR A N 1
ATOM 2658 C CA . TYR A 1 352 ? 1.070 127.234 30.125 1.00 11.38 367 TYR A CA 1
ATOM 2659 C C . TYR A 1 352 ? 0.386 127.499 31.483 1.00 14.98 367 TYR A C 1
ATOM 2660 O O . TYR A 1 352 ? 1.051 127.873 32.458 1.00 14.03 367 TYR A O 1
ATOM 2669 N N . ASP A 1 353 ? -0.929 127.323 31.557 1.00 12.43 368 ASP A N 1
ATOM 2670 C CA . ASP A 1 353 ? -1.628 127.442 32.840 1.00 15.12 368 ASP A CA 1
ATOM 2671 C C . ASP A 1 353 ? -1.085 126.449 33.872 1.00 16.93 368 ASP A C 1
ATOM 2672 O O . ASP A 1 353 ? -0.937 126.772 35.048 1.00 16.17 368 ASP A O 1
ATOM 2677 N N . LEU A 1 354 ? -0.840 125.214 33.452 1.00 12.86 369 LEU A N 1
ATOM 2678 C CA . LEU A 1 354 ? -0.329 124.232 34.409 1.00 13.23 369 LEU A CA 1
ATOM 2679 C C . LEU A 1 354 ? 1.103 124.619 34.845 1.00 15.37 369 LEU A C 1
ATOM 2680 O O . LEU A 1 354 ? 1.473 124.417 36.002 1.00 16.96 369 LEU A O 1
ATOM 2685 N N . MET A 1 355 ? 1.886 125.194 33.935 1.00 11.82 370 MET A N 1
ATOM 2686 C CA . MET A 1 355 ? 3.240 125.645 34.309 1.00 15.88 370 MET A CA 1
ATOM 2687 C C . MET A 1 355 ? 3.144 126.749 35.355 1.00 13.28 370 MET A C 1
ATOM 2688 O O . MET A 1 355 ? 3.917 126.753 36.313 1.00 13.99 370 MET A O 1
ATOM 2693 N N . ASP A 1 356 ? 2.191 127.672 35.164 1.00 13.56 371 ASP A N 1
ATOM 2694 C CA . ASP A 1 356 ? 1.939 128.753 36.128 1.00 15.47 371 ASP A CA 1
ATOM 2695 C C . ASP A 1 356 ? 1.615 128.160 37.500 1.00 18.22 371 ASP A C 1
ATOM 2696 O O . ASP A 1 356 ? 2.173 128.548 38.534 1.00 15.86 371 ASP A O 1
ATOM 2701 N N . LYS A 1 357 ? 0.659 127.239 37.480 1.00 14.44 372 LYS A N 1
ATOM 2702 C CA . LYS A 1 357 ? 0.144 126.612 38.693 1.00 19.37 372 LYS A CA 1
ATOM 2703 C C . LYS A 1 357 ? 1.205 125.859 39.475 1.00 21.06 372 LYS A C 1
ATOM 2704 O O . LYS A 1 357 ? 1.197 125.863 40.702 1.00 18.66 372 LYS A O 1
ATOM 2710 N N . HIS A 1 358 ? 2.101 125.180 38.771 1.00 17.51 373 HIS A N 1
ATOM 2711 C CA . HIS A 1 358 ? 3.033 124.290 39.457 1.00 18.87 373 HIS A CA 1
ATOM 2712 C C . HIS A 1 358 ? 4.398 124.920 39.633 1.00 17.00 373 HIS A C 1
ATOM 2713 O O . HIS A 1 358 ? 5.277 124.320 40.211 1.00 18.73 373 HIS A O 1
ATOM 2720 N N . GLY A 1 359 ? 4.557 126.145 39.154 1.00 15.23 374 GLY A N 1
ATOM 2721 C CA . GLY A 1 359 ? 5.787 126.890 39.364 1.00 15.33 374 GLY A CA 1
ATOM 2722 C C . GLY A 1 359 ? 6.953 126.554 38.445 1.00 19.96 374 GLY A C 1
ATOM 2723 O O . GLY A 1 359 ? 8.110 126.755 38.811 1.00 17.40 374 GLY A O 1
ATOM 2724 N N . ILE A 1 360 ? 6.658 126.070 37.239 1.00 16.87 375 ILE A N 1
ATOM 2725 C CA . ILE A 1 360 ? 7.707 125.621 36.320 1.00 14.67 375 ILE A CA 1
ATOM 2726 C C . ILE A 1 360 ? 8.141 126.745 35.394 1.00 14.55 375 ILE A C 1
ATOM 2727 O O . ILE A 1 360 ? 7.337 127.274 34.634 1.00 18.33 375 ILE A O 1
ATOM 2732 N N . VAL A 1 361 ? 9.399 127.144 35.503 1.00 14.04 376 VAL A N 1
ATOM 2733 C CA . VAL A 1 361 ? 9.948 128.202 34.665 1.00 13.39 376 VAL A CA 1
ATOM 2734 C C . VAL A 1 361 ? 9.971 127.706 33.211 1.00 15.16 376 VAL A C 1
ATOM 2735 O O . VAL A 1 361 ? 10.501 126.629 32.921 1.00 14.57 376 VAL A O 1
ATOM 2739 N N . THR A 1 362 ? 9.414 128.512 32.306 1.00 15.52 377 THR A N 1
ATOM 2740 C CA . THR A 1 362 ? 9.086 128.055 30.951 1.00 17.67 377 THR A CA 1
ATOM 2741 C C . THR A 1 362 ? 9.714 128.894 29.843 1.00 12.65 377 THR A C 1
ATOM 2742 O O . THR A 1 362 ? 9.710 130.139 29.876 1.00 12.41 377 THR A O 1
ATOM 2746 N N . TRP A 1 363 ? 10.255 128.175 28.859 1.00 13.45 378 TRP A N 1
ATOM 2747 C CA . TRP A 1 363 ? 10.790 128.726 27.622 1.00 13.10 378 TRP A CA 1
ATOM 2748 C C . TRP A 1 363 ? 9.692 128.443 26.571 1.00 11.69 378 TRP A C 1
ATOM 2749 O O . TRP A 1 363 ? 9.339 127.288 26.343 1.00 12.30 378 TRP A O 1
ATOM 2760 N N . ALA A 1 364 ? 9.133 129.475 25.966 1.00 13.00 379 ALA A N 1
ATOM 2761 C CA . ALA A 1 364 ? 8.110 129.276 24.944 1.00 13.69 379 ALA A CA 1
ATOM 2762 C C . ALA A 1 364 ? 8.676 129.792 23.643 1.00 14.32 379 ALA A C 1
ATOM 2763 O O . ALA A 1 364 ? 9.399 130.786 23.656 1.00 16.51 379 ALA A O 1
ATOM 2765 N N . GLU A 1 365 ? 8.376 129.157 22.511 1.00 12.63 380 GLU A N 1
ATOM 2766 C CA . GLU A 1 365 ? 9.088 129.568 21.295 1.00 15.53 380 GLU A CA 1
ATOM 2767 C C . GLU A 1 365 ? 8.219 129.512 20.043 1.00 14.58 380 GLU A C 1
ATOM 2768 O O . GLU A 1 365 ? 7.178 128.847 20.042 1.00 11.80 380 GLU A O 1
ATOM 2774 N N . ILE A 1 366 ? 8.628 130.253 19.005 1.00 16.14 381 ILE A N 1
ATOM 2775 C CA . ILE A 1 366 ? 7.972 130.195 17.702 1.00 14.10 381 ILE A CA 1
ATOM 2776 C C . ILE A 1 366 ? 8.563 129.045 16.882 1.00 15.25 381 ILE A C 1
ATOM 2777 O O . ILE A 1 366 ? 9.658 128.572 17.179 1.00 14.24 381 ILE A O 1
ATOM 2782 N N . PRO A 1 367 ? 7.832 128.584 15.853 1.00 12.35 382 PRO A N 1
ATOM 2783 C CA . PRO A 1 367 ? 8.276 127.395 15.110 1.00 11.95 382 PRO A CA 1
ATOM 2784 C C . PRO A 1 367 ? 9.295 127.732 14.027 1.00 13.68 382 PRO A C 1
ATOM 2785 O O . PRO A 1 367 ? 9.208 127.231 12.916 1.00 13.10 382 PRO A O 1
ATOM 2789 N N . PHE A 1 368 ? 10.286 128.550 14.359 1.00 12.82 383 PHE A N 1
ATOM 2790 C CA . PHE A 1 368 ? 11.283 128.939 13.362 1.00 15.52 383 PHE A CA 1
ATOM 2791 C C . PHE A 1 368 ? 12.395 127.883 13.393 1.00 15.81 383 PHE A C 1
ATOM 2792 O O . PHE A 1 368 ? 13.451 128.074 14.000 1.00 14.11 383 PHE A O 1
ATOM 2800 N N . VAL A 1 369 ? 12.107 126.741 12.772 1.00 12.66 384 VAL A N 1
ATOM 2801 C CA . VAL A 1 369 ? 12.883 125.507 12.970 1.00 11.43 384 VAL A CA 1
ATOM 2802 C C . VAL A 1 369 ? 13.724 125.210 11.729 1.00 17.89 384 VAL A C 1
ATOM 2803 O O . VAL A 1 369 ? 13.190 125.189 10.607 1.00 16.60 384 VAL A O 1
ATOM 2807 N N . GLY A 1 370 ? 15.018 124.962 11.932 1.00 14.14 385 GLY A N 1
ATOM 2808 C CA . GLY A 1 370 ? 15.926 124.587 10.848 1.00 13.40 385 GLY A CA 1
ATOM 2809 C C . GLY A 1 370 ? 16.083 123.077 10.697 1.00 15.77 385 GLY A C 1
ATOM 2810 O O . GLY A 1 370 ? 15.529 122.304 11.468 1.00 15.84 385 GLY A O 1
ATOM 2811 N N . PRO A 1 371 ? 16.851 122.650 9.690 1.00 13.65 386 PRO A N 1
ATOM 2812 C CA . PRO A 1 371 ? 16.889 121.246 9.256 1.00 18.80 386 PRO A CA 1
ATOM 2813 C C . PRO A 1 371 ? 17.703 120.296 10.139 1.00 17.11 386 PRO A C 1
ATOM 2814 O O . PRO A 1 371 ? 17.467 119.091 10.071 1.00 18.21 386 PRO A O 1
ATOM 2818 N N . GLY A 1 372 ? 18.633 120.789 10.952 1.00 16.56 387 GLY A N 1
ATOM 2819 C CA . GLY A 1 372 ? 19.478 119.861 11.710 1.00 15.51 387 GLY A CA 1
ATOM 2820 C C . GLY A 1 372 ? 20.343 119.058 10.744 1.00 19.35 387 GLY A C 1
ATOM 2821 O O . GLY A 1 372 ? 20.954 119.629 9.843 1.00 22.00 387 GLY A O 1
ATOM 2822 N N . GLY A 1 373 ? 20.387 117.736 10.893 1.00 17.72 388 GLY A N 1
ATOM 2823 C CA . GLY A 1 373 ? 21.181 116.915 9.970 1.00 20.46 388 GLY A CA 1
ATOM 2824 C C . GLY A 1 373 ? 20.474 116.566 8.665 1.00 20.09 388 GLY A C 1
ATOM 2825 O O . GLY A 1 373 ? 21.028 115.903 7.791 1.00 19.33 388 GLY A O 1
ATOM 2826 N N . TYR A 1 374 ? 19.237 117.031 8.533 1.00 18.58 389 TYR A N 1
ATOM 2827 C CA . TYR A 1 374 ? 18.409 116.746 7.386 1.00 14.18 389 TYR A CA 1
ATOM 2828 C C . TYR A 1 374 ? 18.473 117.831 6.294 1.00 21.39 389 TYR A C 1
ATOM 2829 O O . TYR A 1 374 ? 19.187 118.832 6.417 1.00 16.38 389 TYR A O 1
ATOM 2838 N N . ALA A 1 375 ? 17.748 117.601 5.202 1.00 16.69 390 ALA A N 1
ATOM 2839 C CA . ALA A 1 375 ? 17.804 118.487 4.035 1.00 16.15 390 ALA A CA 1
ATOM 2840 C C . ALA A 1 375 ? 16.888 119.715 4.153 1.00 17.04 390 ALA A C 1
ATOM 2841 O O . ALA A 1 375 ? 16.129 119.846 5.117 1.00 15.48 390 ALA A O 1
ATOM 2843 N N . ASP A 1 376 ? 16.988 120.593 3.148 1.00 17.70 391 ASP A N 1
ATOM 2844 C CA . ASP A 1 376 ? 16.184 121.818 2.991 1.00 18.91 391 ASP A CA 1
ATOM 2845 C C . ASP A 1 376 ? 16.544 122.866 4.049 1.00 18.20 391 ASP A C 1
ATOM 2846 O O . ASP A 1 376 ? 17.668 122.862 4.562 1.00 15.14 391 ASP A O 1
ATOM 2851 N N . LYS A 1 377 ? 15.624 123.785 4.349 1.00 17.43 392 LYS A N 1
ATOM 2852 C CA . LYS A 1 377 ? 15.976 125.014 5.084 1.00 16.73 392 LYS A CA 1
ATOM 2853 C C . LYS A 1 377 ? 14.864 125.448 6.030 1.00 15.59 392 LYS A C 1
ATOM 2854 O O . LYS A 1 377 ? 13.692 125.218 5.766 1.00 13.92 392 LYS A O 1
ATOM 2860 N N . GLY A 1 378 ? 15.229 126.122 7.112 1.00 16.20 393 GLY A N 1
ATOM 2861 C CA . GLY A 1 378 ? 14.222 126.620 8.034 1.00 13.95 393 GLY A CA 1
ATOM 2862 C C . GLY A 1 378 ? 13.764 128.005 7.612 1.00 14.72 393 GLY A C 1
ATOM 2863 O O . GLY A 1 378 ? 12.679 128.460 7.991 1.00 13.25 393 GLY A O 1
ATOM 2864 N N . PHE A 1 379 ? 14.601 128.659 6.813 1.00 12.37 394 PHE A N 1
ATOM 2865 C CA . PHE A 1 379 ? 14.377 130.032 6.382 1.00 14.48 394 PHE A CA 1
ATOM 2866 C C . PHE A 1 379 ? 14.322 130.109 4.863 1.00 13.25 394 PHE A C 1
ATOM 2867 O O . PHE A 1 379 ? 15.212 129.626 4.187 1.00 15.78 394 PHE A O 1
ATOM 2875 N N . VAL A 1 380 ? 13.246 130.681 4.329 1.00 14.81 395 VAL A N 1
ATOM 2876 C CA . VAL A 1 380 ? 13.174 131.001 2.898 1.00 14.10 395 VAL A CA 1
ATOM 2877 C C . VAL A 1 380 ? 13.006 132.510 2.846 1.00 15.71 395 VAL A C 1
ATOM 2878 O O . VAL A 1 380 ? 12.058 133.056 3.421 1.00 16.59 395 VAL A O 1
ATOM 2882 N N . ASP A 1 381 ? 13.936 133.179 2.183 1.00 19.12 396 ASP A N 1
ATOM 2883 C CA . ASP A 1 381 ? 13.978 134.646 2.205 1.00 18.45 396 ASP A CA 1
ATOM 2884 C C . ASP A 1 381 ? 13.012 135.292 1.205 1.00 16.14 396 ASP A C 1
ATOM 2885 O O . ASP A 1 381 ? 13.422 135.753 0.126 1.00 19.00 396 ASP A O 1
ATOM 2890 N N . GLN A 1 382 ? 11.731 135.330 1.564 1.00 17.10 397 GLN A N 1
ATOM 2891 C CA . GLN A 1 382 ? 10.702 136.021 0.779 1.00 16.08 397 GLN A CA 1
ATOM 2892 C C . GLN A 1 382 ? 9.745 136.723 1.734 1.00 19.01 397 GLN A C 1
ATOM 2893 O O . GLN A 1 382 ? 9.528 136.241 2.852 1.00 14.48 397 GLN A O 1
ATOM 2899 N N . ALA A 1 383 ? 9.187 137.852 1.301 1.00 14.82 398 ALA A N 1
ATOM 2900 C CA . ALA A 1 383 ? 8.385 138.702 2.187 1.00 17.55 398 ALA A CA 1
ATOM 2901 C C . ALA A 1 383 ? 7.270 137.912 2.848 1.00 15.59 398 ALA A C 1
ATOM 2902 O O . ALA A 1 383 ? 6.982 138.118 4.018 1.00 17.61 398 ALA A O 1
ATOM 2904 N N . SER A 1 384 ? 6.620 137.029 2.098 1.00 12.96 399 SER A N 1
ATOM 2905 C CA . SER A 1 384 ? 5.443 136.317 2.657 1.00 13.66 399 SER A CA 1
ATOM 2906 C C . SER A 1 384 ? 5.842 135.471 3.866 1.00 15.03 399 SER A C 1
ATOM 2907 O O . SER A 1 384 ? 5.159 135.477 4.885 1.00 15.38 399 SER A O 1
ATOM 2910 N N . PHE A 1 385 ? 6.971 134.779 3.753 1.00 13.58 400 PHE A N 1
ATOM 2911 C CA . PHE A 1 385 ? 7.489 133.981 4.861 1.00 15.03 400 PHE A CA 1
ATOM 2912 C C . PHE A 1 385 ? 7.839 134.869 6.032 1.00 12.57 400 PHE A C 1
ATOM 2913 O O . PHE A 1 385 ? 7.489 134.562 7.189 1.00 12.49 400 PHE A O 1
ATOM 2921 N N . ARG A 1 386 ? 8.558 135.948 5.741 1.00 13.77 401 ARG A N 1
ATOM 2922 C CA . ARG A 1 386 ? 9.079 136.798 6.807 1.00 14.73 401 ARG A CA 1
ATOM 2923 C C . ARG A 1 386 ? 7.939 137.514 7.526 1.00 15.89 401 ARG A C 1
ATOM 2924 O O . ARG A 1 386 ? 7.940 137.602 8.750 1.00 15.84 401 ARG A O 1
ATOM 2932 N N . GLU A 1 387 ? 6.974 138.049 6.778 1.00 15.62 402 GLU A N 1
ATOM 2933 C CA . GLU A 1 387 ? 5.836 138.705 7.423 1.00 17.38 402 GLU A CA 1
ATOM 2934 C C . GLU A 1 387 ? 5.020 137.712 8.257 1.00 15.65 402 GLU A C 1
ATOM 2935 O O . GLU A 1 387 ? 4.529 138.043 9.356 1.00 15.36 402 GLU A O 1
ATOM 2941 N N . ASN A 1 388 ? 4.886 136.484 7.767 1.00 13.14 403 ASN A N 1
ATOM 2942 C CA . ASN A 1 388 ? 4.111 135.503 8.502 1.00 12.42 403 ASN A CA 1
ATOM 2943 C C . ASN A 1 388 ? 4.828 135.084 9.806 1.00 13.20 403 ASN A C 1
ATOM 2944 O O . ASN A 1 388 ? 4.181 134.870 10.835 1.00 13.03 403 ASN A O 1
ATOM 2949 N N . GLY A 1 389 ? 6.154 134.991 9.763 1.00 13.30 404 GLY A N 1
ATOM 2950 C CA . GLY A 1 389 ? 6.954 134.746 10.957 1.00 14.03 404 GLY A CA 1
ATOM 2951 C C . GLY A 1 389 ? 6.741 135.812 12.016 1.00 12.99 404 GLY A C 1
ATOM 2952 O O . GLY A 1 389 ? 6.582 135.499 13.205 1.00 13.85 404 GLY A O 1
ATOM 2953 N N . LYS A 1 390 ? 6.726 137.080 11.602 1.00 12.45 405 LYS A N 1
ATOM 2954 C CA . LYS A 1 390 ? 6.433 138.158 12.545 1.00 15.22 405 LYS A CA 1
ATOM 2955 C C . LYS A 1 390 ? 5.034 138.021 13.142 1.00 15.08 405 LYS A C 1
ATOM 2956 O O . LYS A 1 390 ? 4.847 138.230 14.343 1.00 11.85 405 LYS A O 1
ATOM 2962 N N . GLN A 1 391 ? 4.050 137.677 12.315 1.00 12.32 406 GLN A N 1
ATOM 2963 C CA . GLN A 1 391 ? 2.709 137.422 12.842 1.00 13.72 406 GLN A CA 1
ATOM 2964 C C . GLN A 1 391 ? 2.702 136.299 13.888 1.00 13.52 406 GLN A C 1
ATOM 2965 O O . GLN A 1 391 ? 2.063 136.436 14.927 1.00 14.33 406 GLN A O 1
ATOM 2971 N N . GLN A 1 392 ? 3.385 135.190 13.628 1.00 11.50 407 GLN A N 1
ATOM 2972 C CA . GLN A 1 392 ? 3.365 134.102 14.599 1.00 11.67 407 GLN A CA 1
ATOM 2973 C C . GLN A 1 392 ? 4.064 134.529 15.913 1.00 15.41 407 GLN A C 1
ATOM 2974 O O . GLN A 1 392 ? 3.676 134.105 17.002 1.00 13.08 407 GLN A O 1
ATOM 2980 N N . LEU A 1 393 ? 5.068 135.386 15.810 1.00 11.94 408 LEU A N 1
ATOM 2981 C CA . LEU A 1 393 ? 5.739 135.872 17.035 1.00 12.62 408 LEU A CA 1
ATOM 2982 C C . LEU A 1 393 ? 4.812 136.784 17.844 1.00 14.98 408 LEU A C 1
ATOM 2983 O O . LEU A 1 393 ? 4.692 136.639 19.068 1.00 14.35 408 LEU A O 1
ATOM 2988 N N . ILE A 1 394 ? 4.176 137.741 17.170 1.00 12.33 409 ILE A N 1
ATOM 2989 C CA . ILE A 1 394 ? 3.209 138.626 17.846 1.00 12.26 409 ILE A CA 1
ATOM 2990 C C . ILE A 1 394 ? 2.083 137.809 18.488 1.00 14.93 409 ILE A C 1
ATOM 2991 O O . ILE A 1 394 ? 1.667 138.092 19.623 1.00 15.12 409 ILE A O 1
ATOM 2996 N N . GLU A 1 395 ? 1.608 136.781 17.783 1.00 13.04 410 GLU A N 1
ATOM 2997 C CA . GLU A 1 395 ? 0.575 135.881 18.335 1.00 12.43 410 GLU A CA 1
ATOM 2998 C C . GLU A 1 395 ? 1.055 135.257 19.621 1.00 13.72 410 GLU A C 1
ATOM 2999 O O . GLU A 1 395 ? 0.358 135.255 20.624 1.00 14.03 410 GLU A O 1
ATOM 3005 N N . LEU A 1 396 ? 2.252 134.684 19.569 1.00 12.54 411 LEU A N 1
ATOM 3006 C CA . LEU A 1 396 ? 2.830 134.007 20.743 1.00 11.18 411 LEU A CA 1
ATOM 3007 C C . LEU A 1 396 ? 2.849 134.933 21.941 1.00 12.13 411 LEU A C 1
ATOM 3008 O O . LEU A 1 396 ? 2.340 134.598 23.025 1.00 12.53 411 LEU A O 1
ATOM 3013 N N . ILE A 1 397 ? 3.425 136.112 21.738 1.00 11.42 412 ILE A N 1
ATOM 3014 C CA . ILE A 1 397 ? 3.626 137.049 22.848 1.00 13.89 412 ILE A CA 1
ATOM 3015 C C . ILE A 1 397 ? 2.304 137.631 23.364 1.00 16.58 412 ILE A C 1
ATOM 3016 O O . ILE A 1 397 ? 2.076 137.682 24.577 1.00 14.70 412 ILE A O 1
ATOM 3021 N N . ARG A 1 398 ? 1.404 138.036 22.470 1.00 13.41 413 ARG A N 1
ATOM 3022 C CA . ARG A 1 398 ? 0.161 138.640 22.943 1.00 13.42 413 ARG A CA 1
ATOM 3023 C C . ARG A 1 398 ? -0.793 137.614 23.528 1.00 11.99 413 ARG A C 1
ATOM 3024 O O . ARG A 1 398 ? -1.513 137.898 24.488 1.00 15.38 413 ARG A O 1
ATOM 3032 N N . GLN A 1 399 ? -0.836 136.434 22.939 1.00 11.00 414 GLN A N 1
ATOM 3033 C CA . GLN A 1 399 ? -1.785 135.424 23.386 1.00 10.83 414 GLN A CA 1
ATOM 3034 C C . GLN A 1 399 ? -1.364 134.837 24.731 1.00 15.05 414 GLN A C 1
ATOM 3035 O O . GLN A 1 399 ? -2.203 134.398 25.521 1.00 15.42 414 GLN A O 1
ATOM 3041 N N . HIS A 1 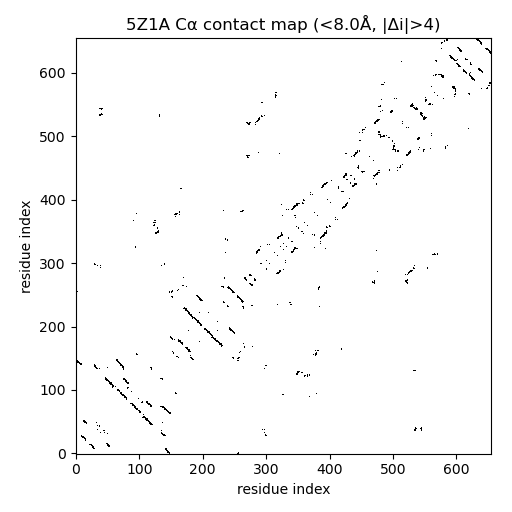400 ? -0.070 134.809 24.985 1.00 12.65 415 HIS A N 1
ATOM 3042 C CA . HIS A 1 400 ? 0.394 134.143 26.196 1.00 13.68 415 HIS A CA 1
ATOM 3043 C C . HIS A 1 400 ? 1.101 135.096 27.178 1.00 16.64 415 HIS A C 1
ATOM 3044 O O . HIS A 1 400 ? 1.793 134.665 28.109 1.00 15.19 415 HIS A O 1
ATOM 3051 N N . TYR A 1 401 ? 0.843 136.383 26.999 1.00 13.48 416 TYR A N 1
ATOM 3052 C CA . TYR A 1 401 ? 1.516 137.442 27.732 1.00 13.03 416 TYR A CA 1
ATOM 3053 C C . TYR A 1 401 ? 1.488 137.311 29.259 1.00 13.86 416 TYR A C 1
ATOM 3054 O O . TYR A 1 401 ? 2.453 137.687 29.921 1.00 15.47 416 TYR A O 1
ATOM 3063 N N . ASN A 1 402 ? 0.372 136.849 29.823 1.00 12.55 417 ASN A N 1
ATOM 3064 C CA . ASN A 1 402 ? 0.181 136.985 31.280 1.00 16.00 417 ASN A CA 1
ATOM 3065 C C . ASN A 1 402 ? 0.637 135.767 32.065 1.00 18.20 417 ASN A C 1
ATOM 3066 O O . ASN A 1 402 ? 0.492 135.712 33.293 1.00 17.92 417 ASN A O 1
ATOM 3071 N N . HIS A 1 403 ? 1.180 134.768 31.384 1.00 12.93 418 HIS A N 1
ATOM 3072 C CA . HIS A 1 403 ? 1.619 133.571 32.115 1.00 12.72 418 HIS A CA 1
ATOM 3073 C C . HIS A 1 403 ? 2.919 133.847 32.858 1.00 13.57 418 HIS A C 1
ATOM 3074 O O . HIS A 1 403 ? 3.953 134.044 32.224 1.00 13.39 418 HIS A O 1
ATOM 3081 N N . PRO A 1 404 ? 2.882 133.855 34.190 1.00 14.18 419 PRO A N 1
ATOM 3082 C CA . PRO A 1 404 ? 4.112 134.062 34.910 1.00 13.14 419 PRO A CA 1
ATOM 3083 C C . PRO A 1 404 ? 5.148 132.980 34.615 1.00 18.48 419 PRO A C 1
ATOM 3084 O O . PRO A 1 404 ? 6.357 133.245 34.720 1.00 14.75 419 PRO A O 1
ATOM 3088 N N . SER A 1 405 ? 4.737 131.757 34.358 1.00 11.61 420 SER A N 1
ATOM 3089 C CA . SER A 1 405 ? 5.737 130.738 34.100 1.00 16.21 420 SER A CA 1
ATOM 3090 C C . SER A 1 405 ? 6.654 131.086 32.934 1.00 14.15 420 SER A C 1
ATOM 3091 O O . SER A 1 405 ? 7.817 130.684 32.917 1.00 15.83 420 SER A O 1
ATOM 3094 N N . ILE A 1 406 ? 6.147 131.790 31.924 1.00 14.94 421 ILE A N 1
ATOM 3095 C CA . ILE A 1 406 ? 6.993 132.068 30.768 1.00 13.36 421 ILE A CA 1
ATOM 3096 C C . ILE A 1 406 ? 8.034 133.120 31.148 1.00 15.62 421 ILE A C 1
ATOM 3097 O O . ILE A 1 406 ? 7.687 134.253 31.486 1.00 12.65 421 ILE A O 1
ATOM 3102 N N . CYS A 1 407 ? 9.305 132.729 31.105 1.00 13.88 422 CYS A N 1
ATOM 3103 C CA . CYS A 1 407 ? 10.400 133.630 31.441 1.00 14.09 422 CYS A CA 1
ATOM 3104 C C . CYS A 1 407 ? 11.357 133.864 30.297 1.00 16.23 422 CYS A C 1
ATOM 3105 O O . CYS A 1 407 ? 12.302 134.635 30.447 1.00 17.66 422 CYS A O 1
ATOM 3108 N N . PHE A 1 408 ? 11.148 133.183 29.169 1.00 13.46 423 PHE A N 1
ATOM 3109 C CA . PHE A 1 408 ? 11.984 133.395 27.985 1.00 13.45 423 PHE A CA 1
ATOM 3110 C C . PHE A 1 408 ? 11.166 133.222 26.705 1.00 14.14 423 PHE A C 1
ATOM 3111 O O . PHE A 1 408 ? 10.379 132.280 26.610 1.00 15.37 423 PHE A O 1
ATOM 3119 N N . TRP A 1 409 ? 11.406 134.068 25.708 1.00 15.49 424 TRP A N 1
ATOM 3120 C CA . TRP A 1 409 ? 10.783 133.891 24.388 1.00 14.42 424 TRP A CA 1
ATOM 3121 C C . TRP A 1 409 ? 11.824 133.346 23.413 1.00 17.90 424 TRP A C 1
ATOM 3122 O O . TRP A 1 409 ? 12.822 134.038 23.144 1.00 15.31 424 TRP A O 1
ATOM 3133 N N . GLY A 1 410 ? 11.609 132.138 22.877 1.00 13.53 425 GLY A N 1
ATOM 3134 C CA . GLY A 1 410 ? 12.580 131.537 21.972 1.00 14.09 425 GLY A CA 1
ATOM 3135 C C . GLY A 1 410 ? 12.301 131.914 20.523 1.00 15.76 425 GLY A C 1
ATOM 3136 O O . GLY A 1 410 ? 11.165 131.812 20.086 1.00 15.81 425 GLY A O 1
ATOM 3137 N N . LEU A 1 411 ? 13.330 132.323 19.782 1.00 14.36 426 LEU A N 1
ATOM 3138 C CA . LEU A 1 411 ? 13.135 132.855 18.428 1.00 16.11 426 LEU A CA 1
ATOM 3139 C C . LEU A 1 411 ? 13.468 131.873 17.300 1.00 15.96 426 LEU A C 1
ATOM 3140 O O . LEU A 1 411 ? 13.000 132.057 16.175 1.00 15.36 426 LEU A O 1
ATOM 3145 N N . PHE A 1 412 ? 14.291 130.867 17.578 1.00 14.80 427 PHE A N 1
ATOM 3146 C CA . PHE A 1 412 ? 14.592 129.849 16.556 1.00 12.42 427 PHE A CA 1
ATOM 3147 C C . PHE A 1 412 ? 15.211 128.592 17.124 1.00 13.60 427 PHE A C 1
ATOM 3148 O O . PHE A 1 412 ? 15.657 128.557 18.279 1.00 16.06 427 PHE A O 1
ATOM 3156 N N . ASN A 1 413 ? 15.275 127.573 16.278 1.00 15.05 428 ASN A N 1
ATOM 3157 C CA . ASN A 1 413 ? 15.900 126.307 16.634 1.00 13.99 428 ASN A CA 1
ATOM 3158 C C . ASN A 1 413 ? 16.679 125.763 15.426 1.00 15.96 428 ASN A C 1
ATOM 3159 O O . ASN A 1 413 ? 16.080 125.382 14.409 1.00 12.77 428 ASN A O 1
ATOM 3164 N N . GLU A 1 414 ? 18.008 125.769 15.529 1.00 11.01 429 GLU A N 1
ATOM 3165 C CA . GLU A 1 414 ? 18.900 125.158 14.519 1.00 11.08 429 GLU A CA 1
ATOM 3166 C C . GLU A 1 414 ? 18.774 125.738 13.091 1.00 11.95 429 GLU A C 1
ATOM 3167 O O . GLU A 1 414 ? 18.820 125.009 12.107 1.00 15.78 429 GLU A O 1
ATOM 3173 N N . LEU A 1 415 ? 18.673 127.055 12.986 1.00 12.00 430 LEU A N 1
ATOM 3174 C CA . LEU A 1 415 ? 18.800 127.713 11.691 1.00 14.05 430 LEU A CA 1
ATOM 3175 C C . LEU A 1 415 ? 20.257 127.660 11.249 1.00 18.86 430 LEU A C 1
ATOM 3176 O O . LEU A 1 415 ? 21.162 127.470 12.071 1.00 17.45 430 LEU A O 1
ATOM 3181 N N . LYS A 1 416 ? 20.510 127.832 9.959 1.00 16.34 431 LYS A N 1
ATOM 3182 C CA . LYS A 1 416 ? 21.896 127.907 9.526 1.00 17.42 431 LYS A CA 1
ATOM 3183 C C . LYS A 1 416 ? 22.077 128.986 8.468 1.00 18.66 431 LYS A C 1
ATOM 3184 O O . LYS A 1 416 ? 21.126 129.358 7.790 1.00 16.07 431 LYS A O 1
ATOM 3190 N N . GLU A 1 417 ? 23.298 129.508 8.349 1.00 17.92 432 GLU A N 1
ATOM 3191 C CA . GLU A 1 417 ? 23.547 130.646 7.467 1.00 20.80 432 GLU A CA 1
ATOM 3192 C C . GLU A 1 417 ? 23.682 130.305 5.974 1.00 20.39 432 GLU A C 1
ATOM 3193 O O . GLU A 1 417 ? 23.498 131.176 5.131 1.00 21.60 432 GLU A O 1
ATOM 3199 N N . VAL A 1 418 ? 24.008 129.058 5.637 1.00 19.73 433 VAL A N 1
ATOM 3200 C CA . VAL A 1 418 ? 24.255 128.720 4.229 1.00 20.38 433 VAL A CA 1
ATOM 3201 C C . VAL A 1 418 ? 22.982 128.884 3.377 1.00 28.12 433 VAL A C 1
ATOM 3202 O O . VAL A 1 418 ? 21.868 128.605 3.842 1.00 22.93 433 VAL A O 1
ATOM 3206 N N . GLY A 1 419 ? 23.142 129.371 2.144 1.00 22.21 434 GLY A N 1
ATOM 3207 C CA . GLY A 1 419 ? 21.997 129.721 1.313 1.00 22.50 434 GLY A CA 1
ATOM 3208 C C . GLY A 1 419 ? 21.311 130.999 1.804 1.00 23.49 434 GLY A C 1
ATOM 3209 O O . GLY A 1 419 ? 21.970 132.014 2.043 1.00 20.58 434 GLY A O 1
ATOM 3210 N N . ASP A 1 420 ? 19.984 130.961 1.940 1.00 18.82 435 ASP A N 1
ATOM 3211 C CA . ASP A 1 420 ? 19.255 132.095 2.488 1.00 16.84 435 ASP A CA 1
ATOM 3212 C C . ASP A 1 420 ? 19.743 132.299 3.915 1.00 16.29 435 ASP A C 1
ATOM 3213 O O . ASP A 1 420 ? 19.560 131.423 4.758 1.00 16.41 435 ASP A O 1
ATOM 3218 N N . ASN A 1 421 ? 20.361 133.444 4.193 1.00 16.41 436 ASN A N 1
ATOM 3219 C CA . ASN A 1 421 ? 20.952 133.673 5.521 1.00 18.33 436 ASN A CA 1
ATOM 3220 C C . ASN A 1 421 ? 19.983 134.422 6.451 1.00 16.57 436 ASN A C 1
ATOM 3221 O O . ASN A 1 421 ? 19.710 135.611 6.240 1.00 15.34 436 ASN A O 1
ATOM 3226 N N . PRO A 1 422 ? 19.498 133.744 7.512 1.00 15.41 437 PRO A N 1
ATOM 3227 C CA . PRO A 1 422 ? 18.473 134.325 8.401 1.00 14.12 437 PRO A CA 1
ATOM 3228 C C . PRO A 1 422 ? 18.983 135.315 9.461 1.00 13.74 437 PRO A C 1
ATOM 3229 O O . PRO A 1 422 ? 18.164 135.835 10.229 1.00 18.15 437 PRO A O 1
ATOM 3233 N N . VAL A 1 423 ? 20.279 135.573 9.535 1.00 14.31 438 VAL A N 1
ATOM 3234 C CA . VAL A 1 423 ? 20.783 136.438 10.621 1.00 13.90 438 VAL A CA 1
ATOM 3235 C C . VAL A 1 423 ? 20.046 137.782 10.693 1.00 16.27 438 VAL A C 1
ATOM 3236 O O . VAL A 1 423 ? 19.530 138.152 11.755 1.00 16.55 438 VAL A O 1
ATOM 3240 N N . GLU A 1 424 ? 19.939 138.499 9.576 1.00 15.44 439 GLU A N 1
ATOM 3241 C CA . GLU A 1 424 ? 19.306 139.818 9.631 1.00 16.65 439 GLU A CA 1
ATOM 3242 C C . GLU A 1 424 ? 17.808 139.728 10.003 1.00 18.97 439 GLU A C 1
ATOM 3243 O O . GLU A 1 424 ? 17.298 140.547 10.763 1.00 13.84 439 GLU A O 1
ATOM 3249 N N . TYR A 1 425 ? 17.116 138.722 9.488 1.00 15.09 440 TYR A N 1
ATOM 3250 C CA . TYR A 1 425 ? 15.718 138.517 9.859 1.00 16.28 440 TYR A CA 1
ATOM 3251 C C . TYR A 1 425 ? 15.568 138.164 11.351 1.00 15.35 440 TYR A C 1
ATOM 3252 O O . TYR A 1 425 ? 14.640 138.629 12.018 1.00 14.41 440 TYR A O 1
ATOM 3261 N N . VAL A 1 426 ? 16.466 137.338 11.883 1.00 14.54 441 VAL A N 1
ATOM 3262 C CA . VAL A 1 426 ? 16.379 136.996 13.298 1.00 13.71 441 VAL A CA 1
ATOM 3263 C C . VAL A 1 426 ? 16.620 138.252 14.145 1.00 13.74 441 VAL A C 1
ATOM 3264 O O . VAL A 1 426 ? 15.980 138.431 15.169 1.00 15.67 441 VAL A O 1
ATOM 3268 N N . LYS A 1 427 ? 17.514 139.141 13.710 1.00 14.36 442 LYS A N 1
ATOM 3269 C CA . LYS A 1 427 ? 17.656 140.422 14.404 1.00 16.99 442 LYS A CA 1
ATOM 3270 C C . LYS A 1 427 ? 16.340 141.209 14.382 1.00 16.82 442 LYS A C 1
ATOM 3271 O O . LYS A 1 427 ? 15.965 141.834 15.390 1.00 17.53 442 LYS A O 1
ATOM 3277 N N . GLU A 1 428 ? 15.615 141.164 13.261 1.00 15.06 443 GLU A N 1
ATOM 3278 C CA . GLU A 1 428 ? 14.313 141.834 13.194 1.00 15.42 443 GLU A CA 1
ATOM 3279 C C . GLU A 1 428 ? 13.322 141.211 14.170 1.00 14.48 443 GLU A C 1
ATOM 3280 O O . GLU A 1 428 ? 12.544 141.911 14.820 1.00 14.81 443 GLU A O 1
ATOM 3286 N N . LEU A 1 429 ? 13.325 139.883 14.256 1.00 12.87 444 LEU A N 1
ATOM 3287 C CA . LEU A 1 429 ? 12.449 139.203 15.212 1.00 12.64 444 LEU A CA 1
ATOM 3288 C C . LEU A 1 429 ? 12.850 139.544 16.640 1.00 13.54 444 LEU A C 1
ATOM 3289 O O . LEU A 1 429 ? 12.000 139.662 17.510 1.00 13.92 444 LEU A O 1
ATOM 3294 N N . ASN A 1 430 ? 14.152 139.663 16.900 1.00 12.80 445 ASN A N 1
ATOM 3295 C CA . ASN A 1 430 ? 14.571 139.986 18.266 1.00 13.90 445 ASN A CA 1
ATOM 3296 C C . ASN A 1 430 ? 14.082 141.365 18.667 1.00 16.40 445 ASN A C 1
ATOM 3297 O O . ASN A 1 430 ? 13.521 141.554 19.759 1.00 16.54 445 ASN A O 1
ATOM 3302 N N . ALA A 1 431 ? 14.247 142.322 17.760 1.00 15.64 446 ALA A N 1
ATOM 3303 C CA . ALA A 1 431 ? 13.777 143.688 18.026 1.00 16.28 446 ALA A CA 1
ATOM 3304 C C . ALA A 1 431 ? 12.247 143.707 18.189 1.00 16.60 446 ALA A C 1
ATOM 3305 O O . ALA A 1 431 ? 11.699 144.433 19.014 1.00 17.04 446 ALA A O 1
ATOM 3307 N N . LEU A 1 432 ? 11.546 142.893 17.416 1.00 16.14 447 LEU A N 1
ATOM 3308 C CA . LEU A 1 432 ? 10.091 142.850 17.538 1.00 14.79 447 LEU A CA 1
ATOM 3309 C C . LEU A 1 432 ? 9.675 142.250 18.903 1.00 15.63 447 LEU A C 1
ATOM 3310 O O . LEU A 1 432 ? 8.764 142.754 19.569 1.00 16.12 447 LEU A O 1
ATOM 3315 N N . ALA A 1 433 ? 10.354 141.192 19.332 1.00 14.51 448 ALA A N 1
ATOM 3316 C CA . ALA A 1 433 ? 10.050 140.583 20.634 1.00 15.46 448 ALA A CA 1
ATOM 3317 C C . ALA A 1 433 ? 10.230 141.609 21.770 1.00 17.40 448 ALA A C 1
ATOM 3318 O O . ALA A 1 433 ? 9.380 141.735 22.669 1.00 15.88 448 ALA A O 1
ATOM 3320 N N . LYS A 1 434 ? 11.318 142.369 21.698 1.00 14.84 449 LYS A N 1
ATOM 3321 C CA . LYS A 1 434 ? 11.620 143.351 22.740 1.00 19.20 449 LYS A CA 1
ATOM 3322 C C . LYS A 1 434 ? 10.612 144.501 22.722 1.00 19.18 449 LYS A C 1
ATOM 3323 O O . LYS A 1 434 ? 10.303 145.097 23.760 1.00 19.87 449 LYS A O 1
ATOM 3329 N N . GLN A 1 435 ? 10.091 144.807 21.542 1.00 16.35 450 GLN A N 1
ATOM 3330 C CA . GLN A 1 435 ? 9.061 145.832 21.424 1.00 18.62 450 GLN A CA 1
ATOM 3331 C C . GLN A 1 435 ? 7.734 145.337 22.002 1.00 22.78 450 GLN A C 1
ATOM 3332 O O . GLN A 1 435 ? 7.023 146.059 22.701 1.00 17.42 450 GLN A O 1
ATOM 3338 N N . GLU A 1 436 ? 7.382 144.101 21.657 1.00 18.03 451 GLU A N 1
ATOM 3339 C CA . GLU A 1 436 ? 6.123 143.513 22.101 1.00 19.23 451 GLU A CA 1
ATOM 3340 C C . GLU A 1 436 ? 6.152 143.246 23.600 1.00 18.86 451 GLU A C 1
ATOM 3341 O O . GLU A 1 436 ? 5.130 143.334 24.284 1.00 16.96 451 GLU A O 1
ATOM 3347 N N . ASP A 1 437 ? 7.338 142.938 24.116 1.00 13.93 452 ASP A N 1
ATOM 3348 C CA . ASP A 1 437 ? 7.442 142.572 25.523 1.00 15.86 452 ASP A CA 1
ATOM 3349 C C . ASP A 1 437 ? 8.848 142.821 26.065 1.00 17.64 452 ASP A C 1
ATOM 3350 O O . ASP A 1 437 ? 9.699 141.930 26.043 1.00 17.95 452 ASP A O 1
ATOM 3355 N N . PRO A 1 438 ? 9.092 144.039 26.563 1.00 21.62 453 PRO A N 1
ATOM 3356 C CA . PRO A 1 438 ? 10.395 144.324 27.177 1.00 25.55 453 PRO A CA 1
ATOM 3357 C C . PRO A 1 438 ? 10.596 143.616 28.532 1.00 21.31 453 PRO A C 1
ATOM 3358 O O . PRO A 1 438 ? 11.668 143.745 29.113 1.00 22.35 453 PRO A O 1
ATOM 3362 N N . THR A 1 439 ? 9.602 142.880 29.028 1.00 16.33 454 THR A N 1
ATOM 3363 C CA . THR A 1 439 ? 9.687 142.351 30.383 1.00 17.49 454 THR A CA 1
ATOM 3364 C C . THR A 1 439 ? 10.230 140.930 30.443 1.00 18.01 454 THR A C 1
ATOM 3365 O O . THR A 1 439 ? 10.358 140.368 31.533 1.00 19.27 454 THR A O 1
ATOM 3369 N N . ARG A 1 440 ? 10.539 140.354 29.284 1.00 16.51 455 ARG A N 1
ATOM 3370 C CA . ARG A 1 440 ? 11.161 139.035 29.214 1.00 15.80 455 ARG A CA 1
ATOM 3371 C C . ARG A 1 440 ? 12.299 139.073 28.235 1.00 18.35 455 ARG A C 1
ATOM 3372 O O . ARG A 1 440 ? 12.222 139.775 27.228 1.00 19.89 455 ARG A O 1
ATOM 3380 N N . PRO A 1 441 ? 13.342 138.277 28.502 1.00 15.71 456 PRO A N 1
ATOM 3381 C CA . PRO A 1 441 ? 14.479 138.151 27.597 1.00 17.02 456 PRO A CA 1
ATOM 3382 C C . PRO A 1 441 ? 14.176 137.227 26.434 1.00 19.48 456 PRO A C 1
ATOM 3383 O O . PRO A 1 441 ? 13.366 136.297 26.564 1.00 14.60 456 PRO A O 1
ATOM 3387 N N . THR A 1 442 ? 14.875 137.430 25.331 1.00 14.47 457 THR A N 1
ATOM 3388 C CA . THR A 1 442 ? 14.786 136.472 24.218 1.00 11.96 457 THR A CA 1
ATOM 3389 C C . THR A 1 442 ? 15.863 135.399 24.362 1.00 17.48 457 THR A C 1
ATOM 3390 O O . THR A 1 442 ? 16.895 135.630 25.010 1.00 13.76 457 THR A O 1
ATOM 3394 N N . THR A 1 443 ? 15.638 134.239 23.739 1.00 14.29 458 THR A N 1
ATOM 3395 C CA . THR A 1 443 ? 16.602 133.137 23.777 1.00 13.29 458 THR A CA 1
ATOM 3396 C C . THR A 1 443 ? 16.540 132.426 22.426 1.00 17.12 458 THR A C 1
ATOM 3397 O O . THR A 1 443 ? 15.716 132.776 21.594 1.00 15.43 458 THR A O 1
ATOM 3401 N N . SER A 1 444 ? 17.394 131.433 22.206 1.00 14.65 459 SER A N 1
ATOM 3402 C CA . SER A 1 444 ? 17.328 130.650 20.979 1.00 14.62 459 SER A CA 1
ATOM 3403 C C . SER A 1 444 ? 18.105 129.372 21.183 1.00 14.92 459 SER A C 1
ATOM 3404 O O . SER A 1 444 ? 18.899 129.271 22.116 1.00 14.14 459 SER A O 1
ATOM 3407 N N . ALA A 1 445 ? 17.861 128.400 20.326 1.00 11.32 460 ALA A N 1
ATOM 3408 C CA . ALA A 1 445 ? 18.487 127.086 20.461 1.00 10.00 460 ALA A CA 1
ATOM 3409 C C . ALA A 1 445 ? 19.266 126.788 19.194 1.00 17.71 460 ALA A C 1
ATOM 3410 O O . ALA A 1 445 ? 18.683 126.664 18.110 1.00 14.70 460 ALA A O 1
ATOM 3412 N N . SER A 1 446 ? 20.591 126.694 19.329 1.00 14.27 461 SER A N 1
ATOM 3413 C CA . SER A 1 446 ? 21.478 126.629 18.187 1.00 12.80 461 SER A CA 1
ATOM 3414 C C . SER A 1 446 ? 22.231 125.303 18.061 1.00 16.84 461 SER A C 1
ATOM 3415 O O . SER A 1 446 ? 22.547 124.645 19.071 1.00 15.55 461 SER A O 1
ATOM 3418 N N . ASN A 1 447 ? 22.526 124.924 16.811 1.00 11.87 462 ASN A N 1
ATOM 3419 C CA . ASN A 1 447 ? 23.463 123.846 16.546 1.00 15.48 462 ASN A CA 1
ATOM 3420 C C . ASN A 1 447 ? 24.602 124.372 15.685 1.00 16.87 462 ASN A C 1
ATOM 3421 O O . ASN A 1 447 ? 25.241 123.603 14.972 1.00 16.49 462 ASN A O 1
ATOM 3426 N N . GLN A 1 448 ? 24.835 125.687 15.728 1.00 15.96 463 GLN A N 1
ATOM 3427 C CA . GLN A 1 448 ? 25.821 126.330 14.837 1.00 20.11 463 GLN A CA 1
ATOM 3428 C C . GLN A 1 448 ? 26.880 127.101 15.605 1.00 22.05 463 GLN A C 1
ATOM 3429 O O . GLN A 1 448 ? 26.648 127.483 16.742 1.00 18.94 463 GLN A O 1
ATOM 3435 N N . ASP A 1 449 ? 28.031 127.333 14.966 1.00 21.33 464 ASP A N 1
ATOM 3436 C CA . ASP A 1 449 ? 28.974 128.378 15.382 1.00 22.50 464 ASP A CA 1
ATOM 3437 C C . ASP A 1 449 ? 28.604 129.663 14.667 1.00 24.38 464 ASP A C 1
ATOM 3438 O O . ASP A 1 449 ? 27.898 129.620 13.664 1.00 22.54 464 ASP A O 1
ATOM 3443 N N . GLY A 1 450 ? 29.090 130.804 15.155 1.00 21.64 465 GLY A N 1
ATOM 3444 C CA . GLY A 1 450 ? 28.981 132.038 14.385 1.00 21.84 465 GLY A CA 1
ATOM 3445 C C . GLY A 1 450 ? 27.911 133.031 14.804 1.00 21.49 465 GLY A C 1
ATOM 3446 O O . GLY A 1 450 ? 27.399 132.979 15.919 1.00 20.29 465 GLY A O 1
ATOM 3447 N N . ASN A 1 451 ? 27.567 133.929 13.885 1.00 16.98 466 ASN A N 1
ATOM 3448 C CA . ASN A 1 451 ? 26.793 135.123 14.211 1.00 24.17 466 ASN A CA 1
ATOM 3449 C C . ASN A 1 451 ? 25.379 134.857 14.721 1.00 20.14 466 ASN A C 1
ATOM 3450 O O . ASN A 1 451 ? 24.819 135.690 15.435 1.00 20.42 466 ASN A O 1
ATOM 3455 N N . LEU A 1 452 ? 24.787 133.724 14.342 1.00 21.56 467 LEU A N 1
ATOM 3456 C CA . LEU A 1 452 ? 23.446 133.396 14.841 1.00 21.88 467 LEU A CA 1
ATOM 3457 C C . LEU A 1 452 ? 23.403 133.297 16.375 1.00 20.17 467 LEU A C 1
ATOM 3458 O O . LEU A 1 452 ? 22.341 133.435 16.983 1.00 18.62 467 LEU A O 1
ATOM 3463 N N . ASN A 1 453 ? 24.548 133.050 17.007 1.00 16.00 468 ASN A N 1
ATOM 3464 C CA . ASN A 1 453 ? 24.552 132.860 18.457 1.00 19.26 468 ASN A CA 1
ATOM 3465 C C . ASN A 1 453 ? 24.579 134.147 19.281 1.00 21.30 468 ASN A C 1
ATOM 3466 O O . ASN A 1 453 ? 24.463 134.097 20.506 1.00 17.75 468 ASN A O 1
ATOM 3471 N N . PHE A 1 454 ? 24.718 135.286 18.602 1.00 18.84 469 PHE A N 1
ATOM 3472 C CA . PHE A 1 454 ? 25.002 136.560 19.264 1.00 20.19 469 PHE A CA 1
ATOM 3473 C C . PHE A 1 454 ? 23.883 137.573 19.122 1.00 26.47 469 PHE A C 1
ATOM 3474 O O . PHE A 1 454 ? 24.127 138.771 19.204 1.00 26.34 469 PHE A O 1
ATOM 3482 N N . ILE A 1 455 ? 22.663 137.101 18.890 1.00 18.19 470 ILE A N 1
ATOM 3483 C CA . ILE A 1 455 ? 21.536 138.008 18.664 1.00 21.59 470 ILE A CA 1
ATOM 3484 C C . ILE A 1 455 ? 20.626 138.083 19.891 1.00 22.26 470 ILE A C 1
ATOM 3485 O O . ILE A 1 455 ? 20.367 139.163 20.421 1.00 19.79 470 ILE A O 1
ATOM 3490 N N . THR A 1 456 ? 20.151 136.927 20.342 1.00 13.82 471 THR A N 1
ATOM 3491 C CA . THR A 1 456 ? 19.234 136.857 21.480 1.00 14.21 471 THR A CA 1
ATOM 3492 C C . THR A 1 456 ? 19.968 137.095 22.799 1.00 14.60 471 THR A C 1
ATOM 3493 O O . THR A 1 456 ? 21.196 136.930 22.883 1.00 19.16 471 THR A O 1
ATOM 3497 N N . GLU A 1 457 ? 19.230 137.494 23.831 1.00 14.84 472 GLU A N 1
ATOM 3498 C CA . GLU A 1 457 ? 19.876 137.855 25.111 1.00 16.87 472 GLU A CA 1
ATOM 3499 C C . GLU A 1 457 ? 20.562 136.684 25.793 1.00 18.31 472 GLU A C 1
ATOM 3500 O O . GLU A 1 457 ? 21.688 136.798 26.287 1.00 18.98 472 GLU A O 1
ATOM 3506 N N . ASN A 1 458 ? 19.870 135.559 25.824 1.00 12.93 473 ASN A N 1
ATOM 3507 C CA . ASN A 1 458 ? 20.446 134.291 26.261 1.00 14.14 473 ASN A CA 1
ATOM 3508 C C . ASN A 1 458 ? 20.644 133.417 25.021 1.00 17.57 473 ASN A C 1
ATOM 3509 O O . ASN A 1 458 ? 19.949 133.586 24.020 1.00 16.31 473 ASN A O 1
ATOM 3514 N N . ILE A 1 459 ? 21.572 132.472 25.091 1.00 14.88 474 ILE A N 1
ATOM 3515 C CA . ILE A 1 459 ? 21.806 131.585 23.970 1.00 14.08 474 ILE A CA 1
ATOM 3516 C C . ILE A 1 459 ? 21.865 130.187 24.541 1.00 16.66 474 ILE A C 1
ATOM 3517 O O . ILE A 1 459 ? 22.165 129.989 25.730 1.00 17.19 474 ILE A O 1
ATOM 3522 N N . ALA A 1 460 ? 21.515 129.208 23.729 1.00 13.50 475 ALA A N 1
ATOM 3523 C CA . ALA A 1 460 ? 21.656 127.826 24.176 1.00 14.54 475 ALA A CA 1
ATOM 3524 C C . ALA A 1 460 ? 21.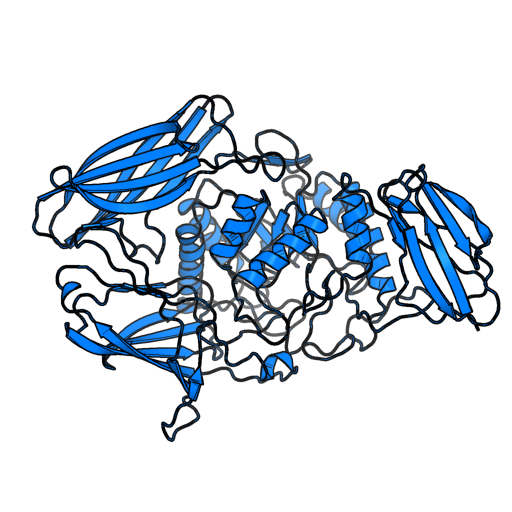990 126.947 23.001 1.00 16.87 475 ALA A C 1
ATOM 3525 O O . ALA A 1 460 ? 21.632 127.283 21.865 1.00 17.18 475 ALA A O 1
ATOM 3527 N N . TRP A 1 461 ? 22.626 125.805 23.270 1.00 13.45 476 TRP A N 1
ATOM 3528 C CA . TRP A 1 461 ? 22.977 124.857 22.214 1.00 11.35 476 TRP A CA 1
ATOM 3529 C C . TRP A 1 461 ? 22.366 123.478 22.433 1.00 18.26 476 TRP A C 1
ATOM 3530 O O . TRP A 1 461 ? 22.151 123.037 23.570 1.00 16.16 476 TRP A O 1
ATOM 3541 N N . ASN A 1 462 ? 22.094 122.811 21.319 1.00 14.27 477 ASN A N 1
ATOM 3542 C CA . ASN A 1 462 ? 21.593 121.446 21.302 1.00 14.17 477 ASN A CA 1
ATOM 3543 C C . ASN A 1 462 ? 22.812 120.549 21.193 1.00 18.81 477 ASN A C 1
ATOM 3544 O O . ASN A 1 462 ? 23.499 120.586 20.168 1.00 17.86 477 ASN A O 1
ATOM 3549 N N . ARG A 1 463 ? 23.125 119.792 22.243 1.00 14.75 478 ARG A N 1
ATOM 3550 C CA . ARG A 1 463 ? 24.368 119.002 22.268 1.00 14.57 478 ARG A CA 1
ATOM 3551 C C . ARG A 1 463 ? 24.098 117.528 22.480 1.00 17.32 478 ARG A C 1
ATOM 3552 O O . ARG A 1 463 ? 23.362 117.173 23.401 1.00 14.61 478 ARG A O 1
ATOM 3560 N N . TYR A 1 464 ? 24.731 116.683 21.656 1.00 12.20 479 TYR A N 1
ATOM 3561 C CA . TYR A 1 464 ? 24.536 115.227 21.692 1.00 14.79 479 TYR A CA 1
ATOM 3562 C C . TYR A 1 464 ? 25.858 114.463 21.782 1.00 19.14 479 TYR A C 1
ATOM 3563 O O . TYR A 1 464 ? 25.989 113.349 21.262 1.00 17.54 479 TYR A O 1
ATOM 3572 N N . ASP A 1 465 ? 26.830 115.078 22.452 1.00 16.39 480 ASP A N 1
ATOM 3573 C CA . ASP A 1 465 ? 28.118 114.440 22.743 1.00 18.41 480 ASP A CA 1
ATOM 3574 C C . ASP A 1 465 ? 27.904 113.108 23.460 1.00 19.45 480 ASP A C 1
ATOM 3575 O O . ASP A 1 465 ? 27.402 113.076 24.578 1.00 19.11 480 ASP A O 1
ATOM 3580 N N . GLY A 1 466 ? 28.302 112.005 22.840 1.00 19.69 481 GLY A N 1
ATOM 3581 C CA . GLY A 1 466 ? 28.041 110.715 23.449 1.00 17.35 481 GLY A CA 1
ATOM 3582 C C . GLY A 1 466 ? 26.820 110.010 22.863 1.00 18.47 481 GLY A C 1
ATOM 3583 O O . GLY A 1 466 ? 26.550 108.857 23.218 1.00 16.87 481 GLY A O 1
ATOM 3584 N N . TRP A 1 467 ? 26.054 110.707 22.020 1.00 17.58 482 TRP A N 1
ATOM 3585 C CA . TRP A 1 467 ? 24.981 110.050 21.237 1.00 20.03 482 TRP A CA 1
ATOM 3586 C C . TRP A 1 467 ? 25.229 110.136 19.712 1.00 20.29 482 TRP A C 1
ATOM 3587 O O . TRP A 1 467 ? 25.305 109.100 19.029 1.00 18.52 482 TRP A O 1
ATOM 3598 N N . TYR A 1 468 ? 25.358 111.351 19.167 1.00 14.82 483 TYR A N 1
ATOM 3599 C CA . TYR A 1 468 ? 25.569 111.495 17.733 1.00 17.29 483 TYR A CA 1
ATOM 3600 C C . TYR A 1 468 ? 27.078 111.516 17.427 1.00 27.92 483 TYR A C 1
ATOM 3601 O O . TYR A 1 468 ? 27.527 112.181 16.507 1.00 41.95 483 TYR A O 1
ATOM 3610 N N . GLY A 1 469 ? 27.843 110.739 18.182 1.00 34.83 484 GLY A N 1
ATOM 3611 C CA . GLY A 1 469 ? 29.284 110.694 18.018 1.00 36.00 484 GLY A CA 1
ATOM 3612 C C . GLY A 1 469 ? 29.963 111.277 19.240 1.00 37.10 484 GLY A C 1
ATOM 3613 O O . GLY A 1 469 ? 29.298 111.853 20.120 1.00 29.98 484 GLY A O 1
ATOM 3614 N N . SER A 1 470 ? 31.286 111.127 19.289 1.00 30.77 485 SER A N 1
ATOM 3615 C CA . SER A 1 470 ? 32.095 111.641 20.387 1.00 26.81 485 SER A CA 1
ATOM 3616 C C . SER A 1 470 ? 31.743 110.960 21.719 1.00 24.47 485 SER A C 1
ATOM 3617 O O . SER A 1 470 ? 31.196 109.860 21.750 1.00 26.24 485 SER A O 1
ATOM 3620 N N . THR A 1 471 ? 32.060 111.635 22.815 1.00 24.11 486 THR A N 1
ATOM 3621 C CA . THR A 1 471 ? 31.872 111.100 24.148 1.00 21.54 486 THR A CA 1
ATOM 3622 C C . THR A 1 471 ? 31.281 112.240 24.978 1.00 20.93 486 THR A C 1
ATOM 3623 O O . THR A 1 471 ? 31.439 113.402 24.597 1.00 23.76 486 THR A O 1
ATOM 3627 N N . PRO A 1 472 ? 30.617 111.931 26.108 1.00 17.56 487 PRO A N 1
ATOM 3628 C CA . PRO A 1 472 ? 30.033 113.031 26.885 1.00 18.44 487 PRO A CA 1
ATOM 3629 C C . PRO A 1 472 ? 31.064 114.081 27.265 1.00 22.50 487 PRO A C 1
ATOM 3630 O O . PRO A 1 472 ? 30.704 115.240 27.390 1.00 21.23 487 PRO A O 1
ATOM 3634 N N . LYS A 1 473 ? 32.327 113.685 27.406 1.00 22.18 488 LYS A N 1
ATOM 3635 C CA . LYS A 1 473 ? 33.376 114.619 27.847 1.00 23.68 488 LYS A CA 1
ATOM 3636 C C . LYS A 1 473 ? 33.487 115.840 26.938 1.00 24.86 488 LYS A C 1
ATOM 3637 O O . LYS A 1 473 ? 33.797 116.940 27.408 1.00 24.99 488 LYS A O 1
ATOM 3643 N N . THR A 1 474 ? 33.230 115.690 25.639 1.00 20.93 489 THR A N 1
ATOM 3644 C CA . THR A 1 474 ? 33.413 116.860 24.769 1.00 19.09 489 THR A CA 1
ATOM 3645 C C . THR A 1 474 ? 32.347 117.932 25.007 1.00 21.93 489 THR A C 1
ATOM 3646 O O . THR A 1 474 ? 32.501 119.070 24.550 1.00 21.69 489 THR A O 1
ATOM 3650 N N . LEU A 1 475 ? 31.270 117.586 25.719 1.00 20.93 490 LEU A N 1
ATOM 3651 C CA . LEU A 1 475 ? 30.318 118.612 26.129 1.00 21.11 490 LEU A CA 1
ATOM 3652 C C . LEU A 1 475 ? 30.979 119.499 27.158 1.00 21.27 490 LEU A C 1
ATOM 3653 O O . LEU A 1 475 ? 30.849 120.723 27.120 1.00 18.99 490 LEU A O 1
ATOM 3658 N N . ALA A 1 476 ? 31.676 118.869 28.095 1.00 18.70 491 ALA A N 1
ATOM 3659 C CA . ALA A 1 476 ? 32.405 119.647 29.098 1.00 23.58 491 ALA A CA 1
ATOM 3660 C C . ALA A 1 476 ? 33.416 120.571 28.417 1.00 18.59 491 ALA A C 1
ATOM 3661 O O . ALA A 1 476 ? 33.501 121.746 28.753 1.00 19.41 491 ALA A O 1
ATOM 3663 N N . THR A 1 477 ? 34.155 120.049 27.442 1.00 22.65 492 THR A N 1
ATOM 3664 C CA . THR A 1 477 ? 35.149 120.860 26.723 1.00 24.11 492 THR A CA 1
ATOM 3665 C C . THR A 1 477 ? 34.527 122.023 25.945 1.00 25.03 492 THR A C 1
ATOM 3666 O O . THR A 1 477 ? 35.047 123.154 25.951 1.00 20.64 492 THR A O 1
ATOM 3670 N N . PHE A 1 478 ? 33.427 121.736 25.252 1.00 21.03 493 PHE A N 1
ATOM 3671 C CA . PHE A 1 478 ? 32.710 122.782 24.526 1.00 21.91 493 PHE A CA 1
ATOM 3672 C C . PHE A 1 478 ? 32.202 123.877 25.475 1.00 19.98 493 PHE A C 1
ATOM 3673 O O . PHE A 1 478 ? 32.389 125.070 25.213 1.00 22.32 493 PHE A O 1
ATOM 3681 N N . LEU A 1 479 ? 31.560 123.479 26.569 1.00 17.15 494 LEU A N 1
ATOM 3682 C CA . LEU A 1 479 ? 31.030 124.463 27.522 1.00 18.57 494 LEU A CA 1
ATOM 3683 C C . LEU A 1 479 ? 32.137 125.362 28.091 1.00 21.33 494 LEU A C 1
ATOM 3684 O O . LEU A 1 479 ? 31.988 126.586 28.158 1.00 18.34 494 LEU A O 1
ATOM 3689 N N . ASP A 1 480 ? 33.258 124.761 28.481 1.00 22.12 495 ASP A N 1
ATOM 3690 C CA . ASP A 1 480 ? 34.329 125.540 29.125 1.00 22.16 495 ASP A CA 1
ATOM 3691 C C . ASP A 1 480 ? 35.018 126.470 28.117 1.00 24.27 495 ASP A C 1
ATOM 3692 O O . ASP A 1 480 ? 35.279 127.649 28.409 1.00 20.11 495 ASP A O 1
ATOM 3697 N N . ARG A 1 481 ? 35.278 125.963 26.918 1.00 19.22 496 ARG A N 1
ATOM 3698 C CA . ARG A 1 481 ? 35.969 126.760 25.909 1.00 24.72 496 ARG A CA 1
ATOM 3699 C C . ARG A 1 481 ? 35.109 127.944 25.448 1.00 28.11 496 ARG A C 1
ATOM 3700 O O . ARG A 1 481 ? 35.604 129.068 25.294 1.00 21.66 496 ARG A O 1
ATOM 3708 N N . THR A 1 482 ? 33.814 127.697 25.243 1.00 21.87 497 THR A N 1
ATOM 3709 C CA . THR A 1 482 ? 32.905 128.751 24.824 1.00 18.66 497 THR A CA 1
ATOM 3710 C C . THR A 1 482 ? 32.763 129.820 25.884 1.00 18.03 497 THR A C 1
ATOM 3711 O O . THR A 1 482 ? 32.770 131.029 25.592 1.00 19.22 497 THR A O 1
ATOM 3715 N N . HIS A 1 483 ? 32.620 129.376 27.127 1.00 16.86 498 HIS A N 1
ATOM 3716 C CA . HIS A 1 483 ? 32.482 130.299 28.241 1.00 20.33 498 HIS A CA 1
ATOM 3717 C C . HIS A 1 483 ? 33.733 131.186 28.410 1.00 21.32 498 HIS A C 1
ATOM 3718 O O . HIS A 1 483 ? 33.632 132.371 28.755 1.00 20.83 498 HIS A O 1
ATOM 3725 N N . LYS A 1 484 ? 34.907 130.605 28.186 1.00 21.99 499 LYS A N 1
ATOM 3726 C CA . LYS A 1 484 ? 36.169 131.361 28.314 1.00 22.02 499 LYS A CA 1
ATOM 3727 C C . LYS A 1 484 ? 36.372 132.326 27.148 1.00 24.24 499 LYS A C 1
ATOM 3728 O O . LYS A 1 484 ? 36.762 133.483 27.334 1.00 23.84 499 LYS A O 1
ATOM 3734 N N . LYS A 1 485 ? 36.087 131.857 25.938 1.00 21.89 500 LYS A N 1
ATOM 3735 C CA . LYS A 1 485 ? 36.260 132.681 24.752 1.00 24.06 500 LYS A CA 1
ATOM 3736 C C . LYS A 1 485 ? 35.239 133.820 24.674 1.00 29.52 500 LYS A C 1
ATOM 3737 O O . LYS A 1 485 ? 35.547 134.899 24.160 1.00 28.51 500 LYS A O 1
ATOM 3743 N N . HIS A 1 486 ? 34.029 133.581 25.177 1.00 19.50 501 HIS A N 1
ATOM 3744 C CA . HIS A 1 486 ? 32.935 134.538 25.040 1.00 24.27 501 HIS A CA 1
ATOM 3745 C C . HIS A 1 486 ? 32.279 134.782 26.397 1.00 25.55 501 HIS A C 1
ATOM 3746 O O . HIS A 1 486 ? 31.155 134.330 26.652 1.00 24.29 501 HIS A O 1
ATOM 3753 N N . PRO A 1 487 ? 32.996 135.471 27.289 1.00 27.52 502 PRO A N 1
ATOM 3754 C CA . PRO A 1 487 ? 32.525 135.583 28.675 1.00 24.14 502 PRO A CA 1
ATOM 3755 C C . PRO A 1 487 ? 31.205 136.352 28.826 1.00 25.27 502 PRO A C 1
ATOM 3756 O O . PRO A 1 487 ? 30.608 136.276 29.899 1.00 25.58 502 PRO A O 1
ATOM 3760 N N . GLU A 1 488 ? 30.751 137.046 27.784 1.00 20.68 503 GLU A N 1
ATOM 3761 C CA . GLU A 1 488 ? 29.504 137.807 27.868 1.00 28.86 503 GLU A CA 1
ATOM 3762 C C . GLU A 1 488 ? 28.249 136.949 27.575 1.00 25.81 503 GLU A C 1
ATOM 3763 O O . GLU A 1 488 ? 27.135 137.340 27.896 1.00 22.95 503 GLU A O 1
ATOM 3769 N N . LEU A 1 489 ? 28.436 135.788 26.962 1.00 20.69 504 LEU A N 1
ATOM 3770 C CA . LEU A 1 489 ? 27.299 134.926 26.637 1.00 19.37 504 LEU A CA 1
ATOM 3771 C C . LEU A 1 489 ? 26.680 134.298 27.874 1.00 21.71 504 LEU A C 1
ATOM 3772 O O . LEU A 1 489 ? 27.382 133.839 28.793 1.00 18.42 504 LEU A O 1
ATOM 3777 N N . ARG A 1 490 ? 25.352 134.281 27.898 1.00 17.33 505 ARG A N 1
ATOM 3778 C CA . ARG A 1 490 ? 24.632 133.510 28.905 1.00 14.41 505 ARG A CA 1
ATOM 3779 C C . ARG A 1 490 ? 24.355 132.148 28.270 1.00 18.56 505 ARG A C 1
ATOM 3780 O O . ARG A 1 490 ? 23.464 132.009 27.436 1.00 15.68 505 ARG A O 1
ATOM 3788 N N . ILE A 1 491 ? 25.141 131.155 28.658 1.00 16.17 506 ILE A N 1
ATOM 3789 C CA . ILE A 1 491 ? 25.137 129.861 27.981 1.00 18.99 506 ILE A CA 1
ATOM 3790 C C . ILE A 1 491 ? 24.182 128.849 28.593 1.00 17.32 506 ILE A C 1
ATOM 3791 O O . ILE A 1 491 ? 24.252 128.584 29.788 1.00 15.71 506 ILE A O 1
ATOM 3796 N N . GLY A 1 492 ? 23.306 128.265 27.769 1.00 15.55 507 GLY A N 1
ATOM 3797 C CA . GLY A 1 492 ? 22.444 127.198 28.226 1.00 14.52 507 GLY A CA 1
ATOM 3798 C C . GLY A 1 492 ? 22.601 125.976 27.346 1.00 13.15 507 GLY A C 1
ATOM 3799 O O . GLY A 1 492 ? 23.283 126.017 26.306 1.00 15.66 507 GLY A O 1
ATOM 3800 N N . ILE A 1 493 ? 21.980 124.884 27.762 1.00 14.73 508 ILE A N 1
ATOM 3801 C CA . ILE A 1 493 ? 21.899 123.697 26.923 1.00 16.09 508 ILE A CA 1
ATOM 3802 C C . ILE A 1 493 ? 20.428 123.454 26.598 1.00 17.25 508 ILE A C 1
ATOM 3803 O O . ILE A 1 493 ? 19.678 123.007 27.458 1.00 12.53 508 ILE A O 1
ATOM 3808 N N . SER A 1 494 ? 20.017 123.766 25.365 1.00 13.91 509 SER A N 1
ATOM 3809 C CA . SER A 1 494 ? 18.593 123.745 25.012 1.00 16.34 509 SER A CA 1
ATOM 3810 C C . SER A 1 494 ? 18.093 122.327 24.679 1.00 17.19 509 SER A C 1
ATOM 3811 O O . SER A 1 494 ? 16.889 122.055 24.698 1.00 15.08 509 SER A O 1
ATOM 3814 N N . GLU A 1 495 ? 19.026 121.431 24.383 1.00 13.62 510 GLU A N 1
ATOM 3815 C CA . GLU A 1 495 ? 18.733 119.997 24.207 1.00 15.08 510 GLU A CA 1
ATOM 3816 C C . GLU A 1 495 ? 19.948 119.158 24.560 1.00 16.78 510 GLU A C 1
ATOM 3817 O O . GLU A 1 495 ? 21.050 119.498 24.143 1.00 13.47 510 GLU A O 1
ATOM 3823 N N . TYR A 1 496 ? 19.754 118.043 25.264 1.00 12.31 511 TYR A N 1
ATOM 3824 C CA . TYR A 1 496 ? 20.770 116.992 25.276 1.00 12.13 511 TYR A CA 1
ATOM 3825 C C . TYR A 1 496 ? 20.017 115.686 25.530 1.00 13.90 511 TYR A C 1
ATOM 3826 O O . TYR A 1 496 ? 19.037 115.677 26.277 1.00 15.30 511 TYR A O 1
ATOM 3835 N N . GLY A 1 497 ? 20.443 114.595 24.903 1.00 14.87 512 GLY A N 1
ATOM 3836 C CA . GLY A 1 497 ? 19.710 113.345 25.034 1.00 12.29 512 GLY A CA 1
ATOM 3837 C C . GLY A 1 497 ? 20.309 112.177 24.260 1.00 15.13 512 GLY A C 1
ATOM 3838 O O . GLY A 1 497 ? 21.291 112.331 23.527 1.00 13.95 512 GLY A O 1
ATOM 3839 N N . ALA A 1 498 ? 19.680 111.017 24.421 1.00 14.22 513 ALA A N 1
ATOM 3840 C CA . ALA A 1 498 ? 20.097 109.762 23.809 1.00 14.66 513 ALA A CA 1
ATOM 3841 C C . ALA A 1 498 ? 18.855 108.901 23.612 1.00 13.74 513 ALA A C 1
ATOM 3842 O O . ALA A 1 498 ? 17.914 108.981 24.407 1.00 12.54 513 ALA A O 1
ATOM 3844 N N . GLY A 1 499 ? 18.865 108.053 22.592 1.00 14.37 514 GLY A N 1
ATOM 3845 C CA . GLY A 1 499 ? 17.725 107.185 22.340 1.00 12.78 514 GLY A CA 1
ATOM 3846 C C . GLY A 1 499 ? 17.709 105.926 23.197 1.00 15.27 514 GLY A C 1
ATOM 3847 O O . GLY A 1 499 ? 18.760 105.410 23.622 1.00 14.12 514 GLY A O 1
ATOM 3848 N N . ALA A 1 500 ? 16.510 105.416 23.435 1.00 15.22 515 ALA A N 1
ATOM 3849 C CA . ALA A 1 500 ? 16.337 104.127 24.122 1.00 15.08 515 ALA A CA 1
ATOM 3850 C C . ALA A 1 500 ? 15.004 103.494 23.813 1.00 14.47 515 ALA A C 1
ATOM 3851 O O . ALA A 1 500 ? 13.969 104.142 23.920 1.00 13.74 515 ALA A O 1
ATOM 3853 N N . SER A 1 501 ? 15.039 102.208 23.476 1.00 11.57 516 SER A N 1
ATOM 3854 C CA . SER A 1 501 ? 13.860 101.364 23.494 1.00 17.46 516 SER A CA 1
ATOM 3855 C C . SER A 1 501 ? 13.828 100.553 24.784 1.00 16.40 516 SER A C 1
ATOM 3856 O O . SER A 1 501 ? 14.839 99.937 25.162 1.00 14.76 516 SER A O 1
ATOM 3859 N N . ILE A 1 502 ? 12.665 100.470 25.414 1.00 13.13 517 ILE A N 1
ATOM 3860 C CA . ILE A 1 502 ? 12.540 99.647 26.609 1.00 13.14 517 ILE A CA 1
ATOM 3861 C C . ILE A 1 502 ? 12.582 98.176 26.247 1.00 16.83 517 ILE A C 1
ATOM 3862 O O . ILE A 1 502 ? 12.697 97.327 27.138 1.00 17.67 517 ILE A O 1
ATOM 3867 N N . TYR A 1 503 ? 12.524 97.863 24.949 1.00 15.29 518 TYR A N 1
ATOM 3868 C CA . TYR A 1 503 ? 12.581 96.462 24.524 1.00 16.52 518 TYR A CA 1
ATOM 3869 C C . TYR A 1 503 ? 13.961 96.046 24.028 1.00 18.11 518 TYR A C 1
ATOM 3870 O O . TYR A 1 503 ? 14.143 94.904 23.590 1.00 16.63 518 TYR A O 1
ATOM 3879 N N . HIS A 1 504 ? 14.928 96.964 24.095 1.00 15.67 519 HIS A N 1
ATOM 3880 C CA . HIS A 1 504 ? 16.296 96.663 23.699 1.00 15.75 519 HIS A CA 1
ATOM 3881 C C . HIS A 1 504 ? 17.174 96.609 24.934 1.00 19.58 519 HIS A C 1
ATOM 3882 O O . HIS A 1 504 ? 17.456 97.638 25.533 1.00 17.03 519 HIS A O 1
ATOM 3889 N N . GLN A 1 505 ? 17.618 95.415 25.300 1.00 14.57 520 GLN A N 1
ATOM 3890 C CA . GLN A 1 505 ? 18.355 95.261 26.550 1.00 19.34 520 GLN A CA 1
ATOM 3891 C C . GLN A 1 505 ? 19.555 94.361 26.330 1.00 23.54 520 GLN A C 1
ATOM 3892 O O . GLN A 1 505 ? 19.460 93.342 25.630 1.00 18.62 520 GLN A O 1
ATOM 3898 N N . GLN A 1 506 ? 20.674 94.731 26.937 1.00 22.51 521 GLN A N 1
ATOM 3899 C CA . GLN A 1 506 ? 21.884 93.903 26.884 1.00 24.42 521 GLN A CA 1
ATOM 3900 C C . GLN A 1 506 ? 22.669 94.060 28.178 1.00 23.73 521 GLN A C 1
ATOM 3901 O O . GLN A 1 506 ? 22.650 95.111 28.805 1.00 21.42 521 GLN A O 1
ATOM 3907 N N . ASP A 1 507 ? 23.353 92.998 28.576 1.00 29.04 522 ASP A N 1
ATOM 3908 C CA . ASP A 1 507 ? 23.990 92.964 29.876 1.00 29.53 522 ASP A CA 1
ATOM 3909 C C . ASP A 1 507 ? 25.193 93.915 29.922 1.00 34.78 522 ASP A C 1
ATOM 3910 O O . ASP A 1 507 ? 25.478 94.529 30.960 1.00 42.40 522 ASP A O 1
ATOM 3915 N N . SER A 1 508 ? 25.869 94.067 28.790 1.00 27.94 523 SER A N 1
ATOM 3916 C CA . SER A 1 508 ? 27.078 94.891 28.717 1.00 28.04 523 SER A CA 1
ATOM 3917 C C . SER A 1 508 ? 26.799 96.290 28.174 1.00 24.81 523 SER A C 1
ATOM 3918 O O . SER A 1 508 ? 25.853 96.504 27.415 1.00 30.45 523 SER A O 1
ATOM 3921 N N . LEU A 1 509 ? 27.626 97.246 28.569 1.00 22.99 524 LEU A N 1
ATOM 3922 C CA . LEU A 1 509 ? 27.475 98.618 28.113 1.00 25.56 524 LEU A CA 1
ATOM 3923 C C . LEU A 1 509 ? 28.275 98.827 26.838 1.00 27.46 524 LEU A C 1
ATOM 3924 O O . LEU A 1 509 ? 29.499 98.695 26.836 1.00 24.38 524 LEU A O 1
ATOM 3929 N N . LYS A 1 510 ? 27.584 99.127 25.741 1.00 22.37 525 LYS A N 1
ATOM 3930 C CA . LYS A 1 510 ? 28.256 99.370 24.479 1.00 23.90 525 LYS A CA 1
ATOM 3931 C C . LYS A 1 510 ? 27.512 100.448 23.701 1.00 23.46 525 LYS A C 1
ATOM 3932 O O . LYS A 1 510 ? 26.292 100.385 23.546 1.00 25.22 525 LYS A O 1
ATOM 3938 N N . GLN A 1 511 ? 28.242 101.442 23.227 1.00 21.41 526 GLN A N 1
ATOM 3939 C CA . GLN A 1 511 ? 27.613 102.529 22.496 1.00 21.66 526 GLN A CA 1
ATOM 3940 C C . GLN A 1 511 ? 27.020 102.044 21.180 1.00 23.66 526 GLN A C 1
ATOM 3941 O O . GLN A 1 511 ? 27.720 101.460 20.358 1.00 22.97 526 GLN A O 1
ATOM 3947 N N . PRO A 1 512 ? 25.719 102.299 20.969 1.00 20.97 527 PRO A N 1
ATOM 3948 C CA . PRO A 1 512 ? 25.084 101.878 19.722 1.00 17.32 527 PRO A CA 1
ATOM 3949 C C . PRO A 1 512 ? 25.220 102.927 18.612 1.00 18.25 527 PRO A C 1
ATOM 3950 O O . PRO A 1 512 ? 25.530 104.088 18.868 1.00 18.14 527 PRO A O 1
ATOM 3954 N N . SER A 1 513 ? 24.990 102.509 17.380 1.00 17.69 528 SER A N 1
ATOM 3955 C CA . SER A 1 513 ? 24.840 103.450 16.276 1.00 17.64 528 SER A CA 1
ATOM 3956 C C . SER A 1 513 ? 23.528 104.225 16.437 1.00 17.91 528 SER A C 1
ATOM 3957 O O . SER A 1 513 ? 22.461 103.623 16.572 1.00 16.24 528 SER A O 1
ATOM 3960 N N . ALA A 1 514 ? 23.609 105.553 16.438 1.00 14.34 529 ALA A N 1
ATOM 3961 C CA . ALA A 1 514 ? 22.440 106.392 16.688 1.00 18.22 529 ALA A CA 1
ATOM 3962 C C . ALA A 1 514 ? 21.338 106.114 15.653 1.00 16.72 529 ALA A C 1
ATOM 3963 O O . ALA A 1 514 ? 20.164 106.058 15.997 1.00 17.37 529 ALA A O 1
ATOM 3965 N N . SER A 1 515 ? 21.727 105.928 14.397 1.00 14.50 530 SER A N 1
ATOM 3966 C CA . SER A 1 515 ? 20.733 105.796 13.340 1.00 16.27 530 SER A CA 1
ATOM 3967 C C . SER A 1 515 ? 20.256 104.358 13.131 1.00 17.28 530 SER A C 1
ATOM 3968 O O . SER A 1 515 ? 19.463 104.103 12.230 1.00 18.21 530 SER A O 1
ATOM 3971 N N . GLY A 1 516 ? 20.719 103.425 13.959 1.00 14.39 531 GLY A N 1
ATOM 3972 C CA . GLY A 1 516 ? 20.427 102.016 13.727 1.00 16.22 531 GLY A CA 1
ATOM 3973 C C . GLY A 1 516 ? 19.202 101.509 14.476 1.00 14.25 531 GLY A C 1
ATOM 3974 O O . GLY A 1 516 ? 18.557 102.246 15.244 1.00 14.35 531 GLY A O 1
ATOM 3975 N N . TRP A 1 517 ? 18.893 100.238 14.253 1.00 13.08 532 TRP A N 1
ATOM 3976 C CA . TRP A 1 517 ? 17.723 99.593 14.837 1.00 14.19 532 TRP A CA 1
ATOM 3977 C C . TRP A 1 517 ? 18.001 98.932 16.186 1.00 15.57 532 TRP A C 1
ATOM 3978 O O . TRP A 1 517 ? 17.350 97.945 16.536 1.00 16.74 532 TRP A O 1
ATOM 3989 N N . TRP A 1 518 ? 18.950 99.474 16.946 1.00 15.77 533 TRP A N 1
ATOM 3990 C CA . TRP A 1 518 ? 19.298 98.896 18.251 1.00 14.90 533 TRP A CA 1
ATOM 3991 C C . TRP A 1 518 ? 19.705 100.037 19.187 1.00 14.86 533 TRP A C 1
ATOM 3992 O O . TRP A 1 518 ? 20.745 100.667 19.001 1.00 14.24 533 TRP A O 1
ATOM 4003 N N . HIS A 1 519 ? 18.823 100.330 20.137 1.00 12.57 534 HIS A N 1
ATOM 4004 C CA . HIS A 1 519 ? 18.976 101.432 21.073 1.00 14.13 534 HIS A CA 1
ATOM 4005 C C . HIS A 1 519 ? 18.851 100.888 22.495 1.00 13.91 534 HIS A C 1
ATOM 4006 O O . HIS A 1 519 ? 17.827 101.098 23.154 1.00 14.25 534 HIS A O 1
ATOM 4013 N N . PRO A 1 520 ? 19.896 100.175 22.980 1.00 15.71 535 PRO A N 1
ATOM 4014 C CA . PRO A 1 520 ? 19.800 99.531 24.303 1.00 17.65 535 PRO A CA 1
ATOM 4015 C C . PRO A 1 520 ? 19.554 100.558 25.410 1.00 14.36 535 PRO A C 1
ATOM 4016 O O . PRO A 1 520 ? 20.145 101.635 25.383 1.00 14.99 535 PRO A O 1
ATOM 4020 N N . GLU A 1 521 ? 18.659 100.251 26.354 1.00 11.71 536 GLU A N 1
ATOM 4021 C CA . GLU A 1 521 ? 18.268 101.249 27.334 1.00 12.48 536 GLU A CA 1
ATOM 4022 C C . GLU A 1 521 ? 19.468 101.702 28.186 1.00 19.28 536 GLU A C 1
ATOM 4023 O O . GLU A 1 521 ? 19.564 102.876 28.589 1.00 14.31 536 GLU A O 1
ATOM 4029 N N . ASN A 1 522 ? 20.409 100.791 28.428 1.00 15.34 537 ASN A N 1
ATOM 4030 C CA . ASN A 1 522 ? 21.494 101.109 29.360 1.00 17.59 537 ASN A CA 1
ATOM 4031 C C . ASN A 1 522 ? 22.416 102.207 28.807 1.00 18.54 537 ASN A C 1
ATOM 4032 O O . ASN A 1 522 ? 23.012 102.969 29.584 1.00 15.80 537 ASN A O 1
ATOM 4037 N N . TRP A 1 523 ? 22.506 102.339 27.487 1.00 14.64 538 TRP A N 1
ATOM 4038 C CA . TRP A 1 523 ? 23.291 103.452 26.958 1.00 14.18 538 TRP A CA 1
ATOM 4039 C C . TRP A 1 523 ? 22.601 104.786 27.248 1.00 14.31 538 TRP A C 1
ATOM 4040 O O . TRP A 1 523 ? 23.272 105.756 27.568 1.00 15.03 538 TRP A O 1
ATOM 4051 N N . GLN A 1 524 ? 21.272 104.862 27.161 1.00 14.04 539 GLN A N 1
ATOM 4052 C CA . GLN A 1 524 ? 20.631 106.136 27.484 1.00 13.72 539 GLN A CA 1
ATOM 4053 C C . GLN A 1 524 ? 20.871 106.508 28.957 1.00 15.11 539 GLN A C 1
ATOM 4054 O O . GLN A 1 524 ? 21.135 107.669 29.307 1.00 13.84 539 GLN A O 1
ATOM 4060 N N . THR A 1 525 ? 20.796 105.503 29.820 1.00 12.97 540 THR A N 1
ATOM 4061 C CA . THR A 1 525 ? 21.071 105.703 31.238 1.00 14.92 540 THR A CA 1
ATOM 4062 C C . THR A 1 525 ? 22.487 106.225 31.448 1.00 15.59 540 THR A C 1
ATOM 4063 O O . THR A 1 525 ? 22.686 107.204 32.168 1.00 16.61 540 THR A O 1
ATOM 4067 N N . TYR A 1 526 ? 23.456 105.587 30.796 1.00 14.82 541 TYR A N 1
ATOM 4068 C CA . TYR A 1 526 ? 24.851 106.003 30.925 1.00 14.85 541 TYR A CA 1
ATOM 4069 C C . TYR A 1 526 ? 25.008 107.442 30.444 1.00 17.28 541 TYR A C 1
ATOM 4070 O O . TYR A 1 526 ? 25.646 108.277 31.103 1.00 15.60 541 TYR A O 1
ATOM 4079 N N . TYR A 1 527 ? 24.421 107.733 29.284 1.00 13.93 542 TYR A N 1
ATOM 4080 C CA . TYR A 1 527 ? 24.503 109.060 28.700 1.00 14.69 542 TYR A CA 1
ATOM 4081 C C . TYR A 1 527 ? 24.014 110.129 29.664 1.00 13.37 542 TYR A C 1
ATOM 4082 O O . TYR A 1 527 ? 24.649 111.161 29.812 1.00 14.69 542 TYR A O 1
ATOM 4091 N N . HIS A 1 528 ? 22.877 109.911 30.302 1.00 13.69 543 HIS A N 1
ATOM 4092 C CA . HIS A 1 528 ? 22.335 110.971 31.145 1.00 14.69 543 HIS A CA 1
ATOM 4093 C C . HIS A 1 528 ? 23.101 111.094 32.452 1.00 19.31 543 HIS A C 1
ATOM 4094 O O . HIS A 1 528 ? 23.285 112.193 32.957 1.00 14.81 543 HIS A O 1
ATOM 4101 N N . MET A 1 529 ? 23.561 109.979 32.997 1.00 15.41 544 MET A N 1
ATOM 4102 C CA . MET A 1 529 ? 24.364 110.084 34.210 1.00 17.38 544 MET A CA 1
ATOM 4103 C C . MET A 1 529 ? 25.642 110.903 33.924 1.00 15.96 544 MET A C 1
ATOM 4104 O O . MET A 1 529 ? 25.997 111.784 34.702 1.00 18.99 544 MET A O 1
ATOM 4109 N N . GLU A 1 530 ? 26.302 110.650 32.798 1.00 13.78 545 GLU A N 1
ATOM 4110 C CA . GLU A 1 530 ? 27.575 111.330 32.506 1.00 17.59 545 GLU A CA 1
ATOM 4111 C C . GLU A 1 530 ? 27.352 112.793 32.161 1.00 19.91 545 GLU A C 1
ATOM 4112 O O . GLU A 1 530 ? 28.086 113.663 32.625 1.00 16.98 545 GLU A O 1
ATOM 4118 N N . ASN A 1 531 ? 26.329 113.079 31.363 1.00 15.03 546 ASN A N 1
ATOM 4119 C CA . ASN A 1 531 ? 26.051 114.473 31.011 1.00 13.82 546 ASN A CA 1
ATOM 4120 C C . ASN A 1 531 ? 25.566 115.284 32.197 1.00 15.54 546 ASN A C 1
ATOM 4121 O O . ASN A 1 531 ? 25.945 116.458 32.352 1.00 18.31 546 ASN A O 1
ATOM 4126 N N . TRP A 1 532 ? 24.759 114.669 33.059 1.00 14.85 547 TRP A N 1
ATOM 4127 C CA . TRP A 1 532 ? 24.285 115.392 34.225 1.00 16.66 547 TRP A CA 1
ATOM 4128 C C . TRP A 1 532 ? 25.453 115.804 35.128 1.00 19.47 547 TRP A C 1
ATOM 4129 O O . TRP A 1 532 ? 25.481 116.918 35.638 1.00 17.83 547 TRP A O 1
ATOM 4140 N N . LYS A 1 533 ? 26.425 114.919 35.317 1.00 18.21 548 LYS A N 1
ATOM 4141 C CA . LYS A 1 533 ? 27.582 115.257 36.151 1.00 21.66 548 LYS A CA 1
ATOM 4142 C C . LYS A 1 533 ? 28.334 116.468 35.600 1.00 20.06 548 LYS A C 1
ATOM 4143 O O . LYS A 1 533 ? 28.802 117.309 36.354 1.00 19.12 548 LYS A O 1
ATOM 4149 N N . ILE A 1 534 ? 28.419 116.571 34.285 1.00 18.72 549 ILE A N 1
ATOM 4150 C CA . ILE A 1 534 ? 29.103 117.689 33.646 1.00 19.97 549 ILE A CA 1
ATOM 4151 C C . ILE A 1 534 ? 28.329 118.982 33.895 1.00 22.89 549 ILE A C 1
ATOM 4152 O O . ILE A 1 534 ? 28.900 120.010 34.266 1.00 20.08 549 ILE A O 1
ATOM 4157 N N . ILE A 1 535 ? 27.015 118.921 33.709 1.00 16.87 550 ILE A N 1
ATOM 4158 C CA . ILE A 1 535 ? 26.158 120.089 33.960 1.00 18.67 550 ILE A CA 1
ATOM 4159 C C . ILE A 1 535 ? 26.155 120.544 35.426 1.00 19.53 550 ILE A C 1
ATOM 4160 O O . ILE A 1 535 ? 26.240 121.750 35.731 1.00 19.88 550 ILE A O 1
ATOM 4165 N N . ALA A 1 536 ? 26.073 119.578 36.338 1.00 19.18 551 ALA A N 1
ATOM 4166 C CA . ALA A 1 536 ? 25.943 119.875 37.757 1.00 16.39 551 ALA A CA 1
ATOM 4167 C C . ALA A 1 536 ? 27.124 120.670 38.316 1.00 22.15 551 ALA A C 1
ATOM 4168 O O . ALA A 1 536 ? 26.989 121.376 39.311 1.00 25.34 551 ALA A O 1
ATOM 4170 N N . GLU A 1 537 ? 28.283 120.526 37.687 1.00 20.01 552 GLU A N 1
ATOM 4171 C CA . GLU A 1 537 ? 29.504 121.181 38.143 1.00 23.54 552 GLU A CA 1
ATOM 4172 C C . GLU A 1 537 ? 29.696 122.561 37.529 1.00 27.99 552 GLU A C 1
ATOM 4173 O O . GLU A 1 537 ? 30.683 123.236 37.829 1.00 26.04 552 GLU A O 1
ATOM 4179 N N . ARG A 1 538 ? 28.777 122.969 36.650 1.00 18.84 553 ARG A N 1
ATOM 4180 C CA . ARG A 1 538 ? 28.958 124.201 35.883 1.00 18.71 553 ARG A CA 1
ATOM 4181 C C . ARG A 1 538 ? 27.796 125.185 36.065 1.00 24.26 553 ARG A C 1
ATOM 4182 O O . ARG A 1 538 ? 26.928 125.297 35.211 1.00 21.74 553 ARG A O 1
ATOM 4190 N N . PRO A 1 539 ? 27.799 125.934 37.172 1.00 23.54 554 PRO A N 1
ATOM 4191 C CA . PRO A 1 539 ? 26.684 126.852 37.426 1.00 24.97 554 PRO A CA 1
ATOM 4192 C C . PRO A 1 539 ? 26.575 128.007 36.411 1.00 20.81 554 PRO A C 1
ATOM 4193 O O . PRO A 1 539 ? 25.483 128.576 36.345 1.00 22.80 554 PRO A O 1
ATOM 4197 N N . PHE A 1 540 ? 27.617 128.318 35.628 1.00 20.02 555 PHE A N 1
ATOM 4198 C CA . PHE A 1 540 ? 27.476 129.349 34.577 1.00 16.64 555 PHE A CA 1
ATOM 4199 C C . PHE A 1 540 ? 26.477 128.912 33.480 1.00 17.69 555 PHE A C 1
ATOM 4200 O O . PHE A 1 540 ? 25.995 129.738 32.712 1.00 20.71 555 PHE A O 1
ATOM 4208 N N . VAL A 1 541 ? 26.162 127.625 33.410 1.00 16.68 556 VAL A N 1
ATOM 4209 C CA . VAL A 1 541 ? 25.114 127.160 32.494 1.00 14.21 556 VAL A CA 1
ATOM 4210 C C . VAL A 1 541 ? 23.740 127.465 33.110 1.00 16.84 556 VAL A C 1
ATOM 4211 O O . VAL A 1 541 ? 23.340 126.814 34.069 1.00 16.84 556 VAL A O 1
ATOM 4215 N N . TRP A 1 542 ? 23.016 128.455 32.579 1.00 16.34 557 TRP A N 1
ATOM 4216 C CA . TRP A 1 542 ? 21.803 128.942 33.255 1.00 15.13 557 TRP A CA 1
ATOM 4217 C C . TRP A 1 542 ? 20.618 127.998 33.209 1.00 15.48 557 TRP A C 1
ATOM 4218 O O . TRP A 1 542 ? 19.687 128.102 34.032 1.00 16.38 557 TRP A O 1
ATOM 4229 N N . GLY A 1 543 ? 20.601 127.105 32.233 1.00 14.99 558 GLY A N 1
ATOM 4230 C CA . GLY A 1 543 ? 19.553 126.106 32.240 1.00 13.76 558 GLY A CA 1
ATOM 4231 C C . GLY A 1 543 ? 19.901 125.007 31.287 1.00 13.84 558 GLY A C 1
ATOM 4232 O O . GLY A 1 543 ? 20.598 125.231 30.292 1.00 15.21 558 GLY A O 1
ATOM 4233 N N . THR A 1 544 ? 19.448 123.802 31.603 1.00 15.26 559 THR A N 1
ATOM 4234 C CA . THR A 1 544 ? 19.621 122.691 30.683 1.00 15.33 559 THR A CA 1
ATOM 4235 C C . THR A 1 544 ? 18.298 121.977 30.509 1.00 15.02 559 THR A C 1
ATOM 4236 O O . THR A 1 544 ? 17.510 121.852 31.459 1.00 13.31 559 THR A O 1
ATOM 4240 N N . PHE A 1 545 ? 18.051 121.498 29.290 1.00 13.63 560 PHE A N 1
ATOM 4241 C CA . PHE A 1 545 ? 16.774 120.879 28.973 1.00 14.67 560 PHE A CA 1
ATOM 4242 C C . PHE A 1 545 ? 16.992 119.535 28.288 1.00 15.13 560 PHE A C 1
ATOM 4243 O O . PHE A 1 545 ? 17.554 119.460 27.213 1.00 12.00 560 PHE A O 1
ATOM 4251 N N . VAL A 1 546 ? 16.585 118.465 28.956 1.00 13.94 561 VAL A N 1
ATOM 4252 C CA . VAL A 1 546 ? 16.638 117.136 28.370 1.00 11.39 561 VAL A CA 1
ATOM 4253 C C . VAL A 1 546 ? 15.765 117.060 27.113 1.00 11.97 561 VAL A C 1
ATOM 4254 O O . VAL A 1 546 ? 14.577 117.424 27.131 1.00 13.92 561 VAL A O 1
ATOM 4258 N N . TRP A 1 547 ? 16.359 116.570 26.040 1.00 9.17 562 TRP A N 1
ATOM 4259 C CA . TRP A 1 547 ? 15.598 116.158 24.864 1.00 11.83 562 TRP A CA 1
ATOM 4260 C C . TRP A 1 547 ? 15.463 114.643 24.957 1.00 14.42 562 TRP A C 1
ATOM 4261 O O . TRP A 1 547 ? 16.459 113.948 24.774 1.00 13.46 562 TRP A O 1
ATOM 4272 N N . ASN A 1 548 ? 14.289 114.105 25.295 1.00 11.43 563 ASN A N 1
ATOM 4273 C CA . ASN A 1 548 ? 13.032 114.824 25.486 1.00 13.21 563 ASN A CA 1
ATOM 4274 C C . ASN A 1 548 ? 12.349 114.168 26.688 1.00 12.18 563 ASN A C 1
ATOM 4275 O O . ASN A 1 548 ? 12.714 113.054 27.080 1.00 12.07 563 ASN A O 1
ATOM 4280 N N . MET A 1 549 ? 11.379 114.824 27.302 1.00 12.90 564 MET A N 1
ATOM 4281 C CA . MET A 1 549 ? 10.684 114.159 28.393 1.00 12.42 564 MET A CA 1
ATOM 4282 C C . MET A 1 549 ? 9.985 112.881 27.904 1.00 14.16 564 MET A C 1
ATOM 4283 O O . MET A 1 549 ? 9.953 111.882 28.612 1.00 13.72 564 MET A O 1
ATOM 4288 N N . PHE A 1 550 ? 9.447 112.912 26.685 1.00 13.03 565 PHE A N 1
ATOM 4289 C CA . PHE A 1 550 ? 8.676 111.796 26.142 1.00 11.10 565 PHE A CA 1
ATOM 4290 C C . PHE A 1 550 ? 9.141 111.435 24.755 1.00 11.16 565 PHE A C 1
ATOM 4291 O O . PHE A 1 550 ? 9.551 112.309 24.008 1.00 11.77 565 PHE A O 1
ATOM 4299 N N . ASP A 1 551 ? 9.084 110.147 24.414 1.00 11.28 566 ASP A N 1
ATOM 4300 C CA . ASP A 1 551 ? 9.271 109.749 23.021 1.00 11.81 566 ASP A CA 1
ATOM 4301 C C . ASP A 1 551 ? 8.202 110.522 22.225 1.00 11.91 566 ASP A C 1
ATOM 4302 O O . ASP A 1 551 ? 7.128 110.869 22.778 1.00 12.20 566 ASP A O 1
ATOM 4307 N N . PHE A 1 552 ? 8.474 110.814 20.960 1.00 10.75 567 PHE A N 1
ATOM 4308 C CA . PHE A 1 552 ? 7.490 111.571 20.173 1.00 12.29 567 PHE A CA 1
ATOM 4309 C C . PHE A 1 552 ? 7.512 111.195 18.703 1.00 16.53 567 PHE A C 1
ATOM 4310 O O . PHE A 1 552 ? 8.422 110.507 18.244 1.00 14.29 567 PHE A O 1
ATOM 4318 N N . GLY A 1 553 ? 6.518 111.668 17.954 1.00 13.01 568 GLY A N 1
ATOM 4319 C CA . GLY A 1 553 ? 6.374 111.248 16.567 1.00 11.14 568 GLY A CA 1
ATOM 4320 C C . GLY A 1 553 ? 7.247 112.028 15.596 1.00 11.82 568 GLY A C 1
ATOM 4321 O O . GLY A 1 553 ? 7.338 113.256 15.661 1.00 12.32 568 GLY A O 1
ATOM 4322 N N . ALA A 1 554 ? 7.894 111.300 14.694 1.00 12.79 569 ALA A N 1
ATOM 4323 C CA . ALA A 1 554 ? 8.669 111.895 13.613 1.00 14.27 569 ALA A CA 1
ATOM 4324 C C . ALA A 1 554 ? 8.674 110.838 12.514 1.00 15.52 569 ALA A C 1
ATOM 4325 O O . ALA A 1 554 ? 9.480 109.901 12.544 1.00 12.01 569 ALA A O 1
ATOM 4327 N N . ALA A 1 555 ? 7.740 110.979 11.565 1.00 13.03 570 ALA A N 1
ATOM 4328 C CA . ALA A 1 555 ? 7.435 109.916 10.601 1.00 12.57 570 ALA A CA 1
ATOM 4329 C C . ALA A 1 555 ? 8.663 109.397 9.858 1.00 13.45 570 ALA A C 1
ATOM 4330 O O . ALA A 1 555 ? 8.730 108.221 9.491 1.00 13.96 570 ALA A O 1
ATOM 4332 N N . HIS A 1 556 ? 9.620 110.280 9.611 1.00 12.21 571 HIS A N 1
ATOM 4333 C CA . HIS A 1 556 ? 10.794 109.952 8.777 1.00 12.38 571 HIS A CA 1
ATOM 4334 C C . HIS A 1 556 ? 11.870 109.148 9.505 1.00 15.56 571 HIS A C 1
ATOM 4335 O O . HIS A 1 556 ? 12.796 108.659 8.871 1.00 12.46 571 HIS A O 1
ATOM 4342 N N . ARG A 1 557 ? 11.783 109.059 10.830 1.00 13.75 572 ARG A N 1
ATOM 4343 C CA . ARG A 1 557 ? 12.754 108.296 11.611 1.00 16.08 572 ARG A CA 1
ATOM 4344 C C . ARG A 1 557 ? 12.652 106.793 11.313 1.00 15.38 572 ARG A C 1
ATOM 4345 O O . ARG A 1 557 ? 11.549 106.247 11.151 1.00 15.03 572 ARG A O 1
ATOM 4353 N N . THR A 1 558 ? 13.805 106.135 11.274 1.00 13.60 573 THR A N 1
ATOM 4354 C CA . THR A 1 558 ? 13.905 104.696 11.015 1.00 14.51 573 THR A CA 1
ATOM 4355 C C . THR A 1 558 ? 14.958 104.116 11.966 1.00 15.48 573 THR A C 1
ATOM 4356 O O . THR A 1 558 ? 16.027 103.653 11.524 1.00 14.41 573 THR A O 1
ATOM 4360 N N . GLU A 1 559 ? 14.673 104.158 13.270 1.00 11.67 574 GLU A N 1
ATOM 4361 C CA . GLU A 1 559 ? 15.679 103.786 14.268 1.00 14.57 574 GLU A CA 1
ATOM 4362 C C . GLU A 1 559 ? 15.034 103.280 15.551 1.00 15.85 574 GLU A C 1
ATOM 4363 O O . GLU A 1 559 ? 13.815 103.412 15.749 1.00 15.16 574 GLU A O 1
ATOM 4369 N N . GLY A 1 560 ? 15.830 102.673 16.426 1.00 12.10 575 GLY A N 1
ATOM 4370 C CA . GLY A 1 560 ? 15.259 102.162 17.654 1.00 11.42 575 GLY A CA 1
ATOM 4371 C C . GLY A 1 560 ? 14.390 100.953 17.384 1.00 13.20 575 GLY A C 1
ATOM 4372 O O . GLY A 1 560 ? 14.723 100.138 16.515 1.00 14.01 575 GLY A O 1
ATOM 4373 N N . ASP A 1 561 ? 13.288 100.821 18.110 1.00 12.95 576 ASP A N 1
ATOM 4374 C CA . ASP A 1 561 ? 12.513 99.577 18.034 1.00 15.24 576 ASP A CA 1
ATOM 4375 C C . ASP A 1 561 ? 11.343 99.651 17.040 1.00 17.60 576 ASP A C 1
ATOM 4376 O O . ASP A 1 561 ? 10.590 98.688 16.890 1.00 17.62 576 ASP A O 1
ATOM 4381 N N . ARG A 1 562 ? 11.195 100.781 16.357 1.00 12.84 577 ARG A N 1
ATOM 4382 C CA . ARG A 1 562 ? 10.126 100.934 15.352 1.00 16.11 577 ARG A CA 1
ATOM 4383 C C . ARG A 1 562 ? 10.297 102.244 14.592 1.00 15.58 577 ARG A C 1
ATOM 4384 O O . ARG A 1 562 ? 10.830 103.208 15.149 1.00 14.67 577 ARG A O 1
ATOM 4392 N N . PRO A 1 563 ? 9.852 102.289 13.318 1.00 12.69 578 PRO A N 1
ATOM 4393 C CA . PRO A 1 563 ? 9.962 103.529 12.542 1.00 14.49 578 PRO A CA 1
ATOM 4394 C C . PRO A 1 563 ? 8.982 104.578 13.039 1.00 16.54 578 PRO A C 1
ATOM 4395 O O . PRO A 1 563 ? 8.006 104.232 13.704 1.00 13.82 578 PRO A O 1
ATOM 4399 N N . GLY A 1 564 ? 9.240 105.831 12.693 1.00 14.39 579 GLY A N 1
ATOM 4400 C CA . GLY A 1 564 ? 8.267 106.892 12.876 1.00 13.15 579 GLY A CA 1
ATOM 4401 C C . GLY A 1 564 ? 8.370 107.533 14.252 1.00 15.28 579 GLY A C 1
ATOM 4402 O O . GLY A 1 564 ? 7.537 108.374 14.617 1.00 14.57 579 GLY A O 1
ATOM 4403 N N . ILE A 1 565 ? 9.372 107.125 15.024 1.00 12.97 580 ILE A N 1
ATOM 4404 C CA . ILE A 1 565 ? 9.472 107.578 16.421 1.00 14.53 580 ILE A CA 1
ATOM 4405 C C . ILE A 1 565 ? 10.846 108.145 16.747 1.00 18.21 580 ILE A C 1
ATOM 4406 O O . ILE A 1 565 ? 11.868 107.549 16.392 1.00 13.14 580 ILE A O 1
ATOM 4411 N N . ASN A 1 566 ? 10.869 109.293 17.427 1.00 15.73 581 ASN A N 1
ATOM 4412 C CA . ASN A 1 566 ? 12.098 109.751 18.052 1.00 12.64 581 ASN A CA 1
ATOM 4413 C C . ASN A 1 566 ? 12.085 109.216 19.490 1.00 12.32 581 ASN A C 1
ATOM 4414 O O . ASN A 1 566 ? 11.207 109.582 20.283 1.00 12.76 581 ASN A O 1
ATOM 4419 N N . ASP A 1 567 ? 13.007 108.301 19.807 1.00 13.45 582 ASP A N 1
ATOM 4420 C CA . ASP A 1 567 ? 12.943 107.605 21.109 1.00 13.46 582 ASP A CA 1
ATOM 4421 C C . ASP A 1 567 ? 13.878 108.174 22.182 1.00 14.21 582 ASP A C 1
ATOM 4422 O O . ASP A 1 567 ? 14.356 107.450 23.060 1.00 13.64 582 ASP A O 1
ATOM 4427 N N . LYS A 1 568 ? 14.098 109.473 22.150 1.00 12.96 583 LYS A N 1
ATOM 4428 C CA . LYS A 1 568 ? 14.980 110.056 23.164 1.00 12.32 583 LYS A CA 1
ATOM 4429 C C . LYS A 1 568 ? 14.222 110.424 24.437 1.00 13.63 583 LYS A C 1
ATOM 4430 O O . LYS A 1 568 ? 14.794 111.039 25.348 1.00 16.01 583 LYS A O 1
ATOM 4436 N N . GLY A 1 569 ? 12.963 110.008 24.529 1.00 12.30 584 GLY A N 1
ATOM 4437 C CA . GLY A 1 569 ? 12.183 110.306 25.727 1.00 11.80 584 GLY A CA 1
ATOM 4438 C C . GLY A 1 569 ? 12.748 109.648 26.985 1.00 12.56 584 GLY A C 1
ATOM 4439 O O . GLY A 1 569 ? 13.358 108.555 26.913 1.00 12.48 584 GLY A O 1
ATOM 4440 N N . LEU A 1 570 ? 12.518 110.287 28.138 1.00 11.59 585 LEU A N 1
ATOM 4441 C CA . LEU A 1 570 ? 12.741 109.629 29.430 1.00 11.39 585 LEU A CA 1
ATOM 4442 C C . LEU A 1 570 ? 11.554 108.730 29.783 1.00 16.60 585 LEU A C 1
ATOM 4443 O O . LEU A 1 570 ? 11.631 107.873 30.680 1.00 14.05 585 LEU A O 1
ATOM 4448 N N . VAL A 1 571 ? 10.457 108.946 29.065 1.00 14.28 586 VAL A N 1
ATOM 4449 C CA . VAL A 1 571 ? 9.188 108.216 29.265 1.00 10.35 586 VAL A CA 1
ATOM 4450 C C . VAL A 1 571 ? 8.644 107.807 27.893 1.00 12.95 586 VAL A C 1
ATOM 4451 O O . VAL A 1 571 ? 8.854 108.517 26.920 1.00 12.38 586 VAL A O 1
ATOM 4455 N N . THR A 1 572 ? 7.973 106.664 27.794 1.00 10.75 587 THR A N 1
ATOM 4456 C CA . THR A 1 572 ? 7.516 106.210 26.483 1.00 15.10 587 THR A CA 1
ATOM 4457 C C . THR A 1 572 ? 6.378 107.075 25.900 1.00 11.67 587 THR A C 1
ATOM 4458 O O . THR A 1 572 ? 5.798 107.910 26.585 1.00 11.90 587 THR A O 1
ATOM 4462 N N . PHE A 1 573 ? 6.112 106.884 24.602 1.00 13.77 588 PHE A N 1
ATOM 4463 C CA . PHE A 1 573 ? 5.210 107.751 23.806 1.00 12.65 588 PHE A CA 1
ATOM 4464 C C . PHE A 1 573 ? 3.766 107.724 24.349 1.00 13.86 588 PHE A C 1
ATOM 4465 O O . PHE A 1 573 ? 3.005 108.715 24.247 1.00 14.52 588 PHE A O 1
ATOM 4473 N N . ASP A 1 574 ? 3.389 106.580 24.906 1.00 11.53 589 ASP A N 1
ATOM 4474 C CA . ASP A 1 574 ? 2.054 106.406 25.476 1.00 13.65 589 ASP A CA 1
ATOM 4475 C C . ASP A 1 574 ? 2.019 106.849 26.963 1.00 17.18 589 ASP A C 1
ATOM 4476 O O . ASP A 1 574 ? 0.989 106.724 27.615 1.00 13.67 589 ASP A O 1
ATOM 4481 N N . ARG A 1 575 ? 3.162 107.338 27.475 1.00 14.42 590 ARG A N 1
ATOM 4482 C CA . ARG A 1 575 ? 3.301 107.830 28.855 1.00 14.57 590 ARG A CA 1
ATOM 4483 C C . ARG A 1 575 ? 3.173 106.733 29.899 1.00 18.48 590 ARG A C 1
ATOM 4484 O O . ARG A 1 575 ? 3.004 107.012 31.083 1.00 19.42 590 ARG A O 1
ATOM 4492 N N . LYS A 1 576 ? 3.278 105.487 29.464 1.00 15.73 591 LYS A N 1
ATOM 4493 C CA . LYS A 1 576 ? 3.069 104.343 30.336 1.00 19.99 591 LYS A CA 1
ATOM 4494 C C . LYS A 1 576 ? 4.318 103.929 31.128 1.00 18.39 591 LYS A C 1
ATOM 4495 O O . LYS A 1 576 ? 4.232 103.547 32.303 1.00 19.34 591 LYS A O 1
ATOM 4501 N N . VAL A 1 577 ? 5.477 104.000 30.488 1.00 17.15 592 VAL A N 1
ATOM 4502 C CA . VAL A 1 577 ? 6.686 103.438 31.073 1.00 15.52 592 VAL A CA 1
ATOM 4503 C C . VAL A 1 577 ? 7.766 104.480 31.231 1.00 18.21 592 VAL A C 1
ATOM 4504 O O . VAL A 1 577 ? 8.127 105.146 30.268 1.00 17.10 592 VAL A O 1
ATOM 4508 N N . ARG A 1 578 ? 8.284 104.600 32.453 1.00 12.97 593 ARG A N 1
ATOM 4509 C CA . ARG A 1 578 ? 9.423 105.464 32.755 1.00 13.42 593 ARG A CA 1
ATOM 4510 C C . ARG A 1 578 ? 10.710 104.690 32.543 1.00 16.02 593 ARG A C 1
ATOM 4511 O O . ARG A 1 578 ? 10.868 103.585 33.102 1.00 14.52 593 ARG A O 1
ATOM 4519 N N . LYS A 1 579 ? 11.614 105.242 31.734 1.00 11.28 594 LYS A N 1
ATOM 4520 C CA . LYS A 1 579 ? 12.888 104.570 31.449 1.00 14.19 594 LYS A CA 1
ATOM 4521 C C . LYS A 1 579 ? 13.822 104.771 32.645 1.00 16.01 594 LYS A C 1
ATOM 4522 O O . LYS A 1 579 ? 13.525 105.594 33.504 1.00 13.31 594 LYS A O 1
ATOM 4528 N N . ASP A 1 580 ? 14.921 104.020 32.720 1.00 14.25 595 ASP A N 1
ATOM 4529 C CA . ASP A 1 580 ? 15.775 104.078 33.921 1.00 13.99 595 ASP A CA 1
ATOM 4530 C C . ASP A 1 580 ? 16.262 105.502 34.202 1.00 13.23 595 ASP A C 1
ATOM 4531 O O . ASP A 1 580 ? 16.332 105.906 35.355 1.00 17.93 595 ASP A O 1
ATOM 4536 N N . ALA A 1 581 ? 16.588 106.261 33.153 1.00 13.54 596 ALA A N 1
ATOM 4537 C CA . ALA A 1 581 ? 17.081 107.639 33.322 1.00 14.41 596 ALA A CA 1
ATOM 4538 C C . ALA A 1 581 ? 16.095 108.543 34.036 1.00 15.05 596 ALA A C 1
ATOM 4539 O O . ALA A 1 581 ? 16.512 109.492 34.715 1.00 16.61 596 ALA A O 1
ATOM 4541 N N . PHE A 1 582 ? 14.797 108.283 33.857 1.00 13.01 597 PHE A N 1
ATOM 4542 C CA . PHE A 1 582 ? 13.744 109.025 34.584 1.00 12.16 597 PHE A CA 1
ATOM 4543 C C . PHE A 1 582 ? 14.004 108.971 36.094 1.00 15.51 597 PHE A C 1
ATOM 4544 O O . PHE A 1 582 ? 13.877 109.954 36.811 1.00 14.12 597 PHE A O 1
ATOM 4552 N N . TYR A 1 583 ? 14.353 107.796 36.577 1.00 15.99 598 TYR A N 1
ATOM 4553 C CA . TYR A 1 583 ? 14.570 107.612 38.004 1.00 12.92 598 TYR A CA 1
ATOM 4554 C C . TYR A 1 583 ? 15.921 108.141 38.486 1.00 15.85 598 TYR A C 1
ATOM 4555 O O . TYR A 1 583 ? 16.045 108.532 39.649 1.00 16.06 598 TYR A O 1
ATOM 4564 N N . PHE A 1 584 ? 16.942 108.115 37.626 1.00 15.76 599 PHE A N 1
ATOM 4565 C CA . PHE A 1 584 ? 18.178 108.820 37.958 1.00 15.21 599 PHE A CA 1
ATOM 4566 C C . PHE A 1 584 ? 17.864 110.295 38.221 1.00 19.65 599 PHE A C 1
ATOM 4567 O O . PHE A 1 584 ? 18.295 110.861 39.228 1.00 16.07 599 PHE A O 1
ATOM 4575 N N . TYR A 1 585 ? 17.121 110.930 37.322 1.00 16.79 600 TYR A N 1
ATOM 4576 C CA . TYR A 1 585 ? 16.827 112.355 37.519 1.00 15.20 600 TYR A CA 1
ATOM 4577 C C . TYR A 1 585 ? 15.926 112.515 38.741 1.00 13.96 600 TYR A C 1
ATOM 4578 O O . TYR A 1 585 ? 16.143 113.409 39.557 1.00 16.89 600 TYR A O 1
ATOM 4587 N N . LYS A 1 586 ? 14.952 111.622 38.915 1.00 13.54 601 LYS A N 1
ATOM 4588 C CA . LYS A 1 586 ? 14.011 111.774 40.043 1.00 13.02 601 LYS A CA 1
ATOM 4589 C C . LYS A 1 586 ? 14.747 111.753 41.396 1.00 16.63 601 LYS A C 1
ATOM 4590 O O . LYS A 1 586 ? 14.423 112.528 42.300 1.00 16.58 601 LYS A O 1
ATOM 4596 N N . ALA A 1 587 ? 15.720 110.857 41.528 1.00 14.83 602 ALA A N 1
ATOM 4597 C CA . ALA A 1 587 ? 16.513 110.747 42.772 1.00 16.42 602 ALA A CA 1
ATOM 4598 C C . ALA A 1 587 ? 17.321 112.007 43.047 1.00 21.55 602 ALA A C 1
ATOM 4599 O O . ALA A 1 587 ? 17.497 112.413 44.196 1.00 21.80 602 ALA A O 1
ATOM 4601 N N . ASN A 1 588 ? 17.816 112.628 41.981 1.00 16.94 603 ASN A N 1
ATOM 4602 C CA . ASN A 1 588 ? 18.687 113.782 42.111 1.00 16.88 603 ASN A CA 1
ATOM 4603 C C . ASN A 1 588 ? 17.904 115.090 42.211 1.00 22.43 603 ASN A C 1
ATOM 4604 O O . ASN A 1 588 ? 18.341 116.044 42.859 1.00 24.14 603 ASN A O 1
ATOM 4609 N N . TRP A 1 589 ? 16.740 115.130 41.570 1.00 15.09 604 TRP A N 1
ATOM 4610 C CA . TRP A 1 589 ? 15.982 116.378 41.452 1.00 17.03 604 TRP A CA 1
ATOM 4611 C C . TRP A 1 589 ? 14.791 116.453 42.398 1.00 18.88 604 TRP A C 1
ATOM 4612 O O . TRP A 1 589 ? 14.295 117.537 42.709 1.00 20.37 604 TRP A O 1
ATOM 4623 N N . ASN A 1 590 ? 14.285 115.302 42.809 1.00 17.89 605 ASN A N 1
ATOM 4624 C CA . ASN A 1 590 ? 13.129 115.269 43.695 1.00 17.12 605 ASN A CA 1
ATOM 4625 C C . ASN A 1 590 ? 13.546 114.630 45.013 1.00 24.21 605 ASN A C 1
ATOM 4626 O O . ASN A 1 590 ? 13.157 113.500 45.324 1.00 21.81 605 ASN A O 1
ATOM 4631 N N . LYS A 1 591 ? 14.347 115.358 45.781 1.00 22.73 606 LYS A N 1
ATOM 4632 C CA . LYS A 1 591 ? 15.034 114.746 46.921 1.00 36.01 606 LYS A CA 1
ATOM 4633 C C . LYS A 1 591 ? 14.163 114.542 48.145 1.00 35.96 606 LYS A C 1
ATOM 4634 O O . LYS A 1 591 ? 14.529 113.783 49.042 1.00 42.33 606 LYS A O 1
ATOM 4640 N N . GLN A 1 592 ? 13.011 115.189 48.190 1.00 32.19 607 GLN A N 1
ATOM 4641 C CA . GLN A 1 592 ? 12.196 115.096 49.392 1.00 38.54 607 GLN A CA 1
ATOM 4642 C C . GLN A 1 592 ? 11.109 114.012 49.286 1.00 38.58 607 GLN A C 1
ATOM 4643 O O . GLN A 1 592 ? 10.350 113.787 50.229 1.00 38.10 607 GLN A O 1
ATOM 4649 N N . GLU A 1 593 ? 11.035 113.319 48.154 1.00 28.27 608 GLU A N 1
ATOM 4650 C CA . GLU A 1 593 ? 10.189 112.137 48.102 1.00 32.06 608 GLU A CA 1
ATOM 4651 C C . GLU A 1 593 ? 11.084 110.911 48.205 1.00 27.98 608 GLU A C 1
ATOM 4652 O O . GLU A 1 593 ? 11.897 110.670 47.312 1.00 26.29 608 GLU A O 1
ATOM 4658 N N . PRO A 1 594 ? 10.977 110.157 49.314 1.00 24.48 609 PRO A N 1
ATOM 4659 C CA . PRO A 1 594 ? 11.802 108.954 49.479 1.00 21.52 609 PRO A CA 1
ATOM 4660 C C . PRO A 1 594 ? 11.587 107.941 48.374 1.00 20.60 609 PRO A C 1
ATOM 4661 O O . PRO A 1 594 ? 10.453 107.648 48.007 1.00 21.77 609 PRO A O 1
ATOM 4665 N N . MET A 1 595 ? 12.668 107.362 47.876 1.00 18.76 610 MET A N 1
ATOM 4666 C CA . MET A 1 595 ? 12.544 106.355 46.838 1.00 19.35 610 MET A CA 1
ATOM 4667 C C . MET A 1 595 ? 13.777 105.482 46.760 1.00 16.88 610 MET A C 1
ATOM 4668 O O . MET A 1 595 ? 14.890 105.905 47.130 1.00 17.71 610 MET A O 1
ATOM 4673 N N . ILE A 1 596 ? 13.584 104.276 46.251 1.00 16.73 611 ILE A N 1
ATOM 4674 C CA . ILE A 1 596 ? 14.689 103.475 45.744 1.00 16.49 611 ILE A CA 1
ATOM 4675 C C . ILE A 1 596 ? 14.244 102.786 44.462 1.00 19.77 611 ILE A C 1
ATOM 4676 O O . ILE A 1 596 ? 13.128 102.286 44.362 1.00 21.15 611 ILE A O 1
ATOM 4681 N N . TYR A 1 597 ? 15.115 102.805 43.464 1.00 14.79 612 TYR A N 1
ATOM 4682 C CA . TYR A 1 597 ? 14.802 102.204 42.182 1.00 17.19 612 TYR A CA 1
ATOM 4683 C C . TYR A 1 597 ? 15.980 101.399 41.697 1.00 16.78 612 TYR A C 1
ATOM 4684 O O . TYR A 1 597 ? 17.083 101.945 41.539 1.00 17.46 612 TYR A O 1
ATOM 4693 N N . LEU A 1 598 ? 15.753 100.109 41.453 1.00 14.63 613 LEU A N 1
ATOM 4694 C CA . LEU A 1 598 ? 16.786 99.263 40.872 1.00 16.97 613 LEU A CA 1
ATOM 4695 C C . LEU A 1 598 ? 16.848 99.473 39.366 1.00 22.00 613 LEU A C 1
ATOM 4696 O O . LEU A 1 598 ? 15.839 99.323 38.669 1.00 16.36 613 LEU A O 1
ATOM 4701 N N . ALA A 1 599 ? 18.022 99.830 38.854 1.00 14.78 614 ALA A N 1
ATOM 4702 C CA . ALA A 1 599 ? 18.206 99.961 37.417 1.00 19.06 614 ALA A CA 1
ATOM 4703 C C . ALA A 1 599 ? 18.335 98.596 36.727 1.00 23.83 614 ALA A C 1
ATOM 4704 O O . ALA A 1 599 ? 18.678 97.586 37.359 1.00 18.36 614 ALA A O 1
ATOM 4706 N N . GLU A 1 600 ? 18.077 98.597 35.426 1.00 18.52 615 GLU A N 1
ATOM 4707 C CA . GLU A 1 600 ? 18.302 97.441 34.545 1.00 20.56 615 GLU A CA 1
ATOM 4708 C C . GLU A 1 600 ? 17.392 96.259 34.861 1.00 19.39 615 GLU A C 1
ATOM 4709 O O . GLU A 1 600 ? 17.688 95.117 34.495 1.00 20.23 615 GLU A O 1
ATOM 4715 N N . LYS A 1 601 ? 16.257 96.532 35.486 1.00 17.17 616 LYS A N 1
ATOM 4716 C CA . LYS A 1 601 ? 15.276 95.482 35.722 1.00 18.76 616 LYS A CA 1
ATOM 4717 C C . LYS A 1 601 ? 14.734 94.891 34.430 1.00 19.75 616 LYS A C 1
ATOM 4718 O O . LYS A 1 601 ? 14.406 93.710 34.392 1.00 16.27 616 LYS A O 1
ATOM 4724 N N . ARG A 1 602 ? 14.638 95.693 33.372 1.00 15.42 617 ARG A N 1
ATOM 4725 C CA . ARG A 1 602 ? 14.131 95.161 32.105 1.00 17.83 617 ARG A CA 1
ATOM 4726 C C . ARG A 1 602 ? 15.169 94.260 31.437 1.00 19.35 617 ARG A C 1
ATOM 4727 O O . ARG A 1 602 ? 14.834 93.464 30.556 1.00 19.89 617 ARG A O 1
ATOM 4735 N N . CYS A 1 603 ? 16.427 94.343 31.870 1.00 18.99 618 CYS A N 1
ATOM 4736 C CA . CYS A 1 603 ? 17.419 93.413 31.332 1.00 16.85 618 CYS A CA 1
ATOM 4737 C C . CYS A 1 603 ? 17.365 92.100 32.127 1.00 27.88 618 CYS A C 1
ATOM 4738 O O . CYS A 1 603 ? 18.124 91.882 33.072 1.00 23.03 618 CYS A O 1
ATOM 4741 N N . ARG A 1 604 ? 16.440 91.229 31.735 1.00 21.39 619 ARG A N 1
ATOM 4742 C CA . ARG A 1 604 ? 16.145 90.018 32.499 1.00 21.82 619 ARG A CA 1
ATOM 4743 C C . ARG A 1 604 ? 17.137 88.891 32.299 1.00 26.64 619 ARG A C 1
ATOM 4744 O O . ARG A 1 604 ? 17.243 87.991 33.128 1.00 30.21 619 ARG A O 1
ATOM 4752 N N . LEU A 1 605 ? 17.834 88.913 31.177 1.00 22.61 620 LEU A N 1
ATOM 4753 C CA . LEU A 1 605 ? 18.738 87.829 30.855 1.00 23.74 620 LEU A CA 1
ATOM 4754 C C . LEU A 1 605 ? 20.158 88.282 31.118 1.00 22.07 620 LEU A C 1
ATOM 4755 O O . LEU A 1 605 ? 20.634 89.223 30.492 1.00 22.83 620 LEU A O 1
ATOM 4760 N N . ARG A 1 606 ? 20.831 87.619 32.054 1.00 23.80 621 ARG A N 1
ATOM 4761 C CA . ARG A 1 606 ? 22.203 87.988 32.403 1.00 24.36 621 ARG A CA 1
ATOM 4762 C C . ARG A 1 606 ? 23.191 86.905 31.980 1.00 28.54 621 ARG A C 1
ATOM 4763 O O . ARG A 1 606 ? 22.898 85.711 32.090 1.00 23.75 621 ARG A O 1
ATOM 4771 N N . TYR A 1 607 ? 24.369 87.325 31.524 1.00 27.32 622 TYR A N 1
ATOM 4772 C CA . TYR A 1 607 ? 25.413 86.380 31.161 1.00 34.34 622 TYR A CA 1
ATOM 4773 C C . TYR A 1 607 ? 26.809 86.775 31.666 1.00 35.95 622 TYR A C 1
ATOM 4774 O O . TYR A 1 607 ? 27.717 85.943 31.651 1.00 36.50 622 TYR A O 1
ATOM 4783 N N . GLN A 1 608 ? 26.996 88.028 32.092 1.00 32.46 623 GLN A N 1
ATOM 4784 C CA . GLN A 1 608 ? 28.311 88.457 32.596 1.00 38.62 623 GLN A CA 1
ATOM 4785 C C . GLN A 1 608 ? 28.681 87.685 33.862 1.00 35.07 623 GLN A C 1
ATOM 4786 O O . GLN A 1 608 ? 27.875 87.608 34.780 1.00 37.80 623 GLN A O 1
ATOM 4792 N N . PRO A 1 609 ? 29.899 87.118 33.912 1.00 36.82 624 PRO A N 1
ATOM 4793 C CA . PRO A 1 609 ? 30.415 86.419 35.101 1.00 38.92 624 PRO A CA 1
ATOM 4794 C C . PRO A 1 609 ? 30.357 87.295 36.355 1.00 37.58 624 PRO A C 1
ATOM 4795 O O . PRO A 1 609 ? 29.900 86.857 37.413 1.00 38.10 624 PRO A O 1
ATOM 4799 N N . GLU A 1 610 ? 30.801 88.542 36.213 1.00 37.92 625 GLU A N 1
ATOM 4800 C CA . GLU A 1 610 ? 30.741 89.524 37.291 1.00 32.45 625 GLU A CA 1
ATOM 4801 C C . GLU A 1 610 ? 29.569 90.490 37.084 1.00 29.68 625 GLU A C 1
ATOM 4802 O O . GLU A 1 610 ? 29.609 91.354 36.205 1.00 31.76 625 GLU A O 1
ATOM 4808 N N . GLN A 1 611 ? 28.515 90.335 37.873 1.00 24.51 626 GLN A N 1
ATOM 4809 C CA . GLN A 1 611 ? 27.367 91.222 37.728 1.00 23.05 626 GLN A CA 1
ATOM 4810 C C . GLN A 1 611 ? 27.536 92.496 38.542 1.00 21.81 626 GLN A C 1
ATOM 4811 O O . GLN A 1 611 ? 28.049 92.479 39.659 1.00 21.41 626 GLN A O 1
ATOM 4817 N N . THR A 1 612 ? 27.108 93.604 37.954 1.00 23.98 627 THR A N 1
ATOM 4818 C CA . THR A 1 612 ? 27.026 94.890 38.639 1.00 24.86 627 THR A CA 1
ATOM 4819 C C . THR A 1 612 ? 25.567 95.256 38.823 1.00 21.73 627 THR A C 1
ATOM 4820 O O . THR A 1 612 ? 24.786 95.177 37.869 1.00 20.86 627 THR A O 1
ATOM 4824 N N . PHE A 1 613 ? 25.180 95.635 40.034 1.00 17.45 628 PHE A N 1
ATOM 4825 C CA . PHE A 1 613 ? 23.827 96.126 40.238 1.00 14.20 628 PHE A CA 1
ATOM 4826 C C . PHE A 1 613 ? 23.911 97.583 40.659 1.00 22.32 628 PHE A C 1
ATOM 4827 O O . PHE A 1 613 ? 24.867 97.988 41.317 1.00 17.86 628 PHE A O 1
ATOM 4835 N N A MET A 1 614 ? 22.926 98.370 40.242 0.16 17.20 629 MET A N 1
ATOM 4836 N N B MET A 1 614 ? 22.906 98.359 40.262 0.84 17.05 629 MET A N 1
ATOM 4837 C CA A MET A 1 614 ? 22.934 99.808 40.479 0.16 18.82 629 MET A CA 1
ATOM 4838 C CA B MET A 1 614 ? 22.911 99.805 40.451 0.84 18.90 629 MET A CA 1
ATOM 4839 C C A MET A 1 614 ? 21.545 100.311 40.845 0.16 19.18 629 MET A C 1
ATOM 4840 C C B MET A 1 614 ? 21.528 100.292 40.860 0.84 19.19 629 MET A C 1
ATOM 4841 O O A MET A 1 614 ? 20.565 99.999 40.169 0.16 19.85 629 MET A O 1
ATOM 4842 O O B MET A 1 614 ? 20.526 99.949 40.230 0.84 19.92 629 MET A O 1
ATOM 4851 N N . ALA A 1 615 ? 21.463 101.092 41.917 1.00 18.38 630 ALA A N 1
ATOM 4852 C CA . ALA A 1 615 ? 20.185 101.645 42.349 1.00 18.65 630 ALA A CA 1
ATOM 4853 C C . ALA A 1 615 ? 20.260 103.156 42.470 1.00 19.30 630 ALA A C 1
ATOM 4854 O O . ALA A 1 615 ? 21.319 103.722 42.796 1.00 16.99 630 ALA A O 1
ATOM 4856 N N . PHE A 1 616 ? 19.121 103.805 42.234 1.00 16.73 631 PHE A N 1
ATOM 4857 C CA . PHE A 1 616 ? 19.004 105.243 42.443 1.00 17.48 631 PHE A CA 1
ATOM 4858 C C . PHE A 1 616 ? 18.144 105.443 43.668 1.00 16.82 631 PHE A C 1
ATOM 4859 O O . PHE A 1 616 ? 17.052 104.898 43.751 1.00 14.22 631 PHE A O 1
ATOM 4867 N N . THR A 1 617 ? 18.632 106.206 44.636 1.00 15.64 632 THR A N 1
ATOM 4868 C CA . THR A 1 617 ? 17.871 106.360 45.847 1.00 15.23 632 THR A CA 1
ATOM 4869 C C . THR A 1 617 ? 18.106 107.719 46.480 1.00 16.31 632 THR A C 1
ATOM 4870 O O . THR A 1 617 ? 19.150 108.336 46.292 1.00 17.25 632 THR A O 1
ATOM 4874 N N . THR A 1 618 ? 17.115 108.176 47.226 1.00 16.73 633 THR A N 1
ATOM 4875 C CA . THR A 1 618 ? 17.255 109.358 48.062 1.00 20.49 633 THR A CA 1
ATOM 4876 C C . THR A 1 618 ? 17.925 109.028 49.399 1.00 26.05 633 THR A C 1
ATOM 4877 O O . THR A 1 618 ? 18.313 109.922 50.140 1.00 22.96 633 THR A O 1
ATOM 4881 N N . ALA A 1 619 ? 18.054 107.743 49.712 1.00 24.08 634 ALA A N 1
ATOM 4882 C CA . ALA A 1 619 ? 18.678 107.327 50.983 1.00 21.74 634 ALA A CA 1
ATOM 4883 C C . ALA A 1 619 ? 20.202 107.479 50.950 1.00 20.34 634 ALA A C 1
ATOM 4884 O O . ALA A 1 619 ? 20.797 107.517 49.872 1.00 22.61 634 ALA A O 1
ATOM 4886 N N . PRO A 1 620 ? 20.853 107.561 52.138 1.00 20.40 635 PRO A N 1
ATOM 4887 C CA . PRO A 1 620 ? 22.314 107.681 52.176 1.00 22.56 635 PRO A CA 1
ATOM 4888 C C . PRO A 1 620 ? 23.010 106.381 51.815 1.00 21.68 635 PRO A C 1
ATOM 4889 O O . PRO A 1 620 ? 24.185 106.391 51.445 1.00 19.60 635 PRO A O 1
ATOM 4893 N N . GLU A 1 621 ? 22.283 105.274 51.936 1.00 19.49 636 GLU A N 1
ATOM 4894 C CA . GLU A 1 621 ? 22.817 103.970 51.555 1.00 22.76 636 GLU A CA 1
ATOM 4895 C C . GLU A 1 621 ? 21.692 102.985 51.282 1.00 21.31 636 GLU A C 1
ATOM 4896 O O . GLU A 1 621 ? 20.523 103.265 51.558 1.00 19.15 636 GLU A O 1
ATOM 4902 N N . ALA A 1 622 ? 22.049 101.814 50.765 1.00 17.71 637 ALA A N 1
ATOM 4903 C CA . ALA A 1 622 ? 21.068 100.765 50.511 1.00 18.76 637 ALA A CA 1
ATOM 4904 C C . ALA A 1 622 ? 21.723 99.406 50.643 1.00 17.59 637 ALA A C 1
ATOM 4905 O O . ALA A 1 622 ? 22.942 99.298 50.606 1.00 17.91 637 ALA A O 1
ATOM 4907 N N . GLU A 1 623 ? 20.898 98.378 50.782 1.00 16.63 638 GLU A N 1
ATOM 4908 C CA . GLU A 1 623 ? 21.376 97.022 50.953 1.00 15.34 638 GLU A CA 1
ATOM 4909 C C . GLU A 1 623 ? 20.919 96.130 49.795 1.00 17.77 638 GLU A C 1
ATOM 4910 O O . GLU A 1 623 ? 19.760 96.188 49.410 1.00 19.56 638 GLU A O 1
ATOM 4916 N N . LEU A 1 624 ? 21.815 95.295 49.270 1.00 18.53 639 LEU A N 1
ATOM 4917 C CA . LEU A 1 624 ? 21.474 94.354 48.198 1.00 16.73 639 LEU A CA 1
ATOM 4918 C C . LEU A 1 624 ? 21.277 92.943 48.738 1.00 20.34 639 LEU A C 1
ATOM 4919 O O . LEU A 1 624 ? 22.016 92.504 49.618 1.00 19.58 639 LEU A O 1
ATOM 4924 N N . PHE A 1 625 ? 20.248 92.261 48.236 1.00 17.70 640 PHE A N 1
ATOM 4925 C CA . PHE A 1 625 ? 19.985 90.850 48.546 1.00 17.55 640 PHE A CA 1
ATOM 4926 C C . PHE A 1 625 ? 19.911 90.063 47.248 1.00 20.81 640 PHE A C 1
ATOM 4927 O O . PHE A 1 625 ? 19.287 90.517 46.287 1.00 20.08 640 PHE A O 1
ATOM 4935 N N . VAL A 1 626 ? 20.554 88.896 47.229 1.00 18.02 641 VAL A N 1
ATOM 4936 C CA . VAL A 1 626 ? 20.531 88.001 46.085 1.00 15.53 641 VAL A CA 1
ATOM 4937 C C . VAL A 1 626 ? 20.042 86.645 46.582 1.00 23.70 641 VAL A C 1
ATOM 4938 O O . VAL A 1 626 ? 20.661 86.056 47.468 1.00 21.33 641 VAL A O 1
ATOM 4942 N N . ASN A 1 627 ? 18.911 86.183 46.048 1.00 20.04 642 ASN A N 1
ATOM 4943 C CA . ASN A 1 627 ? 18.298 84.930 46.490 1.00 21.24 642 ASN A CA 1
ATOM 4944 C C . ASN A 1 627 ? 18.075 84.891 47.996 1.00 27.98 642 ASN A C 1
ATOM 4945 O O . ASN A 1 627 ? 18.310 83.872 48.651 1.00 24.16 642 ASN A O 1
ATOM 4950 N N . GLY A 1 628 ? 17.622 86.024 48.527 1.00 20.52 643 GLY A N 1
ATOM 4951 C CA . GLY A 1 628 ? 17.295 86.165 49.940 1.00 24.29 643 GLY A CA 1
ATOM 4952 C C . GLY A 1 628 ? 18.471 86.311 50.897 1.00 22.53 643 GLY A C 1
ATOM 4953 O O . GLY A 1 628 ? 18.285 86.312 52.112 1.00 24.30 643 GLY A O 1
ATOM 4954 N N . VAL A 1 629 ? 19.681 86.396 50.357 1.00 21.38 644 VAL A N 1
ATOM 4955 C CA . VAL A 1 629 ? 20.883 86.493 51.182 1.00 20.78 644 VAL A CA 1
ATOM 4956 C C . VAL A 1 629 ? 21.543 87.834 50.936 1.00 20.70 644 VAL A C 1
ATOM 4957 O O . VAL A 1 629 ? 21.850 88.177 49.793 1.00 19.63 644 VAL A O 1
ATOM 4961 N N . SER A 1 630 ? 21.751 88.589 52.017 1.00 20.63 645 SER A N 1
ATOM 4962 C CA . SER A 1 630 ? 22.347 89.923 51.917 1.00 20.60 645 SER A CA 1
ATOM 4963 C C . SER A 1 630 ? 23.733 89.900 51.298 1.00 21.32 645 SER A C 1
ATOM 4964 O O . SER A 1 630 ? 24.546 89.022 51.598 1.00 23.46 645 SER A O 1
ATOM 4967 N N . CYS A 1 631 ? 23.997 90.876 50.425 1.00 20.71 646 CYS A N 1
ATOM 4968 C CA . CYS A 1 631 ? 25.330 91.113 49.876 1.00 19.29 646 CYS A CA 1
ATOM 4969 C C . CYS A 1 631 ? 25.997 92.308 50.578 1.00 17.59 646 CYS A C 1
ATOM 4970 O O . CYS A 1 631 ? 27.127 92.674 50.267 1.00 21.33 646 CYS A O 1
ATOM 4973 N N . GLY A 1 632 ? 25.274 92.924 51.501 1.00 19.85 647 GLY A N 1
ATOM 4974 C CA . GLY A 1 632 ? 25.825 94.014 52.276 1.00 22.48 647 GLY A CA 1
ATOM 4975 C C . GLY A 1 632 ? 25.359 95.378 51.809 1.00 23.64 647 GLY A C 1
ATOM 4976 O O . GLY A 1 632 ? 24.735 95.509 50.747 1.00 19.11 647 GLY A O 1
ATOM 4977 N N . LYS A 1 633 ? 25.674 96.402 52.599 1.00 21.09 648 LYS A N 1
ATOM 4978 C CA . LYS A 1 633 ? 25.285 97.770 52.263 1.00 20.68 648 LYS A CA 1
ATOM 4979 C C . LYS A 1 633 ? 26.318 98.491 51.435 1.00 21.89 648 LYS A C 1
ATOM 4980 O O . LYS A 1 633 ? 27.524 98.240 51.560 1.00 23.17 648 LYS A O 1
ATOM 4986 N N . GLN A 1 634 ? 25.842 99.430 50.610 1.00 21.00 649 GLN A N 1
ATOM 4987 C CA . GLN A 1 634 ? 26.722 100.337 49.870 1.00 21.35 649 GLN A CA 1
ATOM 4988 C C . GLN A 1 634 ? 26.224 101.777 50.012 1.00 20.41 649 GLN A C 1
ATOM 4989 O O . GLN A 1 634 ? 25.014 102.014 50.085 1.00 18.53 649 GLN A O 1
ATOM 4995 N N . LYS A 1 635 ? 27.149 102.724 50.065 1.00 20.03 650 LYS A N 1
ATOM 4996 C CA . LYS A 1 635 ? 26.777 104.135 50.201 1.00 22.27 650 LYS A CA 1
ATOM 4997 C C . LYS A 1 635 ? 26.332 104.726 48.875 1.00 21.78 650 LYS A C 1
ATOM 4998 O O . LYS A 1 635 ? 26.892 104.399 47.840 1.00 22.06 650 LYS A O 1
ATOM 5004 N N . ALA A 1 636 ? 25.355 105.624 48.915 1.00 19.89 651 ALA A N 1
ATOM 5005 C CA . ALA A 1 636 ? 25.023 106.423 47.732 1.00 20.92 651 ALA A CA 1
ATOM 5006 C C . ALA A 1 636 ? 26.106 107.455 47.481 1.00 21.92 651 ALA A C 1
ATOM 5007 O O . ALA A 1 636 ? 26.652 108.020 48.428 1.00 23.53 651 ALA A O 1
ATOM 5009 N N . ASP A 1 637 ? 26.416 107.703 46.211 1.00 19.40 652 ASP A N 1
ATOM 5010 C CA . ASP A 1 637 ? 27.402 108.709 45.852 1.00 20.65 652 ASP A CA 1
ATOM 5011 C C . ASP A 1 637 ? 26.722 110.078 45.812 1.00 22.11 652 ASP A C 1
ATOM 5012 O O . ASP A 1 637 ? 25.580 110.203 46.235 1.00 23.31 652 ASP A O 1
ATOM 5017 N N . THR A 1 638 ? 27.413 111.094 45.302 1.00 21.21 653 THR A N 1
ATOM 5018 C CA A THR A 1 638 ? 26.898 112.462 45.274 0.39 24.59 653 THR A CA 1
ATOM 5019 C CA B THR A 1 638 ? 26.846 112.441 45.330 0.61 24.60 653 THR A CA 1
ATOM 5020 C C . THR A 1 638 ? 25.709 112.586 44.323 1.00 20.88 653 THR A C 1
ATOM 5021 O O . THR A 1 638 ? 24.967 113.564 44.361 1.00 22.72 653 THR A O 1
ATOM 5028 N N . TYR A 1 639 ? 25.557 111.586 43.452 1.00 20.73 654 TYR A N 1
ATOM 5029 C CA . TYR A 1 639 ? 24.504 111.581 42.446 1.00 20.35 654 TYR A CA 1
ATOM 5030 C C . TYR A 1 639 ? 23.454 110.507 42.729 1.00 19.56 654 TYR A C 1
ATOM 5031 O O . TYR A 1 639 ? 22.901 109.931 41.809 1.00 19.20 654 TYR A O 1
ATOM 5040 N N . SER A 1 640 ? 23.228 110.237 44.016 1.00 16.82 655 SER A N 1
ATOM 5041 C CA . SER A 1 640 ? 22.143 109.383 44.482 1.00 19.74 655 SER A CA 1
ATOM 5042 C C . SER A 1 640 ? 22.182 107.985 43.893 1.00 15.56 655 SER A C 1
ATOM 5043 O O . SER A 1 640 ? 21.145 107.335 43.763 1.00 18.28 655 SER A O 1
ATOM 5046 N N . THR A 1 641 ? 23.379 107.519 43.577 1.00 17.94 656 THR A N 1
ATOM 5047 C CA . THR A 1 641 ? 23.565 106.216 42.965 1.00 18.21 656 THR A CA 1
ATOM 5048 C C . THR A 1 641 ? 24.313 105.256 43.905 1.00 22.44 656 THR A C 1
ATOM 5049 O O . THR A 1 641 ? 25.345 105.610 44.467 1.00 19.52 656 THR A O 1
ATOM 5053 N N . VAL A 1 642 ? 23.770 104.056 44.069 1.00 17.57 657 VAL A N 1
ATOM 5054 C CA . VAL A 1 642 ? 24.405 103.005 44.850 1.00 19.91 657 VAL A CA 1
ATOM 5055 C C . VAL A 1 642 ? 24.799 101.879 43.905 1.00 23.09 657 VAL A C 1
ATOM 5056 O O . VAL A 1 642 ? 24.015 101.505 43.026 1.00 16.25 657 VAL A O 1
ATOM 5060 N N . VAL A 1 643 ? 26.021 101.362 44.053 1.00 17.81 658 VAL A N 1
ATOM 5061 C CA . VAL A 1 643 ? 26.533 100.361 43.115 1.00 17.76 658 VAL A CA 1
ATOM 5062 C C . VAL A 1 643 ? 27.218 99.189 43.827 1.00 22.90 658 VAL A C 1
ATOM 5063 O O . VAL A 1 643 ? 28.075 99.403 44.687 1.00 17.35 658 VAL A O 1
ATOM 5067 N N . TRP A 1 644 ? 26.845 97.967 43.452 1.00 16.33 659 TRP A N 1
ATOM 5068 C CA . TRP A 1 644 ? 27.460 96.750 43.974 1.00 19.57 659 TRP A CA 1
ATOM 5069 C C . TRP A 1 644 ? 28.157 96.042 42.829 1.00 20.68 659 TRP A C 1
ATOM 5070 O O . TRP A 1 644 ? 27.548 95.840 41.775 1.00 17.82 659 TRP A O 1
ATOM 5081 N N . LYS A 1 645 ? 29.420 95.664 43.023 1.00 23.20 660 LYS A N 1
ATOM 5082 C CA . LYS A 1 645 ? 30.192 95.025 41.959 1.00 19.29 660 LYS A CA 1
ATOM 5083 C C . LYS A 1 645 ? 30.550 93.564 42.269 1.00 22.81 660 LYS A C 1
ATOM 5084 O O . LYS A 1 645 ? 30.510 93.131 43.426 1.00 19.74 660 LYS A O 1
ATOM 5090 N N . ASN A 1 646 ? 30.908 92.820 41.223 1.00 22.68 661 ASN A N 1
ATOM 5091 C CA . ASN A 1 646 ? 31.291 91.408 41.365 1.00 22.34 661 ASN A CA 1
ATOM 5092 C C . ASN A 1 646 ? 30.271 90.575 42.130 1.00 25.18 661 ASN A C 1
ATOM 5093 O O . ASN A 1 646 ? 30.613 89.752 42.989 1.00 25.14 661 ASN A O 1
ATOM 5098 N N . VAL A 1 647 ? 29.005 90.801 41.816 1.00 21.75 662 VAL A N 1
ATOM 5099 C CA . VAL A 1 647 ? 27.931 90.053 42.428 1.00 21.26 662 VAL A CA 1
ATOM 5100 C C . VAL A 1 647 ? 27.811 88.705 41.733 1.00 27.55 662 VAL A C 1
ATOM 5101 O O . VAL A 1 647 ? 27.824 88.619 40.501 1.00 24.31 662 VAL A O 1
ATOM 5105 N N . LYS A 1 648 ? 27.724 87.651 42.541 1.00 24.65 663 LYS A N 1
ATOM 5106 C CA . LYS A 1 648 ? 27.696 86.286 42.033 1.00 27.12 663 LYS A CA 1
ATOM 5107 C C . LYS A 1 648 ? 26.290 85.722 41.912 1.00 25.52 663 LYS A C 1
ATOM 5108 O O . LYS A 1 648 ? 25.593 85.552 42.901 1.00 28.77 663 LYS A O 1
ATOM 5114 N N . LEU A 1 649 ? 25.876 85.432 40.683 1.00 25.12 664 LEU A N 1
ATOM 5115 C CA . LEU A 1 649 ? 24.570 84.830 40.460 1.00 23.29 664 LEU A CA 1
ATOM 5116 C C . LEU A 1 649 ? 24.710 83.322 40.332 1.00 25.25 664 LEU A C 1
ATOM 5117 O O . LEU A 1 649 ? 25.781 82.816 40.014 1.00 25.84 664 LEU A O 1
ATOM 5122 N N . THR A 1 650 ? 23.630 82.603 40.572 1.00 26.06 665 THR A N 1
ATOM 5123 C CA . THR A 1 650 ? 23.666 81.173 40.334 1.00 32.46 665 THR A CA 1
ATOM 5124 C C . THR A 1 650 ? 22.876 80.868 39.058 1.00 35.48 665 THR A C 1
ATOM 5125 O O . THR A 1 650 ? 21.989 81.632 38.674 1.00 27.87 665 THR A O 1
ATOM 5129 N N . SER A 1 651 ? 23.232 79.778 38.380 1.00 33.44 666 SER A N 1
ATOM 5130 C CA . SER A 1 651 ? 22.618 79.429 37.104 1.00 29.81 666 SER A CA 1
ATOM 5131 C C . SER A 1 651 ? 21.093 79.344 37.213 1.00 29.69 666 SER A C 1
ATOM 5132 O O . SER A 1 651 ? 20.575 78.731 38.135 1.00 34.25 666 SER A O 1
ATOM 5135 N N . GLY A 1 652 ? 20.373 79.990 36.296 1.00 27.69 667 GLY A N 1
ATOM 5136 C CA . GLY A 1 652 ? 18.921 80.028 36.369 1.00 24.13 667 GLY A CA 1
ATOM 5137 C C . GLY A 1 652 ? 18.359 81.287 37.011 1.00 28.27 667 GLY A C 1
ATOM 5138 O O . GLY A 1 652 ? 18.970 82.362 36.946 1.00 25.99 667 GLY A O 1
ATOM 5139 N N . GLU A 1 653 ? 17.202 81.157 37.651 1.00 25.16 668 GLU A N 1
ATOM 5140 C CA . GLU A 1 653 ? 16.532 82.311 38.250 1.00 29.10 668 GLU A CA 1
ATOM 5141 C C . GLU A 1 653 ? 17.222 82.817 39.513 1.00 29.76 668 GLU A C 1
ATOM 5142 O O . GLU A 1 653 ? 17.648 82.039 40.368 1.00 26.55 668 GLU A O 1
ATOM 5148 N N . ASN A 1 654 ? 17.338 84.137 39.600 1.00 26.14 669 ASN A N 1
ATOM 5149 C CA . ASN A 1 654 ? 17.868 84.813 40.772 1.00 22.55 669 ASN A CA 1
ATOM 5150 C C . ASN A 1 654 ? 16.919 85.938 41.164 1.00 24.85 669 ASN A C 1
ATOM 5151 O O . ASN A 1 654 ? 16.455 86.698 40.306 1.00 24.24 669 ASN A O 1
ATOM 5156 N N . ILE A 1 655 ? 16.605 86.046 42.445 1.00 19.46 670 ILE A N 1
ATOM 5157 C CA . ILE A 1 655 ? 15.774 87.150 42.911 1.00 21.15 670 ILE A CA 1
ATOM 5158 C C . ILE A 1 655 ? 16.673 88.244 43.473 1.00 25.54 670 ILE A C 1
ATOM 5159 O O . ILE A 1 655 ? 17.457 87.992 44.381 1.00 20.86 670 ILE A O 1
ATOM 5164 N N . ILE A 1 656 ? 16.587 89.444 42.907 1.00 20.60 671 ILE A N 1
ATOM 5165 C CA . ILE A 1 656 ? 17.482 90.537 43.291 1.00 19.17 671 ILE A CA 1
ATOM 5166 C C . ILE A 1 656 ? 16.621 91.555 44.029 1.00 24.18 671 ILE A C 1
ATOM 5167 O O . ILE A 1 656 ? 15.595 91.969 43.506 1.00 21.40 671 ILE A O 1
ATOM 5172 N N . ARG A 1 657 ? 17.016 91.959 45.236 1.00 18.80 672 ARG A N 1
ATOM 5173 C CA . ARG A 1 657 ? 16.232 92.938 45.976 1.00 18.60 672 ARG A CA 1
ATOM 5174 C C . ARG A 1 657 ? 17.138 94.021 46.547 1.00 22.01 672 ARG A C 1
ATOM 5175 O O . ARG A 1 657 ? 18.258 93.730 46.984 1.00 20.63 672 ARG A O 1
ATOM 5183 N N . VAL A 1 658 ? 16.679 95.272 46.512 1.00 17.35 673 VAL A N 1
ATOM 5184 C CA . VAL A 1 658 ? 17.416 96.357 47.157 1.00 17.27 673 VAL A CA 1
ATOM 5185 C C . VAL A 1 658 ? 16.511 97.078 48.122 1.00 20.87 673 VAL A C 1
ATOM 5186 O O . VAL A 1 658 ? 15.320 97.277 47.857 1.00 21.36 673 VAL A O 1
ATOM 5190 N N . THR A 1 659 ? 17.085 97.505 49.240 1.00 18.26 674 THR A N 1
ATOM 5191 C CA . THR A 1 659 ? 16.284 98.033 50.334 1.00 21.13 674 THR A CA 1
ATOM 5192 C C . THR A 1 659 ? 16.979 99.247 50.948 1.00 22.33 674 THR A C 1
ATOM 5193 O O . THR A 1 659 ? 18.209 99.270 51.060 1.00 21.33 674 THR A O 1
ATOM 5197 N N . THR A 1 660 ? 16.203 100.258 51.328 1.00 22.09 675 THR A N 1
ATOM 5198 C CA . THR A 1 660 ? 16.748 101.393 52.080 1.00 21.66 675 THR A CA 1
ATOM 5199 C C . THR A 1 660 ? 16.824 101.055 53.575 1.00 28.17 675 THR A C 1
ATOM 5200 O O . THR A 1 660 ? 16.181 100.116 54.019 1.00 31.21 675 THR A O 1
ATOM 5204 N N . PRO A 1 661 ? 17.607 101.821 54.352 1.00 34.19 676 PRO A N 1
ATOM 5205 C CA . PRO A 1 661 ? 17.648 101.598 55.805 1.00 36.90 676 PRO A CA 1
ATOM 5206 C C . PRO A 1 661 ? 16.382 102.086 56.513 1.00 33.81 676 PRO A C 1
ATOM 5207 O O . PRO A 1 661 ? 15.550 102.770 55.914 1.00 41.12 676 PRO A O 1
ATOM 5211 N N . GLY A 1 662 ? 16.252 101.757 57.792 1.00 50.97 677 GLY A N 1
ATOM 5212 C CA . GLY A 1 662 ? 15.112 102.215 58.568 1.00 55.85 677 GLY A CA 1
ATOM 5213 C C . GLY A 1 662 ? 14.238 101.065 59.022 1.00 62.19 677 GLY A C 1
ATOM 5214 O O . GLY A 1 662 ? 14.392 99.934 58.552 1.00 58.92 677 GLY A O 1
ATOM 5215 N N . LYS A 1 663 ? 13.324 101.354 59.946 1.00 73.51 678 LYS A N 1
ATOM 5216 C CA . LYS A 1 663 ? 12.395 100.346 60.447 1.00 76.23 678 LYS A CA 1
ATOM 5217 C C . LYS A 1 663 ? 11.338 100.037 59.393 1.00 74.18 678 LYS A C 1
ATOM 5218 O O . LYS A 1 663 ? 10.911 98.889 59.250 1.00 72.16 678 LYS A O 1
ATOM 5224 N N . LYS A 1 664 ? 10.919 101.071 58.663 1.00 69.42 679 LYS A N 1
ATOM 5225 C CA . LYS A 1 664 ? 9.988 100.915 57.546 1.00 66.48 679 LYS A CA 1
ATOM 5226 C C . LYS A 1 664 ? 10.689 101.321 56.243 1.00 56.60 679 LYS A C 1
ATOM 5227 O O . LYS A 1 664 ? 10.647 102.481 55.824 1.00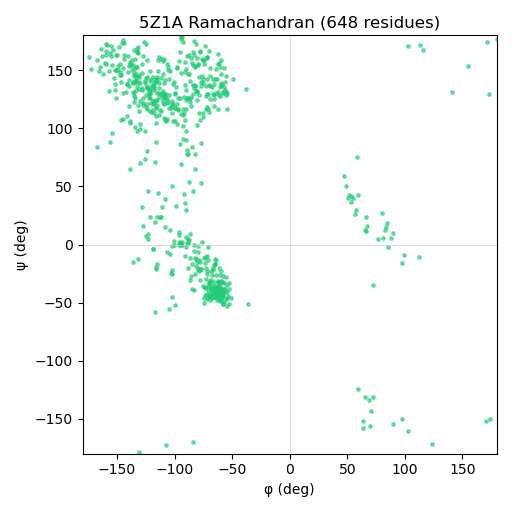 53.40 679 LYS A O 1
ATOM 5233 N N . PRO A 1 665 ? 11.363 100.358 55.613 1.00 47.09 680 PRO A N 1
ATOM 5234 C CA . PRO A 1 665 ? 12.200 100.598 54.438 1.00 39.97 680 PRO A CA 1
ATOM 5235 C C . PRO A 1 665 ? 11.427 100.612 53.130 1.00 36.73 680 PRO A C 1
ATOM 5236 O O . PRO A 1 665 ? 10.281 100.172 53.072 1.00 30.32 680 PRO A O 1
ATOM 5240 N N . LEU A 1 666 ? 12.068 101.112 52.083 1.00 26.81 681 LEU A N 1
ATOM 5241 C CA . LEU A 1 666 ? 11.523 100.996 50.740 1.00 23.74 681 LEU A CA 1
ATOM 5242 C C . LEU A 1 666 ? 12.300 99.922 50.016 1.00 22.72 681 LEU A C 1
ATOM 5243 O O . LEU A 1 666 ? 13.475 99.721 50.297 1.00 23.01 681 LEU A O 1
ATOM 5248 N N . THR A 1 667 ? 11.654 99.221 49.090 1.00 23.46 682 THR A N 1
ATOM 5249 C CA . THR A 1 667 ? 12.330 98.165 48.350 1.00 21.73 682 THR A CA 1
ATOM 5250 C C . THR A 1 667 ? 12.006 98.150 46.851 1.00 23.88 682 THR A C 1
ATOM 5251 O O . THR A 1 667 ? 10.953 98.616 46.416 1.00 21.81 682 THR A O 1
ATOM 5255 N N . ASP A 1 668 ? 12.933 97.614 46.070 1.00 21.11 683 ASP A N 1
ATOM 5256 C CA . ASP A 1 668 ? 12.682 97.335 44.664 1.00 22.73 683 ASP A CA 1
ATOM 5257 C C . ASP A 1 668 ? 13.242 95.944 44.399 1.00 21.61 683 ASP A C 1
ATOM 5258 O O . ASP A 1 668 ? 14.204 95.532 45.047 1.00 20.41 683 ASP A O 1
ATOM 5263 N N . GLU A 1 669 ? 12.656 95.235 43.444 1.00 21.82 684 GLU A N 1
ATOM 5264 C CA . GLU A 1 669 ? 12.929 93.815 43.266 1.00 22.84 684 GLU A CA 1
ATOM 5265 C C . GLU A 1 669 ? 12.798 93.406 41.814 1.00 21.34 684 GLU A C 1
ATOM 5266 O O . GLU A 1 669 ? 11.992 93.979 41.084 1.00 24.29 684 GLU A O 1
ATOM 5272 N N . VAL A 1 670 ? 13.566 92.399 41.408 1.00 18.24 685 VAL A N 1
ATOM 5273 C CA . VAL A 1 670 ? 13.416 91.813 40.088 1.00 22.38 685 VAL A CA 1
ATOM 5274 C C . VAL A 1 670 ? 13.966 90.385 40.075 1.00 22.93 685 VAL A C 1
ATOM 5275 O O . VAL A 1 670 ? 14.890 90.052 40.814 1.00 21.46 685 VAL A O 1
ATOM 5279 N N . THR A 1 671 ? 13.371 89.544 39.241 1.00 19.60 686 THR A N 1
ATOM 5280 C CA . THR A 1 671 ? 13.903 88.221 38.974 1.00 22.34 686 THR A CA 1
ATOM 5281 C C . THR A 1 671 ? 14.629 88.202 37.632 1.00 28.21 686 THR A C 1
ATOM 5282 O O . THR A 1 671 ? 14.037 88.525 36.607 1.00 25.94 686 THR A O 1
ATOM 5286 N N . VAL A 1 672 ? 15.910 87.857 37.648 1.00 23.68 687 VAL A N 1
ATOM 5287 C CA . VAL A 1 672 ? 16.700 87.743 36.427 1.00 23.52 687 VAL A CA 1
ATOM 5288 C C . VAL A 1 672 ? 17.098 86.286 36.244 1.00 28.08 687 VAL A C 1
ATOM 5289 O O . VAL A 1 672 ? 17.116 85.515 37.212 1.00 24.89 687 VAL A O 1
ATOM 5293 N N . GLU A 1 673 ? 17.421 85.922 35.004 1.00 26.75 688 GLU A N 1
ATOM 5294 C CA . GLU A 1 673 ? 17.930 84.590 34.692 1.00 26.73 688 GLU A CA 1
ATOM 5295 C C . GLU A 1 673 ? 19.392 84.675 34.265 1.00 27.93 688 GLU A C 1
ATOM 5296 O O . GLU A 1 673 ? 19.772 85.469 33.398 1.00 29.66 688 GLU A O 1
ATOM 5302 N N . TYR A 1 674 ? 20.224 83.854 34.891 1.00 26.33 689 TYR A N 1
ATOM 5303 C CA . TYR A 1 674 ? 21.646 83.883 34.622 1.00 26.37 689 TYR A CA 1
ATOM 5304 C C . TYR A 1 674 ? 22.038 82.613 33.878 1.00 29.06 689 TYR A C 1
ATOM 5305 O O . TYR A 1 674 ? 21.650 81.529 34.291 1.00 27.25 689 TYR A O 1
ATOM 5314 N N . LYS A 1 675 ? 22.800 82.734 32.792 1.00 29.05 690 LYS A N 1
ATOM 5315 C CA . LYS A 1 675 ? 23.220 81.540 32.041 1.00 37.86 690 LYS A CA 1
ATOM 5316 C C . LYS A 1 675 ? 24.489 81.772 31.251 1.00 36.64 690 LYS A C 1
ATOM 5317 O O . LYS A 1 675 ? 25.022 82.882 31.223 1.00 34.76 690 LYS A O 1
#

Solvent-accessible surface area: 26096 Å² total; per-residue (Å²): 105,128,53,75,95,55,98,9,11,98,74,0,74,12,51,33,33,108,83,118,149,42,109,69,158,132,3,49,8,14,29,11,22,0,12,137,34,0,29,76,17,105,125,106,19,54,79,11,54,0,8,0,40,40,68,19,89,0,105,74,108,18,141,55,50,3,0,0,0,49,0,33,0,0,4,17,10,0,37,0,34,5,40,150,155,100,39,10,83,12,69,0,1,8,3,8,12,22,35,48,0,19,130,86,16,114,49,36,83,155,2,25,2,17,0,88,0,29,1,10,138,56,111,34,8,1,17,25,21,15,30,10,6,20,8,0,0,0,3,24,48,0,32,0,13,2,1,28,65,0,0,0,6,6,64,28,74,2,3,40,0,0,19,6,14,34,104,80,14,34,69,115,49,0,85,1,12,0,66,0,21,1,0,3,96,7,82,90,39,89,6,64,0,29,0,36,0,24,53,66,143,130,83,54,9,125,76,61,84,124,6,82,7,141,117,46,11,82,64,82,30,84,3,96,5,91,4,113,133,11,123,23,0,42,2,45,139,35,40,24,43,9,82,0,33,0,3,0,29,56,143,83,145,76,21,2,29,16,88,32,23,3,1,0,10,70,43,98,16,32,27,83,125,0,3,31,5,22,47,153,72,43,67,6,43,0,0,0,0,6,8,6,20,22,149,36,0,7,4,17,81,79,105,25,15,76,67,0,3,62,10,0,77,55,0,9,0,23,0,0,0,0,0,9,8,2,1,14,65,83,0,0,54,11,0,3,129,64,1,0,2,0,1,0,1,2,0,0,3,3,7,25,89,104,80,111,39,2,1,34,74,73,74,57,0,49,105,14,0,51,71,5,0,23,6,0,0,64,12,8,14,16,12,2,0,0,0,1,0,0,0,2,6,25,1,53,58,104,67,58,69,0,12,107,1,0,96,70,0,23,64,34,0,60,149,34,0,92,30,9,22,0,0,0,0,1,56,52,129,35,96,1,4,92,27,10,75,4,1,0,14,10,60,31,12,0,3,112,36,70,63,7,154,52,0,12,60,34,1,61,160,14,36,177,151,47,81,91,16,78,0,0,1,0,8,0,0,0,0,0,3,19,171,20,43,40,21,37,91,142,69,16,76,16,85,20,143,108,0,0,3,12,20,0,12,73,0,0,16,57,1,18,52,20,14,49,123,37,80,22,14,2,2,2,2,0,11,0,0,3,4,2,0,0,3,66,22,77,10,2,48,93,59,0,7,1,6,2,0,0,0,17,8,70,7,154,35,64,1,4,0,0,43,0,0,10,0,16,24,32,122,168,85,96,15,16,19,1,3,54,46,75,6,163,107,1,116,53,86,84,2,63,4,49,0,0,1,43,17,105,48,0,37,0,29,13,66,64,103,52,64,29,119,81,167,25,72,117,36,11,5,0,34,11,144,93,11,129,19,78,97,25,132,0,87,0,68,0,14,15,54,61,203,194,58,74,74,26,90,22,58,1,68,39,128

CATH classification: 2.60.120.260 (+3 more: 2.60.40.10, 3.20.20.80, 2.60.40.10)

Radius of gyration: 26.76 Å; Cα contacts (8 Å, |Δi|>4): 1733; chains: 1; bounding box: 70×78×65 Å

Organism: Bacteroides fragilis (strain ATCC 25285 / DSM 2151 / CCUG 4856 / JCM 11019 / LMG 10263 / NCTC 9343 / Onslow / VPI 2553 / EN-2) (NCBI:txid272559)

Secondary structure (DSSP, 8-state):
---EEEE--S-EEEEETTSTT---EEE-SS--TTTTTGGGT-TT---SEEEEEEEEE--GGGTTSEEEEEES--BSEEEEEETTEEEEEEE-SSS-EEEE-TTTS-TTSEEEEEEEEE----SSSS-SS-SS----B--S-EEEEEE-SEEE-S-STTS-SEEEEEEEE-SSEEEEEEEEEEEE-SSSEEEEEEEEEEETTEEEEEEEEEEEE-TT-EEEEEEEEEEESPPPB-GGG-B--EEEEEEEEETTEEEEEEEEEE----EEEETTTEEEETTEE---EEEE--S-BTTTBT---HHHHHHHHHHHHHTT--EEEETTS---HHHHHHHHHHT-EEEEE---B--TTSSS-S---SHHHHHHHHHHHHHHHHHSTT-TTEEEEEEEES---SSS--HHHHHHHHHHHHHH-TTS-EEEEES--SGGGGSSSSEEEE--TTTSSS-THHHHHHHHHHHHH-TT--EEEEEE-----TT---SS--PPPTTSS---HHHHHHHHHHHHHHHHT-TTS--EEES-SB-EEEEEEEETTEEEEE---SB-TTS--B-HHHHHHHHHH-TTS--EEETTTT--EE--SSEEEEEEESSSEEEEEETTEEEEEEE--TTSEEEEEEE---SEEEEEEEE-SSSS--EEEEEEEE-

B-factor: mean 22.47, std 10.49, range [3.31, 79.02]

Nearest PDB structures (foldseek):
  3cmg-assembly1_A  TM=1.001E+00  e=0.000E+00  Bacteroides fragilis NCTC 9343
  8dhe-assembly1_C  TM=9.928E-01  e=0.000E+00  Tannerella forsythia
  5uj6-assembly1_B  TM=9.107E-01  e=1.995E-74  Bacteroides uniformis str. 3978 T3 ii
  8dhl-assembly1_B  TM=9.193E-01  e=1.401E-73  Tannerella forsythia
  8dhl-assembly1_A  TM=9.052E-01  e=1.717E-72  Tannerella forsythia

GO terms:
  GO:0004566 beta-glucuronidase activity (F, EXP)

Sequence (655 aa):
SLRQDILLNNNWNFRFSHQVQGDTRRVDLPHTWNAQDALAGKIDYKRGIGNYEKALYIRPEWKGKRLFLRFDGVNSIADVFINRKHIGEHRGGYGAFIFEITDLVKYGEKNSVLVRANNGEQLDIMPLVGDFNFYGGIYRDVHLLLITDETCISPLDYASPGVYLVQEVVSPQEAKVCAKVNLSNRAADGTAELQVLVTDGTKVICKESRNVSLKQGADILEQLPLLIQKPRLWNGCEDPFMYQVSISLHKDGKQIDSVTQPLGLRYYHTDPDKGFFLNGKHLPLHGVCRHQDRAEVGNALRPQHHEEDVALMREMGVNAIRLAHYPQATYMYDLMDKHGIVTWAEIPFVGPGGYADKGFVDQASFRENGKQQLIELIRQHYNHPSICFWGLFNELKEVGDNPVEYVKELNALAKQEDPTRPTTSASNQDGNLNFITENIAWNRYDGWYGSTPKTLATFLDRTHKKHPELRIGISEYGAGASIYHQQDSLKQPSASGWWHPENWQTYYHMENWKIIAERPFVWGTFVWNMFDFGAAHRTEGDRPGINDKGLVTFDRKVRKDAFYFYKANWNKQEPMIYLAEKRCRLRYQPEQTFMMAFTTAPEAELFVNGVSCGKQKADTTYSTVVWKNVKLTSGENIIRVTTPGKKPLTDEVTVEYK